Protein AF-A0A928CMS5-F1 (afdb_monomer_lite)

Structure (mmCIF, N/CA/C/O backbone):
data_AF-A0A928CMS5-F1
#
_entry.id   AF-A0A928CMS5-F1
#
loop_
_atom_site.group_PDB
_atom_site.id
_atom_site.type_symbol
_atom_site.label_atom_id
_atom_site.label_alt_id
_atom_site.label_comp_id
_atom_site.label_asym_id
_atom_site.label_entity_id
_atom_site.label_seq_id
_atom_site.pdbx_PDB_ins_code
_atom_site.Cartn_x
_atom_site.Cartn_y
_atom_site.Cartn_z
_atom_site.occupancy
_atom_site.B_iso_or_equiv
_atom_site.auth_seq_id
_atom_site.auth_comp_id
_atom_site.auth_asym_id
_atom_site.auth_atom_id
_atom_site.pdbx_PDB_model_num
ATOM 1 N N . MET A 1 1 ? 6.289 13.828 13.707 1.00 90.62 1 MET A N 1
ATOM 2 C CA . MET A 1 1 ? 6.588 13.188 12.401 1.00 90.62 1 MET A CA 1
ATOM 3 C C . MET A 1 1 ? 6.052 14.039 11.251 1.00 90.62 1 MET A C 1
ATOM 5 O O . MET A 1 1 ? 5.074 14.752 11.459 1.00 90.62 1 MET A O 1
ATOM 9 N N . LEU A 1 2 ? 6.656 13.964 10.060 1.00 93.25 2 LEU A N 1
ATOM 10 C CA . LEU A 1 2 ? 6.091 14.517 8.816 1.00 93.25 2 LEU A CA 1
ATOM 11 C C . LEU A 1 2 ? 5.384 13.423 8.006 1.00 93.25 2 LEU A C 1
ATOM 13 O O . LEU A 1 2 ? 5.968 12.365 7.796 1.00 93.25 2 LEU A O 1
ATOM 17 N N . ILE A 1 3 ? 4.166 13.668 7.522 1.00 92.50 3 ILE A N 1
ATOM 18 C CA . ILE A 1 3 ? 3.399 12.729 6.680 1.00 92.50 3 ILE A CA 1
ATOM 19 C C . ILE A 1 3 ? 2.933 13.395 5.379 1.00 92.50 3 ILE A C 1
ATOM 21 O O . ILE A 1 3 ? 2.875 14.621 5.296 1.00 92.50 3 ILE A O 1
ATOM 25 N N . THR A 1 4 ? 2.589 12.611 4.355 1.00 89.50 4 THR A N 1
ATOM 26 C CA . THR A 1 4 ? 2.092 13.126 3.066 1.00 89.50 4 THR A CA 1
ATOM 27 C C . THR A 1 4 ? 1.011 12.225 2.470 1.00 89.50 4 THR A C 1
ATOM 29 O O . THR A 1 4 ? 0.969 11.032 2.768 1.00 89.50 4 THR A O 1
ATOM 32 N N . LYS A 1 5 ? 0.140 12.808 1.633 1.00 83.81 5 LYS A N 1
ATOM 33 C CA . LYS A 1 5 ? -0.834 12.078 0.805 1.00 83.81 5 LYS A CA 1
ATOM 34 C C . LYS A 1 5 ? -0.213 11.485 -0.462 1.00 83.81 5 LYS A C 1
ATOM 36 O O . LYS A 1 5 ? -0.853 10.681 -1.129 1.00 83.81 5 LYS A O 1
ATOM 41 N N . ASN A 1 6 ? 0.999 11.911 -0.826 1.00 74.94 6 ASN A N 1
ATOM 42 C CA . ASN A 1 6 ? 1.644 11.459 -2.048 1.00 74.94 6 ASN A CA 1
ATOM 43 C C . ASN A 1 6 ? 2.128 10.008 -1.876 1.00 74.94 6 ASN A C 1
ATOM 45 O O . ASN A 1 6 ? 3.133 9.754 -1.204 1.00 74.94 6 ASN A O 1
ATOM 49 N N . ASN A 1 7 ? 1.378 9.068 -2.451 1.00 65.50 7 ASN A N 1
ATOM 50 C CA . ASN A 1 7 ? 1.660 7.631 -2.417 1.00 65.50 7 ASN A CA 1
ATOM 51 C C . ASN A 1 7 ? 2.322 7.123 -3.716 1.00 65.50 7 ASN A C 1
ATOM 53 O O . ASN A 1 7 ? 2.519 5.922 -3.865 1.00 65.50 7 ASN A O 1
ATOM 57 N N . GLY A 1 8 ? 2.715 8.025 -4.623 1.00 67.19 8 GLY A N 1
ATOM 58 C CA . GLY A 1 8 ? 3.124 7.670 -5.981 1.00 67.19 8 GLY A CA 1
ATOM 59 C C . GLY A 1 8 ? 1.926 7.553 -6.927 1.00 67.19 8 GLY A C 1
ATOM 60 O O . GLY A 1 8 ? 0.784 7.416 -6.494 1.00 67.19 8 GLY A O 1
ATOM 61 N N . ASP A 1 9 ? 2.189 7.675 -8.225 1.00 82.12 9 ASP A N 1
ATOM 62 C CA . ASP A 1 9 ? 1.181 7.546 -9.281 1.00 82.12 9 ASP A CA 1
ATOM 63 C C . ASP A 1 9 ? 1.361 6.183 -9.958 1.00 82.12 9 ASP A C 1
ATOM 65 O O . ASP A 1 9 ? 2.340 5.962 -10.672 1.00 82.12 9 ASP A O 1
ATOM 69 N N . ASP A 1 10 ? 0.424 5.261 -9.730 1.00 84.12 10 ASP A N 1
ATOM 70 C CA . ASP A 1 10 ? 0.477 3.904 -10.283 1.00 84.12 10 ASP A CA 1
ATOM 71 C C . ASP A 1 10 ? 0.557 3.902 -11.816 1.00 84.12 10 ASP A C 1
ATOM 73 O O . ASP A 1 10 ? 1.260 3.072 -12.399 1.00 84.12 10 ASP A O 1
ATOM 77 N N . ALA A 1 11 ? -0.104 4.852 -12.488 1.00 87.00 11 ALA A N 1
ATOM 78 C CA . ALA A 1 11 ? -0.047 4.966 -13.943 1.00 87.00 11 ALA A CA 1
ATOM 79 C C . ALA A 1 11 ? 1.336 5.442 -14.401 1.00 87.00 11 ALA A C 1
ATOM 81 O O . ALA A 1 11 ? 1.878 4.937 -15.389 1.00 87.00 11 ALA A O 1
ATOM 82 N N . PHE A 1 12 ? 1.943 6.369 -13.658 1.00 90.31 12 PHE A N 1
ATOM 83 C CA . PHE A 1 12 ? 3.325 6.784 -13.882 1.00 90.31 12 PHE A CA 1
ATOM 84 C C . PHE A 1 12 ? 4.305 5.626 -13.653 1.00 90.31 12 PHE A C 1
ATOM 86 O O . PHE A 1 12 ? 5.176 5.387 -14.496 1.00 90.31 12 PHE A O 1
ATOM 93 N N . VAL A 1 13 ? 4.134 4.862 -12.568 1.00 90.50 13 VAL A N 1
ATOM 94 C CA . VAL A 1 13 ? 4.969 3.692 -12.259 1.00 90.50 13 VAL A CA 1
ATOM 95 C C . VAL A 1 13 ? 4.870 2.654 -13.368 1.00 90.50 13 VAL A C 1
ATOM 97 O O . VAL A 1 13 ? 5.891 2.226 -13.910 1.00 90.50 13 VAL A O 1
ATOM 100 N N . GLN A 1 14 ? 3.648 2.297 -13.762 1.00 89.69 14 GLN A N 1
ATOM 101 C CA . GLN A 1 14 ? 3.394 1.346 -14.839 1.00 89.69 14 GLN A CA 1
ATOM 102 C C . GLN A 1 14 ? 3.956 1.839 -16.178 1.00 89.69 14 GLN A C 1
ATOM 104 O O . GLN A 1 14 ? 4.483 1.041 -16.957 1.00 89.69 14 GLN A O 1
ATOM 109 N N . GLY A 1 15 ? 3.883 3.143 -16.452 1.00 90.25 15 GLY A N 1
ATOM 110 C CA . GLY A 1 15 ? 4.456 3.755 -17.648 1.00 90.25 15 GLY A CA 1
ATOM 111 C C . GLY A 1 15 ? 5.971 3.565 -17.731 1.00 90.25 15 GLY A C 1
ATOM 112 O O . GLY A 1 15 ? 6.472 3.080 -18.747 1.00 90.25 15 GLY A O 1
ATOM 113 N N . ILE A 1 16 ? 6.699 3.892 -16.660 1.00 91.62 16 ILE A N 1
ATOM 114 C CA . ILE A 1 16 ? 8.162 3.735 -16.588 1.00 91.62 16 ILE A CA 1
ATOM 115 C C . ILE A 1 16 ? 8.574 2.258 -16.596 1.00 91.62 16 ILE A C 1
ATOM 117 O O . ILE A 1 16 ? 9.506 1.889 -17.314 1.00 91.62 16 ILE A O 1
ATOM 121 N N . ASP A 1 17 ? 7.862 1.403 -15.857 1.00 93.06 17 ASP A N 1
ATOM 122 C CA . ASP A 1 17 ? 8.078 -0.046 -15.876 1.00 93.06 17 ASP A CA 1
ATOM 123 C C . ASP A 1 17 ? 8.000 -0.574 -17.309 1.00 93.06 17 ASP A C 1
ATOM 125 O O . ASP A 1 17 ? 8.939 -1.180 -17.831 1.00 93.06 17 ASP A O 1
ATOM 129 N N . THR A 1 18 ? 6.907 -0.239 -17.989 1.00 92.06 18 THR A N 1
ATOM 130 C CA . THR A 1 18 ? 6.642 -0.678 -19.352 1.00 92.06 18 THR A CA 1
ATOM 131 C C . THR A 1 18 ? 7.697 -0.186 -20.343 1.00 92.06 18 THR A C 1
ATOM 133 O O . THR A 1 18 ? 8.173 -0.950 -21.189 1.00 92.06 18 THR A O 1
ATOM 136 N N . GLN A 1 19 ? 8.092 1.080 -20.225 1.00 92.44 19 GLN A N 1
ATOM 137 C CA . GLN A 1 19 ? 9.185 1.670 -20.989 1.00 92.44 19 GLN A CA 1
ATOM 138 C C . GLN A 1 19 ? 10.468 0.839 -20.851 1.00 92.44 19 GLN A C 1
ATOM 140 O O . GLN A 1 19 ? 11.046 0.428 -21.864 1.00 92.44 19 GLN A O 1
ATOM 145 N N . SER A 1 20 ? 10.869 0.503 -19.625 1.00 93.31 20 SER A N 1
ATOM 146 C CA . SER A 1 20 ? 12.031 -0.353 -19.371 1.00 93.31 20 SER A CA 1
ATOM 147 C C . SER A 1 20 ? 11.900 -1.727 -20.036 1.00 93.31 20 SER A C 1
ATOM 149 O O . SER A 1 20 ? 12.845 -2.194 -20.681 1.00 93.31 20 SER A O 1
ATOM 151 N N . GLN A 1 21 ? 10.729 -2.371 -19.950 1.00 93.31 21 GLN A N 1
ATOM 152 C CA . GLN A 1 21 ? 10.511 -3.687 -20.566 1.00 93.31 21 GLN A CA 1
ATOM 153 C C . GLN A 1 21 ? 10.662 -3.645 -22.093 1.00 93.31 21 GLN A C 1
ATOM 155 O O . GLN A 1 21 ? 11.331 -4.503 -22.682 1.00 93.31 21 GLN A O 1
ATOM 160 N N . VAL A 1 22 ? 10.051 -2.644 -22.735 1.00 92.88 22 VAL A N 1
ATOM 161 C CA . VAL A 1 22 ? 10.130 -2.428 -24.186 1.00 92.88 22 VAL A CA 1
ATOM 162 C C . VAL A 1 22 ? 11.565 -2.153 -24.600 1.00 92.88 22 VAL A C 1
ATOM 164 O O . VAL A 1 22 ? 12.030 -2.762 -25.560 1.00 92.88 22 VAL A O 1
ATOM 167 N N . ALA A 1 23 ? 12.271 -1.270 -23.894 1.00 92.50 23 ALA A N 1
ATOM 168 C CA . ALA A 1 23 ? 13.654 -0.920 -24.201 1.00 92.50 23 ALA A CA 1
ATOM 169 C C . ALA A 1 23 ? 14.543 -2.171 -24.236 1.00 92.50 23 ALA A C 1
ATOM 171 O O . ALA A 1 23 ? 15.204 -2.451 -25.238 1.00 92.50 23 ALA A O 1
ATOM 172 N N . ILE A 1 24 ? 14.478 -2.986 -23.181 1.00 93.00 24 ILE A N 1
ATOM 173 C CA . ILE A 1 24 ? 15.226 -4.245 -23.070 1.00 93.00 24 ILE A CA 1
ATOM 174 C C . ILE A 1 24 ? 14.841 -5.225 -24.179 1.00 93.00 24 ILE A C 1
ATOM 176 O O . ILE A 1 24 ? 15.698 -5.931 -24.723 1.00 93.00 24 ILE A O 1
ATOM 180 N N . TRP A 1 25 ? 13.551 -5.318 -24.509 1.00 93.19 25 TRP A N 1
ATOM 181 C CA . TRP A 1 25 ? 13.083 -6.179 -25.589 1.00 93.19 25 TRP A CA 1
ATOM 182 C C . TRP A 1 25 ? 13.597 -5.702 -26.952 1.00 93.19 25 TRP A C 1
ATOM 184 O O . TRP A 1 25 ? 14.116 -6.523 -27.711 1.00 93.19 25 TRP A O 1
ATOM 194 N N . ALA A 1 26 ? 13.514 -4.403 -27.236 1.00 92.44 26 ALA A N 1
ATOM 195 C CA . ALA A 1 26 ? 13.916 -3.798 -28.500 1.00 92.44 26 ALA A CA 1
ATOM 196 C C . ALA A 1 26 ? 15.417 -3.962 -28.745 1.00 92.44 26 ALA A C 1
ATOM 198 O O . ALA A 1 26 ? 15.804 -4.427 -29.814 1.00 92.44 26 ALA A O 1
ATOM 199 N N . ILE A 1 27 ? 16.255 -3.691 -27.736 1.00 91.69 27 ILE A N 1
ATOM 200 C CA . ILE A 1 27 ? 17.710 -3.908 -27.811 1.00 91.69 27 ILE A CA 1
ATOM 201 C C . ILE A 1 27 ? 18.008 -5.362 -28.197 1.00 91.69 27 ILE A C 1
ATOM 203 O O . ILE A 1 27 ? 18.742 -5.630 -29.150 1.00 91.69 27 ILE A O 1
ATOM 207 N N . ASN A 1 28 ? 17.389 -6.313 -27.494 1.00 91.50 28 ASN A N 1
ATOM 208 C CA . ASN A 1 28 ? 17.619 -7.740 -27.709 1.00 91.50 28 ASN A CA 1
ATOM 209 C C . ASN A 1 28 ? 17.104 -8.264 -29.056 1.00 91.50 28 ASN A C 1
ATOM 211 O O . ASN A 1 28 ? 17.628 -9.257 -29.557 1.00 91.50 28 ASN A O 1
ATOM 215 N N . HIS A 1 29 ? 16.109 -7.608 -29.652 1.00 91.81 29 HIS A N 1
ATOM 216 C CA . HIS A 1 29 ? 15.519 -8.017 -30.927 1.00 91.81 29 HIS A CA 1
ATOM 217 C C . HIS A 1 29 ? 15.916 -7.126 -32.101 1.00 91.81 29 HIS A C 1
ATOM 219 O O . HIS A 1 29 ? 15.463 -7.392 -33.208 1.00 91.81 29 HIS A O 1
ATOM 225 N N . LEU A 1 30 ? 16.791 -6.134 -31.908 1.00 91.19 30 LEU A N 1
ATOM 226 C CA . LEU A 1 30 ? 17.148 -5.155 -32.939 1.00 91.19 30 LEU A CA 1
ATOM 227 C C . LEU A 1 30 ? 17.636 -5.801 -34.249 1.00 91.19 30 LEU A C 1
ATOM 229 O O . LEU A 1 30 ? 17.288 -5.335 -35.326 1.00 91.19 30 LEU A O 1
ATOM 233 N N . ASN A 1 31 ? 18.386 -6.907 -34.165 1.00 88.81 31 ASN A N 1
ATOM 234 C CA . ASN A 1 31 ? 18.900 -7.621 -35.346 1.00 88.81 31 ASN A CA 1
ATOM 235 C C . ASN A 1 31 ? 17.958 -8.737 -35.837 1.00 88.81 31 ASN A C 1
ATOM 237 O O . ASN A 1 31 ? 18.310 -9.484 -36.749 1.00 88.81 31 ASN A O 1
ATOM 241 N N . SER A 1 32 ? 16.781 -8.885 -35.231 1.00 90.81 32 SER A N 1
ATOM 242 C CA . SER A 1 32 ? 15.781 -9.896 -35.566 1.00 90.81 32 SER A CA 1
ATOM 243 C C . SER A 1 32 ? 14.623 -9.271 -36.335 1.00 90.81 32 SER A C 1
ATOM 245 O O . SER A 1 32 ? 14.223 -8.142 -36.064 1.00 90.81 32 SER A O 1
ATOM 247 N N . ARG A 1 33 ? 13.978 -10.056 -37.209 1.00 90.94 33 ARG A N 1
ATOM 248 C CA . ARG A 1 33 ? 12.713 -9.664 -37.862 1.00 90.94 33 ARG A CA 1
ATOM 249 C C . ARG A 1 33 ? 11.610 -9.304 -36.866 1.00 90.94 33 ARG A C 1
ATOM 251 O O . ARG A 1 33 ? 10.649 -8.639 -37.233 1.00 90.94 33 ARG A O 1
ATOM 258 N N . GLN A 1 34 ? 11.736 -9.731 -35.608 1.00 91.81 34 GLN A N 1
ATOM 259 C CA . GLN A 1 34 ? 10.799 -9.338 -34.564 1.00 91.81 34 GLN A CA 1
ATOM 260 C C . GLN A 1 34 ? 10.750 -7.821 -34.349 1.00 91.81 34 GLN A C 1
ATOM 262 O O . GLN A 1 34 ? 9.676 -7.335 -34.008 1.00 91.81 34 GLN A O 1
ATOM 267 N N . ILE A 1 35 ? 11.832 -7.072 -34.607 1.00 91.12 35 ILE A N 1
ATOM 268 C CA . ILE A 1 35 ? 11.858 -5.611 -34.419 1.00 91.12 35 ILE A CA 1
ATOM 269 C C . ILE A 1 35 ? 10.783 -4.883 -35.235 1.00 91.12 35 ILE A C 1
ATOM 271 O O . ILE A 1 35 ? 10.305 -3.827 -34.828 1.00 91.12 35 ILE A O 1
ATOM 275 N N . SER A 1 36 ? 10.314 -5.486 -36.332 1.00 90.62 36 SER A N 1
ATOM 276 C CA . SER A 1 36 ? 9.224 -4.942 -37.140 1.00 90.62 36 SER A CA 1
ATOM 277 C C . SER A 1 36 ? 7.878 -4.877 -36.427 1.00 90.62 36 SER A C 1
ATOM 279 O O . SER A 1 36 ? 7.006 -4.127 -36.856 1.00 90.62 36 SER A O 1
ATOM 281 N N . LYS A 1 37 ? 7.716 -5.562 -35.288 1.00 90.00 37 LYS A N 1
ATOM 282 C CA . LYS A 1 37 ? 6.555 -5.375 -34.404 1.00 90.00 37 LYS A CA 1
ATOM 283 C C . LYS A 1 37 ? 6.483 -3.971 -33.792 1.00 90.00 37 LYS A C 1
ATOM 285 O O . LYS A 1 37 ? 5.412 -3.578 -33.353 1.00 90.00 37 LYS A O 1
ATOM 290 N N . LEU A 1 38 ? 7.585 -3.215 -33.793 1.00 89.25 38 LEU A N 1
ATOM 291 C CA . LEU A 1 38 ? 7.610 -1.802 -33.395 1.00 89.25 38 LEU A CA 1
ATOM 292 C C . LEU A 1 38 ? 7.285 -0.847 -34.555 1.00 89.25 38 LEU A C 1
ATOM 294 O O . LEU A 1 38 ? 7.425 0.358 -34.398 1.00 89.25 38 LEU A O 1
ATOM 298 N N . GLY A 1 39 ? 6.916 -1.358 -35.737 1.00 87.88 39 GLY A N 1
ATOM 299 C CA . GLY A 1 39 ? 6.713 -0.532 -36.933 1.00 87.88 39 GLY A CA 1
ATOM 300 C C . GLY A 1 39 ? 8.012 -0.115 -37.634 1.00 87.88 39 GLY A C 1
ATOM 301 O O . GLY A 1 39 ? 8.000 0.801 -38.449 1.00 87.88 39 GLY A O 1
ATOM 302 N N . LEU A 1 40 ? 9.130 -0.782 -37.327 1.00 91.56 40 LEU A N 1
ATOM 303 C CA . LEU A 1 40 ? 10.432 -0.535 -37.948 1.00 91.56 40 LEU A CA 1
ATOM 304 C C . LEU A 1 40 ? 10.739 -1.532 -39.075 1.00 91.56 40 LEU A C 1
ATOM 306 O O . LEU A 1 40 ? 10.326 -2.694 -39.054 1.00 91.56 40 LEU A O 1
ATOM 310 N N . THR A 1 41 ? 11.543 -1.111 -40.045 1.00 92.44 41 THR A N 1
ATOM 311 C CA . THR A 1 41 ? 12.037 -1.995 -41.106 1.00 92.44 41 THR A CA 1
ATOM 312 C C . THR A 1 41 ? 13.311 -2.686 -40.635 1.00 92.44 41 THR A C 1
ATOM 314 O O . THR A 1 41 ? 14.304 -2.027 -40.334 1.00 92.44 41 THR A O 1
ATOM 317 N N . HIS A 1 42 ? 13.304 -4.018 -40.560 1.00 93.50 42 HIS A N 1
ATOM 318 C CA . HIS A 1 42 ? 14.509 -4.788 -40.235 1.00 93.50 42 HIS A CA 1
ATOM 319 C C . HIS A 1 42 ? 15.553 -4.662 -41.351 1.00 93.50 42 HIS A C 1
ATOM 321 O O . HIS A 1 42 ? 15.228 -4.829 -42.527 1.00 93.50 42 HIS A O 1
ATOM 327 N N . ILE A 1 43 ? 16.808 -4.405 -40.977 1.00 90.94 43 ILE A N 1
ATOM 328 C CA . ILE A 1 43 ? 17.948 -4.353 -41.899 1.00 90.94 43 ILE A CA 1
ATOM 329 C C . ILE A 1 43 ? 19.141 -5.143 -41.328 1.00 90.94 43 ILE A C 1
ATOM 331 O O . ILE A 1 43 ? 19.193 -5.423 -40.127 1.00 90.94 43 ILE A O 1
ATOM 335 N N . PRO A 1 44 ? 20.145 -5.503 -42.147 1.00 87.00 44 PRO A N 1
ATOM 336 C CA . PRO A 1 44 ? 21.380 -6.085 -41.630 1.00 87.00 44 PRO A CA 1
ATOM 337 C C . PRO A 1 44 ? 22.035 -5.179 -40.573 1.00 87.00 44 PRO A C 1
ATOM 339 O O . PRO A 1 44 ? 22.338 -4.015 -40.841 1.00 87.00 44 PRO A O 1
ATOM 342 N N . GLY A 1 45 ? 22.237 -5.722 -39.368 1.00 86.38 45 GLY A N 1
ATOM 343 C CA . GLY A 1 45 ? 22.868 -5.022 -38.244 1.00 86.38 45 GLY A CA 1
ATOM 344 C C . GLY A 1 45 ? 22.013 -3.944 -37.566 1.00 86.38 45 GLY A C 1
ATOM 345 O O . GLY A 1 45 ? 22.570 -3.122 -36.839 1.00 86.38 45 GLY A O 1
ATOM 346 N N . GLY A 1 46 ? 20.696 -3.894 -37.803 1.00 92.19 46 GLY A N 1
ATOM 347 C CA . GLY A 1 46 ? 19.858 -2.875 -37.174 1.00 92.19 46 GLY A CA 1
ATOM 348 C C . GLY A 1 46 ? 18.398 -2.828 -37.623 1.00 92.19 46 GLY A C 1
ATOM 349 O O . GLY A 1 46 ? 17.851 -3.774 -38.195 1.00 92.19 46 GLY A O 1
ATOM 350 N N . ALA A 1 47 ? 17.781 -1.673 -37.397 1.00 93.69 47 ALA A N 1
ATOM 351 C CA . ALA A 1 47 ? 16.441 -1.345 -37.868 1.00 93.69 47 ALA A CA 1
ATOM 352 C C . ALA A 1 47 ? 16.395 0.090 -38.409 1.00 93.69 47 ALA A C 1
ATOM 354 O O . ALA A 1 47 ? 17.120 0.956 -37.927 1.00 93.69 47 ALA A O 1
ATOM 355 N N . ALA A 1 48 ? 15.545 0.343 -39.398 1.00 92.81 48 ALA A N 1
ATOM 356 C CA . ALA A 1 48 ? 15.339 1.656 -39.999 1.00 92.81 48 ALA A CA 1
ATOM 357 C C . ALA A 1 48 ? 13.893 2.128 -39.815 1.00 92.81 48 ALA A C 1
ATOM 359 O O . ALA A 1 48 ? 12.975 1.312 -39.683 1.00 92.81 48 ALA A O 1
ATOM 360 N N . ASP A 1 49 ? 13.688 3.442 -39.827 1.00 92.12 49 ASP A N 1
ATOM 361 C CA . ASP A 1 49 ? 12.346 4.012 -39.923 1.00 92.12 49 ASP A CA 1
ATOM 362 C C . ASP A 1 49 ? 11.710 3.745 -41.303 1.00 92.12 49 ASP A C 1
ATOM 364 O O . ASP A 1 49 ? 12.338 3.210 -42.220 1.00 92.12 49 ASP A O 1
ATOM 368 N N . ALA A 1 50 ? 10.438 4.117 -41.462 1.00 87.31 50 ALA A N 1
ATOM 369 C CA . ALA A 1 50 ? 9.705 3.911 -42.714 1.00 87.31 50 ALA A CA 1
ATOM 370 C C . ALA A 1 50 ? 10.294 4.677 -43.918 1.00 87.31 50 ALA A C 1
ATOM 372 O O . ALA A 1 50 ? 10.035 4.308 -45.060 1.00 87.31 50 ALA A O 1
ATOM 373 N N . SER A 1 51 ? 11.063 5.743 -43.676 1.00 86.62 51 SER A N 1
ATOM 374 C CA . SER A 1 51 ? 11.689 6.564 -44.719 1.00 86.62 51 SER A CA 1
ATOM 375 C C . SER A 1 51 ? 13.124 6.147 -45.055 1.00 86.62 51 SER A C 1
ATOM 377 O O . SER A 1 51 ? 13.678 6.620 -46.043 1.00 86.62 51 SER A O 1
ATOM 379 N N . GLY A 1 52 ? 13.739 5.283 -44.241 1.00 84.50 52 GLY A N 1
ATOM 380 C CA . GLY A 1 52 ? 15.164 4.962 -44.305 1.00 84.50 52 GLY A CA 1
ATOM 381 C C . GLY A 1 52 ? 16.084 6.107 -43.861 1.00 84.50 52 GLY A C 1
ATOM 382 O O . GLY A 1 52 ? 17.302 5.999 -44.010 1.00 84.50 52 GLY A O 1
ATOM 383 N N . MET A 1 53 ? 15.530 7.200 -43.329 1.00 87.56 53 MET A N 1
ATOM 384 C CA . MET A 1 53 ? 16.298 8.387 -42.945 1.00 87.56 53 MET A CA 1
ATOM 385 C C . MET A 1 53 ? 16.961 8.214 -41.586 1.00 87.56 53 MET A C 1
ATOM 387 O O . MET A 1 53 ? 18.071 8.697 -41.389 1.00 87.56 53 MET A O 1
ATOM 391 N N . LYS A 1 54 ? 16.316 7.491 -40.671 1.00 90.69 54 LYS A N 1
ATOM 392 C CA . LYS A 1 54 ? 16.881 7.144 -39.367 1.00 90.69 54 LYS A CA 1
ATOM 393 C C . LYS A 1 54 ? 17.131 5.654 -39.290 1.00 90.69 54 LYS A C 1
ATOM 395 O O . LYS A 1 54 ? 16.256 4.850 -39.623 1.00 90.69 54 LYS A O 1
ATOM 400 N N . ILE A 1 55 ? 18.323 5.284 -38.843 1.00 91.75 55 ILE A N 1
ATOM 401 C CA . ILE A 1 55 ? 18.755 3.895 -38.735 1.00 91.75 55 ILE A CA 1
ATOM 402 C C . ILE A 1 55 ? 19.368 3.672 -37.358 1.00 91.75 55 ILE A C 1
ATOM 404 O O . ILE A 1 55 ? 20.371 4.281 -37.008 1.00 91.75 55 ILE A O 1
ATOM 408 N N . LEU A 1 56 ? 18.801 2.753 -36.586 1.00 92.75 56 LEU A N 1
ATOM 409 C CA . LEU A 1 56 ? 19.370 2.307 -35.323 1.00 92.75 56 LEU A CA 1
ATOM 410 C C . LEU A 1 56 ? 20.239 1.074 -35.576 1.00 92.75 56 LEU A C 1
ATOM 412 O O . LEU A 1 56 ? 19.725 0.010 -35.936 1.00 92.75 56 LEU A O 1
ATOM 416 N N . ARG A 1 57 ? 21.552 1.219 -35.399 1.00 90.31 57 ARG A N 1
ATOM 417 C CA . ARG A 1 57 ? 22.542 0.161 -35.615 1.00 90.31 57 ARG A CA 1
ATOM 418 C C . ARG A 1 57 ? 23.077 -0.409 -34.321 1.00 90.31 57 ARG A C 1
ATOM 420 O O . ARG A 1 57 ? 23.287 0.299 -33.341 1.00 90.31 57 ARG A O 1
ATOM 427 N N . ASP A 1 58 ? 23.349 -1.698 -34.388 1.00 87.25 58 ASP A N 1
ATOM 428 C CA . ASP A 1 58 ? 24.169 -2.413 -33.430 1.00 87.25 58 ASP A CA 1
ATOM 429 C C . ASP A 1 58 ? 25.649 -2.273 -33.783 1.00 87.25 58 ASP A C 1
ATOM 431 O O . ASP A 1 58 ? 26.049 -2.573 -34.910 1.00 87.25 58 ASP A O 1
ATOM 435 N N . THR A 1 59 ? 26.457 -1.840 -32.822 1.00 79.12 59 THR A N 1
ATOM 436 C CA . THR A 1 59 ? 27.912 -1.706 -32.976 1.00 79.12 59 THR A CA 1
ATOM 437 C C . THR A 1 59 ? 28.693 -2.742 -32.163 1.00 79.12 59 THR A C 1
ATOM 439 O O . THR A 1 59 ? 29.917 -2.658 -32.078 1.00 79.12 59 THR A O 1
ATOM 442 N N . GLY A 1 60 ? 28.017 -3.732 -31.568 1.00 71.12 60 GLY A N 1
ATOM 443 C CA . GLY A 1 60 ? 28.606 -4.751 -30.691 1.00 71.12 60 GLY A CA 1
ATOM 444 C C . GLY A 1 60 ? 28.796 -4.250 -29.259 1.00 71.12 60 GLY A C 1
ATOM 445 O O . GLY A 1 60 ? 28.307 -4.861 -28.317 1.00 71.12 60 GLY A O 1
ATOM 446 N N . CYS A 1 61 ? 29.422 -3.085 -29.076 1.00 69.94 61 CYS A N 1
ATOM 447 C CA . CYS A 1 61 ? 29.596 -2.464 -27.755 1.00 69.94 61 CYS A CA 1
ATOM 448 C C . CYS A 1 61 ? 28.437 -1.541 -27.331 1.00 69.94 61 CYS A C 1
ATOM 450 O O . CYS A 1 61 ? 28.481 -0.954 -26.248 1.00 69.94 61 CYS A O 1
ATOM 452 N N . GLY A 1 62 ? 27.401 -1.399 -28.162 1.00 82.50 62 GLY A N 1
ATOM 453 C CA . GLY A 1 62 ? 26.250 -0.546 -27.886 1.00 82.50 62 GLY A CA 1
ATOM 454 C C . GLY A 1 62 ? 25.393 -0.286 -29.122 1.00 82.50 62 GLY A C 1
ATOM 455 O O . GLY A 1 62 ? 25.351 -1.090 -30.054 1.00 82.50 62 GLY A O 1
ATOM 456 N N . LEU A 1 63 ? 24.691 0.849 -29.110 1.00 88.81 63 LEU A N 1
ATOM 457 C CA . LEU A 1 63 ? 23.800 1.272 -30.186 1.00 88.81 63 LEU A CA 1
ATOM 458 C C . LEU A 1 63 ? 24.189 2.646 -30.724 1.00 88.81 63 LEU A C 1
ATOM 460 O O . LEU A 1 63 ? 24.564 3.540 -29.962 1.00 88.81 63 LEU A O 1
ATOM 464 N N . THR A 1 64 ? 24.019 2.831 -32.029 1.00 90.25 64 THR A N 1
ATOM 465 C CA . THR A 1 64 ? 24.215 4.118 -32.702 1.00 90.25 64 THR A CA 1
ATOM 466 C C . THR A 1 64 ? 22.993 4.449 -33.549 1.00 90.25 64 THR A C 1
ATOM 468 O O . THR A 1 64 ? 22.539 3.621 -34.336 1.00 90.25 64 THR A O 1
ATOM 471 N N . LEU A 1 65 ? 22.463 5.660 -33.398 1.00 91.06 65 LEU A N 1
ATOM 472 C CA . LEU A 1 65 ? 21.461 6.227 -34.292 1.00 91.06 65 LEU A CA 1
ATOM 473 C C . LEU A 1 65 ? 22.179 6.972 -35.421 1.00 91.06 65 LEU A C 1
ATOM 475 O O . LEU A 1 65 ? 22.928 7.914 -35.173 1.00 91.06 65 LEU A O 1
ATOM 479 N N . GLU A 1 66 ? 21.962 6.520 -36.648 1.00 90.00 66 GLU A N 1
ATOM 480 C CA . GLU A 1 66 ? 22.425 7.130 -37.889 1.00 90.00 66 GLU A CA 1
ATOM 481 C C . GLU A 1 66 ? 21.276 7.941 -38.493 1.00 90.00 66 GLU A C 1
ATOM 483 O O . GLU A 1 66 ? 20.247 7.378 -38.872 1.00 90.00 66 GLU A O 1
ATOM 488 N N . ASN A 1 67 ? 21.467 9.256 -38.590 1.00 87.12 67 ASN A N 1
ATOM 489 C CA . ASN A 1 67 ? 20.580 10.160 -39.312 1.00 87.12 67 ASN A CA 1
ATOM 490 C C . ASN A 1 67 ? 21.188 10.449 -40.686 1.00 87.12 67 ASN A C 1
ATOM 492 O O . ASN A 1 67 ? 22.232 11.097 -40.801 1.00 87.12 67 ASN A O 1
ATOM 496 N N . ASN A 1 68 ? 20.529 9.965 -41.732 1.00 81.31 68 ASN A N 1
ATOM 497 C CA . ASN A 1 68 ? 20.840 10.321 -43.106 1.00 81.31 68 ASN A CA 1
ATOM 498 C C . ASN A 1 68 ? 20.301 11.727 -43.366 1.00 81.31 68 ASN A C 1
ATOM 500 O O . ASN A 1 68 ? 19.098 11.955 -43.267 1.00 81.31 68 ASN A O 1
ATOM 504 N N . ILE A 1 69 ? 21.170 12.673 -43.707 1.00 72.19 69 ILE A N 1
ATOM 505 C CA . ILE A 1 69 ? 20.734 13.997 -44.149 1.00 72.19 69 ILE A CA 1
ATOM 506 C C . ILE A 1 69 ? 20.392 13.889 -45.634 1.00 72.19 69 ILE A C 1
ATOM 508 O O . ILE A 1 69 ? 21.207 13.428 -46.437 1.00 72.19 69 ILE A O 1
ATOM 512 N N . ALA A 1 70 ? 19.167 14.279 -45.999 1.00 59.62 70 ALA A N 1
ATOM 513 C CA . ALA A 1 70 ? 18.759 14.331 -47.395 1.00 59.62 70 ALA A CA 1
ATOM 514 C C . ALA A 1 70 ? 19.677 15.317 -48.120 1.00 59.62 70 ALA A C 1
ATOM 516 O O . ALA A 1 70 ? 19.740 16.493 -47.767 1.00 59.62 70 ALA A O 1
ATOM 517 N N . ILE A 1 71 ? 20.403 14.827 -49.119 1.00 55.28 71 ILE A N 1
ATOM 518 C CA . ILE A 1 71 ? 21.156 15.695 -50.016 1.00 55.28 71 ILE A CA 1
ATOM 519 C C . ILE A 1 71 ? 20.121 16.369 -50.914 1.00 55.28 71 ILE A C 1
ATOM 521 O O . ILE A 1 71 ? 19.255 15.682 -51.466 1.00 55.28 71 ILE A O 1
ATOM 525 N N . GLU A 1 72 ? 20.189 17.693 -51.054 1.00 51.72 72 GLU A N 1
ATOM 526 C CA . GLU A 1 72 ? 19.429 18.383 -52.095 1.00 51.72 72 GLU A CA 1
ATOM 527 C C . GLU A 1 72 ? 19.669 17.680 -53.443 1.00 51.72 72 GLU A C 1
ATOM 529 O O . GLU A 1 72 ? 20.795 17.242 -53.715 1.00 51.72 72 GLU A O 1
ATOM 534 N N . PRO A 1 73 ? 18.630 17.503 -54.280 1.00 51.72 73 PRO A N 1
ATOM 535 C CA . PRO A 1 73 ? 18.800 16.857 -55.572 1.00 51.72 73 PRO A CA 1
ATOM 536 C C . PRO A 1 73 ? 19.912 17.573 -56.339 1.00 51.72 73 PRO A C 1
ATOM 538 O O . PRO A 1 73 ? 19.899 18.798 -56.445 1.00 51.72 73 PRO A O 1
ATOM 541 N N . ILE A 1 74 ? 20.878 16.805 -56.856 1.00 55.34 74 ILE A N 1
ATOM 542 C CA . ILE A 1 74 ? 21.964 17.334 -57.683 1.00 55.34 74 ILE A CA 1
ATOM 543 C C . ILE A 1 74 ? 21.318 18.126 -58.821 1.00 55.34 74 ILE A C 1
ATOM 545 O O . ILE A 1 74 ? 20.716 17.544 -59.726 1.00 55.34 74 ILE A O 1
ATOM 549 N N . ILE A 1 75 ? 21.425 19.454 -58.772 1.00 53.47 75 ILE A N 1
ATOM 550 C CA . ILE A 1 75 ? 21.052 20.303 -59.896 1.00 53.47 75 ILE A CA 1
ATOM 551 C C . ILE A 1 75 ? 22.130 20.064 -60.943 1.00 53.47 75 ILE A C 1
ATOM 553 O O . ILE A 1 75 ? 23.234 20.588 -60.832 1.00 53.47 75 ILE A O 1
ATOM 557 N N . VAL A 1 76 ? 21.834 19.218 -61.929 1.00 56.16 76 VAL A N 1
ATOM 558 C CA . VAL A 1 76 ? 22.679 19.084 -63.115 1.00 56.16 76 VAL A CA 1
ATOM 559 C C . VAL A 1 76 ? 22.475 20.358 -63.933 1.00 56.16 76 VAL A C 1
ATOM 561 O O . VAL A 1 76 ? 21.356 20.589 -64.404 1.00 56.16 76 VAL A O 1
ATOM 564 N N . PRO A 1 77 ? 23.499 21.211 -64.098 1.00 54.78 77 PRO A N 1
ATOM 565 C CA . PRO A 1 77 ? 23.370 22.385 -64.942 1.00 54.78 77 PRO A CA 1
ATOM 566 C C . PRO A 1 77 ? 23.102 21.934 -66.382 1.00 54.78 77 PRO A C 1
ATOM 568 O O . PRO A 1 77 ? 23.855 21.145 -66.952 1.00 54.78 77 PRO A O 1
ATOM 571 N N . LEU A 1 78 ? 22.021 22.430 -66.987 1.00 57.84 78 LEU A N 1
ATOM 572 C CA . LEU A 1 78 ? 21.681 22.158 -68.392 1.00 57.84 78 LEU A CA 1
ATOM 573 C C . LEU A 1 78 ? 22.689 22.777 -69.383 1.00 57.84 78 LEU A C 1
ATOM 575 O O . LEU A 1 78 ? 22.601 22.521 -70.581 1.00 57.84 78 LEU A O 1
ATOM 579 N N . ASP A 1 79 ? 23.631 23.592 -68.900 1.00 66.88 79 ASP A N 1
ATOM 580 C CA . ASP A 1 79 ? 24.607 24.344 -69.697 1.00 66.88 79 ASP A CA 1
ATOM 581 C C . ASP A 1 79 ? 25.923 23.591 -69.975 1.00 66.88 79 ASP A C 1
ATOM 583 O O . ASP A 1 79 ? 26.810 24.127 -70.640 1.00 66.88 79 ASP A O 1
ATOM 587 N N . GLY A 1 80 ? 26.058 22.343 -69.512 1.00 56.12 80 GLY A N 1
ATOM 588 C CA . GLY A 1 80 ? 27.246 21.519 -69.759 1.00 56.12 80 GLY A CA 1
ATOM 589 C C . GLY A 1 80 ? 28.462 21.870 -68.895 1.00 56.12 80 GLY A C 1
ATOM 590 O O . GLY A 1 80 ? 29.552 21.353 -69.152 1.00 56.12 80 GLY A O 1
ATOM 591 N N . SER A 1 81 ? 28.304 22.710 -67.867 1.00 64.69 81 SER A N 1
ATOM 592 C CA . SER A 1 81 ? 29.321 22.871 -66.823 1.00 64.69 81 SER A CA 1
ATOM 593 C C . SER A 1 81 ? 29.483 21.581 -65.997 1.00 64.69 81 SER A C 1
ATOM 595 O O . SER A 1 81 ? 28.567 20.760 -65.907 1.00 64.69 81 SER A O 1
ATOM 597 N N . GLN A 1 82 ? 30.686 21.346 -65.446 1.00 54.16 82 GLN A N 1
ATOM 598 C CA . GLN A 1 82 ? 30.966 20.125 -64.680 1.00 54.16 82 GLN A CA 1
ATOM 599 C C . GLN A 1 82 ? 29.958 19.983 -63.528 1.00 54.16 82 GLN A C 1
ATOM 601 O O . GLN A 1 82 ? 29.796 20.939 -62.765 1.00 54.16 82 GLN A O 1
ATOM 606 N N . PRO A 1 83 ? 29.308 18.812 -63.361 1.00 56.47 83 PRO A N 1
ATOM 607 C CA . PRO A 1 83 ? 28.469 18.583 -62.197 1.00 56.47 83 PRO A CA 1
ATOM 608 C C . PRO A 1 83 ? 29.321 18.790 -60.943 1.00 56.47 83 PRO A C 1
ATOM 610 O O . PRO A 1 83 ? 30.431 18.257 -60.848 1.00 56.47 83 PRO A O 1
ATOM 613 N N . LEU A 1 84 ? 28.811 19.581 -59.994 1.00 57.41 84 LEU A N 1
ATOM 614 C CA . LEU A 1 84 ? 29.398 19.677 -58.660 1.00 57.41 84 LEU A CA 1
ATOM 615 C C . LEU A 1 84 ? 29.582 18.248 -58.138 1.00 57.41 84 LEU A C 1
ATOM 617 O O . LEU A 1 84 ? 28.651 17.442 -58.212 1.00 57.41 84 LEU A O 1
ATOM 621 N N . ALA A 1 85 ? 30.802 17.920 -57.696 1.00 54.75 85 ALA A N 1
ATOM 622 C CA . ALA A 1 85 ? 31.131 16.587 -57.205 1.00 54.75 85 ALA A CA 1
ATOM 623 C C . ALA A 1 85 ? 30.054 16.137 -56.205 1.00 54.75 85 ALA A C 1
ATOM 625 O O . ALA A 1 85 ? 29.665 16.954 -55.366 1.00 54.75 85 ALA A O 1
ATOM 626 N N . PRO A 1 86 ? 29.557 14.887 -56.290 1.00 54.31 86 PRO A N 1
ATOM 627 C CA . PRO A 1 86 ? 28.520 14.424 -55.386 1.00 54.31 86 PRO A CA 1
ATOM 628 C C . PRO A 1 86 ? 29.027 14.607 -53.961 1.00 54.31 86 PRO A C 1
ATOM 630 O O . PRO A 1 86 ? 30.005 13.976 -53.551 1.00 54.31 86 PRO A O 1
ATOM 633 N N . THR A 1 87 ? 28.390 15.504 -53.213 1.00 54.44 87 THR A N 1
ATOM 634 C CA . THR A 1 87 ? 28.587 15.587 -51.775 1.00 54.44 87 THR A CA 1
ATOM 635 C C . THR A 1 87 ? 28.227 14.209 -51.243 1.00 54.44 87 THR A C 1
ATOM 637 O O . THR A 1 87 ? 27.126 13.721 -51.483 1.00 54.44 87 THR A O 1
ATOM 640 N N . LEU A 1 88 ? 29.171 13.517 -50.603 1.00 54.25 88 LEU A N 1
ATOM 641 C CA . LEU A 1 88 ? 28.844 12.261 -49.935 1.00 54.25 88 LEU A CA 1
ATOM 642 C C . LEU A 1 88 ? 27.713 12.549 -48.936 1.00 54.25 88 LEU A C 1
ATOM 644 O O . LEU A 1 88 ? 27.771 13.593 -48.277 1.00 54.25 88 LEU A O 1
ATOM 648 N N . PRO A 1 89 ? 26.695 11.674 -48.820 1.00 57.78 89 PRO A N 1
ATOM 649 C CA . PRO A 1 89 ? 25.634 11.864 -47.841 1.00 57.78 89 PRO A CA 1
ATOM 650 C C . PRO A 1 89 ? 26.261 12.094 -46.472 1.00 57.78 89 PRO A C 1
ATOM 652 O O . PRO A 1 89 ? 27.006 11.244 -45.975 1.00 57.78 89 PRO A O 1
ATOM 655 N N . GLN A 1 90 ? 25.995 13.264 -45.892 1.00 64.69 90 GLN A N 1
ATOM 656 C CA . GLN A 1 90 ? 26.405 13.542 -44.527 1.00 64.69 90 GLN A CA 1
ATOM 657 C C . GLN A 1 90 ? 25.548 12.682 -43.603 1.00 64.69 90 GLN A C 1
ATOM 659 O O . GLN A 1 90 ? 24.321 12.632 -43.717 1.00 64.69 90 GLN A O 1
ATOM 664 N N . ARG A 1 91 ? 26.233 11.947 -42.731 1.00 76.44 91 ARG A N 1
ATOM 665 C CA . ARG A 1 91 ? 25.631 11.064 -41.739 1.00 76.44 91 ARG A CA 1
ATOM 666 C C . ARG A 1 91 ? 25.978 11.613 -40.377 1.00 76.44 91 ARG A C 1
ATOM 668 O O . ARG A 1 91 ? 27.159 11.748 -40.056 1.00 76.44 91 ARG A O 1
ATOM 675 N N . GLU A 1 92 ? 24.962 11.890 -39.583 1.00 83.25 92 GLU A N 1
ATOM 676 C CA . GLU A 1 92 ? 25.157 12.196 -38.174 1.00 83.25 92 GLU A CA 1
ATOM 677 C C . GLU A 1 92 ? 24.988 10.907 -37.377 1.00 83.25 92 GLU A C 1
ATOM 679 O O . GLU A 1 92 ? 23.995 10.192 -37.526 1.00 83.25 92 GLU A O 1
ATOM 684 N N . LEU A 1 93 ? 25.997 10.583 -36.570 1.00 85.44 93 LEU A N 1
ATOM 685 C CA . LEU A 1 93 ? 26.032 9.380 -35.749 1.00 85.44 93 LEU A CA 1
ATOM 686 C C . LEU A 1 93 ? 25.949 9.779 -34.281 1.00 85.44 93 LEU A C 1
ATOM 688 O O . LEU A 1 93 ? 26.804 10.509 -33.779 1.00 85.44 93 LEU A O 1
ATOM 692 N N . TYR A 1 94 ? 24.950 9.250 -33.588 1.00 86.88 94 TYR A N 1
ATOM 693 C CA . TYR A 1 94 ? 24.739 9.485 -32.166 1.00 86.88 94 TYR A CA 1
ATOM 694 C C . TYR A 1 94 ? 24.816 8.170 -31.409 1.00 86.88 94 TYR A C 1
ATOM 696 O O . TYR A 1 94 ? 24.084 7.231 -31.714 1.00 86.88 94 TYR A O 1
ATOM 704 N N . ASN A 1 95 ? 25.672 8.097 -30.393 1.00 87.31 95 ASN A N 1
ATOM 705 C CA . ASN A 1 95 ? 25.648 6.969 -29.468 1.00 87.31 95 ASN A CA 1
ATOM 706 C C . ASN A 1 95 ? 24.349 7.006 -28.660 1.00 87.31 95 ASN A C 1
ATOM 708 O O . ASN A 1 95 ? 23.985 8.046 -28.111 1.00 87.31 95 ASN A O 1
ATOM 712 N N . VAL A 1 96 ? 23.668 5.867 -28.574 1.00 86.44 96 VAL A N 1
ATOM 713 C CA . VAL A 1 96 ? 22.408 5.720 -27.847 1.00 86.44 96 VAL A CA 1
ATOM 714 C C . VAL A 1 96 ? 22.660 4.848 -26.617 1.00 86.44 96 VAL A C 1
ATOM 716 O O . VAL A 1 96 ? 22.778 3.625 -26.744 1.00 86.44 96 VAL A O 1
ATOM 719 N N . PRO A 1 97 ? 22.743 5.444 -25.412 1.00 85.31 97 PRO A N 1
ATOM 720 C CA . PRO A 1 97 ? 22.757 4.682 -24.169 1.00 85.31 97 PRO A CA 1
ATOM 721 C C . PRO A 1 97 ? 21.559 3.730 -24.097 1.00 85.31 97 PRO A C 1
ATOM 723 O O . PRO A 1 97 ? 20.465 4.074 -24.547 1.00 85.31 97 PRO A O 1
ATOM 726 N N . ALA A 1 98 ? 21.735 2.542 -23.508 1.00 84.00 98 ALA A N 1
ATOM 727 C CA . ALA A 1 98 ? 20.671 1.533 -23.448 1.00 84.00 98 ALA A CA 1
ATOM 728 C C . ALA A 1 98 ? 19.381 2.067 -22.798 1.00 84.00 98 ALA A C 1
ATOM 730 O O . ALA A 1 98 ? 18.285 1.793 -23.281 1.00 84.00 98 ALA A O 1
ATOM 731 N N . ASN A 1 99 ? 19.510 2.877 -21.747 1.00 79.12 99 ASN A N 1
ATOM 732 C CA . ASN A 1 99 ? 18.387 3.512 -21.056 1.00 79.12 99 ASN A CA 1
ATOM 733 C C . ASN A 1 99 ? 17.734 4.664 -21.847 1.00 79.12 99 ASN A C 1
ATOM 735 O O . ASN A 1 99 ? 16.644 5.094 -21.488 1.00 79.12 99 ASN A O 1
ATOM 739 N N . ASN A 1 100 ? 18.343 5.118 -22.948 1.00 86.56 100 ASN A N 1
ATOM 740 C CA . ASN A 1 100 ? 17.826 6.184 -23.812 1.00 86.56 100 ASN A CA 1
ATOM 741 C C . ASN A 1 100 ? 17.272 5.668 -25.151 1.00 86.56 100 ASN A C 1
ATOM 743 O O . ASN A 1 100 ? 16.824 6.470 -25.972 1.00 86.56 100 ASN A O 1
ATOM 747 N N . ILE A 1 101 ? 17.258 4.350 -25.391 1.00 89.06 101 ILE A N 1
ATOM 748 C CA . ILE A 1 101 ? 16.784 3.781 -26.665 1.00 89.06 101 ILE A CA 1
ATOM 749 C C . ILE A 1 101 ? 15.349 4.196 -27.006 1.00 89.06 101 ILE A C 1
ATOM 751 O O . ILE A 1 101 ? 15.025 4.380 -28.174 1.00 89.06 101 ILE A O 1
ATOM 755 N N . LEU A 1 102 ? 14.488 4.393 -26.008 1.00 88.88 102 LEU A N 1
ATOM 756 C CA . LEU A 1 102 ? 13.095 4.774 -26.241 1.00 88.88 102 LEU A CA 1
ATOM 757 C C . LEU A 1 102 ? 12.959 6.136 -26.915 1.00 88.88 102 LEU A C 1
ATOM 759 O O . LEU A 1 102 ? 12.041 6.311 -27.708 1.00 88.88 102 LEU A O 1
ATOM 763 N N . LEU A 1 103 ? 13.878 7.073 -26.656 1.00 87.81 103 LEU A N 1
ATOM 764 C CA . LEU A 1 103 ? 13.895 8.361 -27.349 1.00 87.81 103 LEU A CA 1
ATOM 765 C C . LEU A 1 103 ? 14.165 8.156 -28.842 1.00 87.81 103 LEU A C 1
ATOM 767 O O . LEU A 1 103 ? 13.443 8.702 -29.671 1.00 87.81 103 LEU A O 1
ATOM 771 N N . ALA A 1 104 ? 15.138 7.301 -29.179 1.00 88.94 104 ALA A N 1
ATOM 772 C CA . ALA A 1 104 ? 15.430 6.942 -30.564 1.00 88.94 104 ALA A CA 1
ATOM 773 C C . ALA A 1 104 ? 14.249 6.205 -31.219 1.00 88.94 104 ALA A C 1
ATOM 775 O O . ALA A 1 104 ? 13.844 6.544 -32.326 1.00 88.94 104 ALA A O 1
ATOM 776 N N . LEU A 1 105 ? 13.640 5.237 -30.527 1.00 90.12 105 LEU A N 1
ATOM 777 C CA . LEU A 1 105 ? 12.485 4.498 -31.047 1.00 90.12 105 LEU A CA 1
ATOM 778 C C . LEU A 1 105 ? 11.282 5.411 -31.281 1.00 90.12 105 LEU A C 1
ATOM 780 O O . LEU A 1 105 ? 10.648 5.314 -32.329 1.00 90.12 105 LEU A O 1
ATOM 784 N N . ASN A 1 106 ? 10.979 6.311 -30.346 1.00 89.19 106 ASN A N 1
ATOM 785 C CA . ASN A 1 106 ? 9.872 7.254 -30.476 1.00 89.19 106 ASN A CA 1
ATOM 786 C C . ASN A 1 106 ? 10.065 8.191 -31.677 1.00 89.19 106 ASN A C 1
ATOM 788 O O . ASN A 1 106 ? 9.129 8.444 -32.436 1.00 89.19 106 ASN A O 1
ATOM 792 N N . ASP A 1 107 ? 11.298 8.648 -31.881 1.00 86.94 107 ASP A N 1
ATOM 793 C CA . ASP A 1 107 ? 11.676 9.519 -32.989 1.00 86.94 107 ASP A CA 1
ATOM 794 C C . ASP A 1 107 ? 11.625 8.808 -34.359 1.00 86.94 107 ASP A C 1
ATOM 796 O O . ASP A 1 107 ? 11.230 9.399 -35.366 1.00 86.94 107 ASP A O 1
ATOM 800 N N . MET A 1 108 ? 11.957 7.514 -34.404 1.00 89.19 108 MET A N 1
ATOM 801 C CA . MET A 1 108 ? 11.879 6.685 -35.617 1.00 89.19 108 MET A CA 1
ATOM 802 C C . MET A 1 108 ? 10.449 6.249 -35.968 1.00 89.19 108 MET A C 1
ATOM 804 O O . MET A 1 108 ? 10.120 6.072 -37.138 1.00 89.19 108 MET A O 1
ATOM 808 N N . THR A 1 109 ? 9.590 6.059 -34.969 1.00 86.19 109 THR A N 1
ATOM 809 C CA . THR A 1 109 ? 8.219 5.538 -35.148 1.00 86.19 109 THR A CA 1
ATOM 810 C C . THR A 1 109 ? 7.147 6.629 -35.207 1.00 86.19 109 THR A C 1
ATOM 812 O O . THR A 1 109 ? 6.003 6.326 -35.533 1.00 86.19 109 THR A O 1
ATOM 815 N N . LYS A 1 110 ? 7.514 7.898 -34.967 1.00 77.38 110 LYS A N 1
ATOM 816 C CA . LYS A 1 110 ? 6.614 9.069 -34.932 1.00 77.38 110 LYS A CA 1
ATOM 817 C C . LYS A 1 110 ? 5.515 8.981 -33.862 1.00 77.38 110 LYS A C 1
ATOM 819 O O . LYS A 1 110 ? 4.371 9.343 -34.130 1.00 77.38 110 LYS A O 1
ATOM 824 N N . GLY A 1 111 ? 5.864 8.556 -32.649 1.00 69.62 111 GLY A N 1
ATOM 825 C CA . GLY A 1 111 ? 4.919 8.484 -31.528 1.00 69.62 111 GLY A CA 1
ATOM 826 C C . GLY A 1 111 ? 4.562 7.047 -31.175 1.00 69.62 111 GLY A C 1
ATOM 827 O O . GLY A 1 111 ? 3.524 6.527 -31.574 1.00 69.62 111 GLY A O 1
ATOM 828 N N . PHE A 1 112 ? 5.446 6.413 -30.416 1.00 77.81 112 PHE A N 1
ATOM 829 C CA . PHE A 1 112 ? 5.285 5.056 -29.918 1.00 77.81 112 PHE A CA 1
ATOM 830 C C . PHE A 1 112 ? 4.589 5.060 -28.553 1.00 77.81 112 PHE A C 1
ATOM 832 O O . PHE A 1 112 ? 5.034 5.767 -27.653 1.00 77.81 112 PHE A O 1
ATOM 839 N N . ASP A 1 113 ? 3.545 4.242 -28.381 1.00 85.38 113 ASP A N 1
ATOM 840 C CA . ASP A 1 113 ? 2.930 3.977 -27.074 1.00 85.38 113 ASP A CA 1
ATOM 841 C C . ASP A 1 113 ? 3.601 2.752 -26.415 1.00 85.38 113 ASP A C 1
ATOM 843 O O . ASP A 1 113 ? 3.410 1.614 -26.877 1.00 85.38 113 ASP A O 1
ATOM 847 N N . PRO A 1 114 ? 4.375 2.946 -25.327 1.00 84.31 114 PRO A N 1
ATOM 848 C CA . PRO A 1 114 ? 5.018 1.850 -24.614 1.00 84.31 114 PRO A CA 1
ATOM 849 C C . PRO A 1 114 ? 4.026 0.845 -24.036 1.00 84.31 114 PRO A C 1
ATOM 851 O O . PRO A 1 114 ? 4.280 -0.358 -24.125 1.00 84.31 114 PRO A O 1
ATOM 854 N N . VAL A 1 115 ? 2.900 1.312 -23.491 1.00 87.56 115 VAL A N 1
ATOM 855 C CA . VAL A 1 115 ? 1.900 0.480 -22.805 1.00 87.56 115 VAL A CA 1
ATOM 856 C C . VAL A 1 115 ? 1.232 -0.460 -23.791 1.00 87.56 115 VAL A C 1
ATOM 858 O O . VAL A 1 115 ? 1.248 -1.683 -23.603 1.00 87.56 115 VAL A O 1
ATOM 861 N N . TYR A 1 116 ? 0.718 0.092 -24.890 1.00 87.56 116 TYR A N 1
ATOM 862 C CA . TYR A 1 116 ? 0.130 -0.705 -25.964 1.00 87.56 116 TYR A CA 1
ATOM 863 C C . TYR A 1 116 ? 1.126 -1.732 -26.512 1.00 87.56 116 TYR A C 1
ATOM 865 O O . TYR A 1 116 ? 0.801 -2.909 -26.702 1.00 87.56 116 TYR A O 1
ATOM 873 N N . THR A 1 117 ? 2.372 -1.314 -26.721 1.00 89.38 117 THR A N 1
ATOM 874 C CA . THR A 1 117 ? 3.381 -2.183 -27.322 1.00 89.38 117 THR A CA 1
ATOM 875 C C . THR A 1 117 ? 3.770 -3.318 -26.396 1.00 89.38 117 THR A C 1
ATOM 877 O O . THR A 1 117 ? 3.790 -4.469 -26.834 1.00 89.38 117 THR A O 1
ATOM 880 N N . ALA A 1 118 ? 4.034 -3.050 -25.120 1.00 90.62 118 ALA A N 1
ATOM 881 C CA . ALA A 1 118 ? 4.347 -4.112 -24.172 1.00 90.62 118 ALA A CA 1
ATOM 882 C C . ALA A 1 118 ? 3.214 -5.128 -24.044 1.00 90.62 118 ALA A C 1
ATOM 884 O O . ALA A 1 118 ? 3.495 -6.324 -23.946 1.00 90.62 118 ALA A O 1
ATOM 885 N N . ASN A 1 119 ? 1.957 -4.681 -24.141 1.00 89.81 119 ASN A N 1
ATOM 886 C CA . ASN A 1 119 ? 0.811 -5.580 -24.208 1.00 89.81 119 ASN A CA 1
ATOM 887 C C . ASN A 1 119 ? 0.859 -6.462 -25.465 1.00 89.81 119 ASN A C 1
ATOM 889 O O . ASN A 1 119 ? 0.816 -7.687 -25.369 1.00 89.81 119 ASN A O 1
ATOM 893 N N . SER A 1 120 ? 1.042 -5.856 -26.644 1.00 88.88 120 SER A N 1
ATOM 894 C CA . SER A 1 120 ? 1.114 -6.578 -27.926 1.00 88.88 120 SER A CA 1
ATOM 895 C C . SER A 1 120 ? 2.272 -7.587 -27.995 1.00 88.88 120 SER A C 1
ATOM 897 O O . SER A 1 120 ? 2.184 -8.622 -28.657 1.00 88.88 120 SER A O 1
ATOM 899 N N . LEU A 1 121 ? 3.361 -7.296 -27.281 1.00 89.44 121 LEU A N 1
ATOM 900 C CA . LEU A 1 121 ? 4.552 -8.132 -27.179 1.00 89.44 121 LEU A CA 1
ATOM 901 C C . LEU A 1 121 ? 4.478 -9.145 -26.025 1.00 89.44 121 LEU A C 1
ATOM 903 O O . LEU A 1 121 ? 5.356 -10.003 -25.924 1.00 89.44 121 LEU A O 1
ATOM 907 N N . GLY A 1 122 ? 3.452 -9.073 -25.171 1.00 88.12 122 GLY A N 1
ATOM 908 C CA . GLY A 1 122 ? 3.268 -9.960 -24.022 1.00 88.12 122 GLY A CA 1
ATOM 909 C C . GLY A 1 122 ? 4.330 -9.797 -22.930 1.00 88.12 122 GLY A C 1
ATOM 910 O O . GLY A 1 122 ? 4.673 -10.778 -22.269 1.00 88.12 122 GLY A O 1
ATOM 911 N N . LEU A 1 123 ? 4.879 -8.591 -22.749 1.00 88.19 123 LEU A N 1
ATOM 912 C CA . LEU A 1 123 ? 6.039 -8.365 -21.874 1.00 88.19 123 LEU A CA 1
ATOM 913 C C . LEU A 1 123 ? 5.704 -8.434 -20.382 1.00 88.19 123 LEU A C 1
ATOM 915 O O . LEU A 1 123 ? 6.536 -8.907 -19.616 1.00 88.19 123 LEU A O 1
ATOM 919 N N . PHE A 1 124 ? 4.470 -8.112 -19.983 1.00 81.88 124 PHE A N 1
ATOM 920 C CA . PHE A 1 124 ? 4.044 -8.089 -18.575 1.00 81.88 124 PHE A CA 1
ATOM 921 C C . PHE A 1 124 ? 4.224 -9.415 -17.815 1.00 81.88 124 PHE A C 1
ATOM 923 O O . PHE A 1 124 ? 4.225 -9.430 -16.591 1.00 81.88 124 PHE A O 1
ATOM 930 N N . LYS A 1 125 ? 4.385 -10.547 -18.514 1.00 71.06 125 LYS A N 1
ATOM 931 C CA . LYS A 1 125 ? 4.620 -11.866 -17.895 1.00 71.06 125 LYS A CA 1
ATOM 932 C C . LYS A 1 125 ? 6.102 -12.167 -17.642 1.00 71.06 125 LYS A C 1
ATOM 934 O O . LYS A 1 125 ? 6.445 -13.269 -17.210 1.00 71.06 125 LYS A O 1
ATOM 939 N N . ARG A 1 126 ? 7.004 -11.248 -17.987 1.00 75.94 126 ARG A N 1
ATOM 940 C CA . ARG A 1 126 ? 8.444 -11.499 -18.010 1.00 75.94 126 ARG A CA 1
ATOM 941 C C . ARG A 1 126 ? 9.080 -11.171 -16.663 1.00 75.94 126 ARG A C 1
ATOM 943 O O . ARG A 1 126 ? 9.028 -10.046 -16.190 1.00 75.94 126 ARG A O 1
ATOM 950 N N . ILE A 1 127 ? 9.771 -12.153 -16.090 1.00 82.75 127 ILE A N 1
ATOM 951 C CA . ILE A 1 127 ? 10.589 -11.956 -14.889 1.00 82.75 127 ILE A CA 1
ATOM 952 C C . ILE A 1 127 ? 11.903 -11.292 -15.307 1.00 82.75 127 ILE A C 1
ATOM 954 O O . ILE A 1 127 ? 12.749 -11.935 -15.937 1.00 82.75 127 ILE A O 1
ATOM 958 N N . MET A 1 128 ? 12.086 -10.020 -14.952 1.00 86.56 128 MET A N 1
ATOM 959 C CA . MET A 1 128 ? 13.231 -9.227 -15.419 1.00 86.56 128 MET A CA 1
ATOM 960 C C . MET A 1 128 ? 14.583 -9.718 -14.893 1.00 86.56 128 MET A C 1
ATOM 962 O O . MET A 1 128 ? 15.591 -9.589 -15.583 1.00 86.56 128 MET A O 1
ATOM 966 N N . ASP A 1 129 ? 14.603 -10.406 -13.750 1.00 83.69 129 ASP A N 1
ATOM 967 C CA . ASP A 1 129 ? 15.814 -11.057 -13.227 1.00 83.69 129 ASP A CA 1
ATOM 968 C C . ASP A 1 129 ? 16.281 -12.260 -14.061 1.00 83.69 129 ASP A C 1
ATOM 970 O O . ASP A 1 129 ? 17.432 -12.673 -13.955 1.00 83.69 129 ASP A O 1
ATOM 974 N N . LYS A 1 130 ? 15.415 -12.827 -14.911 1.00 85.00 130 LYS A N 1
ATOM 975 C CA . LYS A 1 130 ? 15.731 -13.996 -15.754 1.00 85.00 130 LYS A CA 1
ATOM 976 C C . LYS A 1 130 ? 16.111 -13.618 -17.184 1.00 85.00 130 LYS A C 1
ATOM 978 O O . LYS A 1 130 ? 16.242 -14.484 -18.048 1.00 85.00 130 LYS A O 1
ATOM 983 N N . VAL A 1 131 ? 16.245 -12.328 -17.473 1.00 82.62 131 VAL A N 1
ATOM 984 C CA . VAL A 1 131 ? 16.555 -11.858 -18.820 1.00 82.62 131 VAL A CA 1
ATOM 985 C C . VAL A 1 131 ? 18.022 -12.129 -19.150 1.00 82.62 131 VAL A C 1
ATOM 987 O O . VAL A 1 131 ? 18.927 -11.438 -18.689 1.00 82.62 131 VAL A O 1
ATOM 990 N N . SER A 1 132 ? 18.229 -13.113 -20.021 1.00 79.31 132 SER A N 1
ATOM 991 C CA . SER A 1 132 ? 19.486 -13.368 -20.723 1.00 79.31 132 SER A CA 1
ATOM 992 C C . SER A 1 132 ? 19.221 -13.248 -22.220 1.00 79.31 132 SER A C 1
ATOM 994 O O . SER A 1 132 ? 18.798 -14.203 -22.873 1.00 79.31 132 SER A O 1
ATOM 996 N N . GLY A 1 133 ? 19.308 -12.025 -22.739 1.00 80.75 133 GLY A N 1
ATOM 997 C CA . GLY A 1 133 ? 19.139 -11.768 -24.162 1.00 80.75 133 GLY A CA 1
ATOM 998 C C . GLY A 1 133 ? 20.465 -11.865 -24.920 1.00 80.75 133 GLY A C 1
ATOM 999 O O . GLY A 1 133 ? 21.527 -11.795 -24.304 1.00 80.75 133 GLY A O 1
ATOM 1000 N N . PRO A 1 134 ? 20.424 -11.999 -26.258 1.00 81.12 134 PRO A N 1
ATOM 1001 C CA . PRO A 1 134 ? 21.626 -12.130 -27.080 1.00 81.12 134 PRO A CA 1
ATOM 1002 C C . PRO A 1 134 ? 22.510 -10.877 -27.078 1.00 81.12 134 PRO A C 1
ATOM 1004 O O . PRO A 1 134 ? 23.654 -10.968 -27.500 1.00 81.12 134 PRO A O 1
ATOM 1007 N N . LYS A 1 135 ? 21.984 -9.724 -26.642 1.00 86.75 135 LYS A N 1
ATOM 1008 C CA . LYS A 1 135 ? 22.745 -8.472 -26.549 1.00 86.75 135 LYS A CA 1
ATOM 1009 C C . LYS A 1 135 ? 22.763 -7.903 -25.150 1.00 86.75 135 LYS A C 1
ATOM 1011 O O . LYS A 1 135 ? 23.810 -7.496 -24.680 1.00 86.75 135 LYS A O 1
ATOM 1016 N N . LEU A 1 136 ? 21.600 -7.831 -24.509 1.00 88.56 136 LEU A N 1
ATOM 1017 C CA . LEU A 1 136 ? 21.439 -7.229 -23.198 1.00 88.56 136 LEU A CA 1
ATOM 1018 C C . LEU A 1 136 ? 21.068 -8.304 -22.176 1.00 88.56 136 LEU A C 1
ATOM 1020 O O . LEU A 1 136 ? 20.051 -8.996 -22.329 1.00 88.56 136 LEU A O 1
ATOM 1024 N N . CYS A 1 137 ? 21.867 -8.412 -21.120 1.00 88.50 137 CYS A N 1
ATOM 1025 C CA . CYS A 1 137 ? 21.682 -9.370 -20.038 1.00 88.50 137 CYS A CA 1
ATOM 1026 C C . CYS A 1 137 ? 21.583 -8.675 -18.676 1.00 88.50 137 CYS A C 1
ATOM 1028 O O . CYS A 1 137 ? 22.132 -7.593 -18.456 1.00 88.50 137 CYS A O 1
ATOM 1030 N N . ARG A 1 138 ? 20.840 -9.301 -17.761 1.00 91.12 138 ARG A N 1
ATOM 1031 C CA . ARG A 1 138 ? 20.720 -8.879 -16.363 1.00 91.12 138 ARG A CA 1
ATOM 1032 C C . ARG A 1 138 ? 22.085 -8.962 -15.666 1.00 91.12 138 ARG A C 1
ATOM 1034 O O . ARG A 1 138 ? 22.785 -9.964 -15.802 1.00 91.12 138 ARG A O 1
ATOM 1041 N N . GLU A 1 139 ? 22.437 -7.947 -14.880 1.00 87.19 139 GLU A N 1
ATOM 1042 C CA . GLU A 1 139 ? 23.684 -7.918 -14.111 1.00 87.19 139 GLU A CA 1
ATOM 1043 C C . GLU A 1 139 ? 23.509 -7.520 -12.640 1.00 87.19 139 GLU A C 1
ATOM 1045 O O . GLU A 1 139 ? 23.123 -6.402 -12.329 1.00 87.19 139 GLU A O 1
ATOM 1050 N N . PHE A 1 140 ? 23.917 -8.392 -11.720 1.00 86.12 140 PHE A N 1
ATOM 1051 C CA . PHE A 1 140 ? 23.694 -8.233 -10.279 1.00 86.12 140 PHE A CA 1
ATOM 1052 C C . PHE A 1 140 ? 24.770 -7.384 -9.563 1.00 86.12 140 PHE A C 1
ATOM 1054 O O . PHE A 1 140 ? 25.306 -7.790 -8.532 1.00 86.12 140 PHE A O 1
ATOM 1061 N N . ARG A 1 141 ? 25.144 -6.232 -10.143 1.00 83.38 141 ARG A N 1
ATOM 1062 C CA . ARG A 1 141 ? 26.130 -5.280 -9.576 1.00 83.38 141 ARG A CA 1
ATOM 1063 C C . ARG A 1 141 ? 25.494 -4.064 -8.883 1.00 83.38 141 ARG A C 1
ATOM 1065 O O . ARG A 1 141 ? 26.177 -3.089 -8.572 1.00 83.38 141 ARG A O 1
ATOM 1072 N N . GLU A 1 142 ? 24.186 -4.101 -8.622 1.00 81.06 142 GLU A N 1
ATOM 1073 C CA . GLU A 1 142 ? 23.494 -3.032 -7.889 1.00 81.06 142 GLU A CA 1
ATOM 1074 C C . GLU A 1 142 ? 24.156 -2.683 -6.549 1.00 81.06 142 GLU A C 1
ATOM 1076 O O . GLU A 1 142 ? 24.319 -1.490 -6.295 1.00 81.06 142 GLU A O 1
ATOM 1081 N N . PRO A 1 143 ? 24.602 -3.637 -5.703 1.00 74.56 143 PRO A N 1
ATOM 1082 C CA . PRO A 1 143 ? 25.145 -3.297 -4.388 1.00 74.56 143 PRO A CA 1
ATOM 1083 C C . PRO A 1 143 ? 26.320 -2.312 -4.446 1.00 74.56 143 PRO A C 1
ATOM 1085 O O . PRO A 1 143 ? 26.529 -1.550 -3.509 1.00 74.56 143 PRO A O 1
ATOM 1088 N N . GLN A 1 144 ? 27.095 -2.309 -5.535 1.00 78.25 144 GLN A N 1
ATOM 1089 C CA . GLN A 1 144 ? 28.336 -1.539 -5.633 1.00 78.25 144 GLN A CA 1
ATOM 1090 C C . GLN A 1 144 ? 28.160 -0.134 -6.227 1.00 78.25 144 GLN A C 1
ATOM 1092 O O . GLN A 1 144 ? 29.047 0.701 -6.065 1.00 78.25 144 GLN A O 1
ATOM 1097 N N . ILE A 1 145 ? 27.058 0.143 -6.929 1.00 80.56 145 ILE A N 1
ATOM 1098 C CA . ILE A 1 145 ? 26.920 1.363 -7.742 1.00 80.56 145 ILE A CA 1
ATOM 1099 C C . ILE A 1 145 ? 25.590 2.040 -7.404 1.00 80.56 145 ILE A C 1
ATOM 1101 O O . ILE A 1 145 ? 24.584 1.559 -7.888 1.00 80.56 145 ILE A O 1
ATOM 1105 N N . PRO A 1 146 ? 25.497 3.118 -6.608 1.00 83.31 146 PRO A N 1
ATOM 1106 C CA . PRO A 1 146 ? 24.224 3.823 -6.397 1.00 83.31 146 PRO A CA 1
ATOM 1107 C C . PRO A 1 146 ? 23.654 4.378 -7.711 1.00 83.31 146 PRO A C 1
ATOM 1109 O O . PRO A 1 146 ? 24.409 4.706 -8.627 1.00 83.31 146 PRO A O 1
ATOM 1112 N N . VAL A 1 147 ? 22.328 4.518 -7.802 1.00 85.19 147 VAL A N 1
ATOM 1113 C CA . VAL A 1 147 ? 21.687 5.227 -8.919 1.00 85.19 147 VAL A CA 1
ATOM 1114 C C . VAL A 1 147 ? 21.943 6.727 -8.737 1.00 85.19 147 VAL A C 1
ATOM 1116 O O . VAL A 1 147 ? 21.507 7.288 -7.724 1.00 85.19 147 VAL A O 1
ATOM 1119 N N . PRO A 1 148 ? 22.658 7.398 -9.658 1.00 83.62 148 PRO A N 1
ATOM 1120 C CA . PRO A 1 148 ? 23.015 8.802 -9.487 1.00 83.62 148 PRO A CA 1
ATOM 1121 C C . PRO A 1 148 ? 21.785 9.715 -9.450 1.00 83.62 148 PRO A C 1
ATOM 1123 O O . PRO A 1 148 ? 20.855 9.546 -10.233 1.00 83.62 148 PRO A O 1
ATOM 1126 N N . GLY A 1 149 ? 21.804 10.715 -8.566 1.00 83.88 149 GLY A N 1
ATOM 1127 C CA . GLY A 1 149 ? 20.788 11.775 -8.525 1.00 83.88 149 GLY A CA 1
ATOM 1128 C C . GLY A 1 149 ? 19.433 11.386 -7.925 1.00 83.88 149 GLY A C 1
ATOM 1129 O O . GLY A 1 149 ? 18.558 12.243 -7.855 1.00 83.88 149 GLY A O 1
ATOM 1130 N N . LEU A 1 150 ? 19.258 10.142 -7.463 1.00 88.25 150 LEU A N 1
ATOM 1131 C CA . LEU A 1 150 ? 18.028 9.667 -6.820 1.00 88.25 150 LEU A CA 1
ATOM 1132 C C . LEU A 1 150 ? 18.269 9.251 -5.366 1.00 88.25 150 LEU A C 1
ATOM 1134 O O . LEU A 1 150 ? 19.385 8.902 -4.970 1.00 88.25 150 LEU A O 1
ATOM 1138 N N . PHE A 1 151 ? 17.206 9.251 -4.559 1.00 89.81 151 PHE A N 1
ATOM 1139 C CA . PHE A 1 151 ? 17.266 8.666 -3.222 1.00 89.81 151 PHE A CA 1
ATOM 1140 C C . PHE A 1 151 ? 17.295 7.141 -3.344 1.00 89.81 151 PHE A C 1
ATOM 1142 O O . PHE A 1 151 ? 16.373 6.550 -3.905 1.00 89.81 151 PHE A O 1
ATOM 1149 N N . ASN A 1 152 ? 18.357 6.514 -2.837 1.00 91.69 152 ASN A N 1
ATOM 1150 C CA . ASN A 1 152 ? 18.590 5.077 -2.951 1.00 91.69 152 ASN A CA 1
ATOM 1151 C C . ASN A 1 152 ? 18.195 4.369 -1.647 1.00 91.69 152 ASN A C 1
ATOM 1153 O O . ASN A 1 152 ? 18.764 4.641 -0.592 1.00 91.69 152 ASN A O 1
ATOM 1157 N N . MET A 1 153 ? 17.270 3.420 -1.743 1.00 93.12 153 MET A N 1
ATOM 1158 C CA . MET A 1 153 ? 16.877 2.499 -0.679 1.00 93.12 153 MET A CA 1
ATOM 1159 C C . MET A 1 153 ? 17.499 1.138 -0.974 1.00 93.12 153 MET A C 1
ATOM 1161 O O . MET A 1 153 ? 16.987 0.352 -1.771 1.00 93.12 153 MET A O 1
ATOM 1165 N N . GLU A 1 154 ? 18.660 0.887 -0.375 1.00 93.44 154 GLU A N 1
ATOM 1166 C CA . GLU A 1 154 ? 19.317 -0.414 -0.442 1.00 93.44 154 GLU A CA 1
ATOM 1167 C C . GLU A 1 154 ? 18.714 -1.356 0.600 1.00 93.44 154 GLU A C 1
ATOM 1169 O O . GLU A 1 154 ? 18.820 -1.114 1.802 1.00 93.44 154 GLU A O 1
ATOM 1174 N N . CYS A 1 155 ? 18.089 -2.429 0.130 1.00 94.75 155 CYS A N 1
ATOM 1175 C CA . CYS A 1 155 ? 17.472 -3.440 0.971 1.00 94.75 155 CYS A CA 1
ATOM 1176 C C . CYS A 1 155 ? 18.411 -4.635 1.122 1.00 94.75 155 CYS A C 1
ATOM 1178 O O . CYS A 1 155 ? 19.044 -5.095 0.162 1.00 94.75 155 CYS A O 1
ATOM 1180 N N . ARG A 1 156 ? 18.501 -5.129 2.354 1.00 93.88 156 ARG A N 1
ATOM 1181 C CA . ARG A 1 156 ? 19.288 -6.301 2.727 1.00 93.88 156 ARG A CA 1
ATOM 1182 C C . ARG A 1 156 ? 18.429 -7.234 3.565 1.00 93.88 156 ARG A C 1
ATOM 1184 O O . ARG A 1 156 ? 17.522 -6.749 4.234 1.00 93.88 156 ARG A O 1
ATOM 1191 N N . ASP A 1 157 ? 18.705 -8.530 3.497 1.00 94.12 157 ASP A N 1
ATOM 1192 C CA . ASP A 1 157 ? 18.123 -9.522 4.403 1.00 94.12 157 ASP A CA 1
ATOM 1193 C C . ASP A 1 157 ? 18.725 -9.389 5.817 1.00 94.12 157 ASP A C 1
ATOM 1195 O O . ASP A 1 157 ? 19.597 -8.547 6.087 1.00 94.12 157 ASP A O 1
ATOM 1199 N N . ALA A 1 158 ? 18.248 -10.205 6.748 1.00 92.75 158 ALA A N 1
ATOM 1200 C CA . ALA A 1 158 ? 18.729 -10.253 8.114 1.00 92.75 158 ALA A CA 1
ATOM 1201 C C . ALA A 1 158 ? 20.223 -10.613 8.174 1.00 92.75 158 ALA A C 1
ATOM 1203 O O . ALA A 1 158 ? 20.966 -10.030 8.973 1.00 92.75 158 ALA A O 1
ATOM 1204 N N . GLU A 1 159 ? 20.705 -11.506 7.320 1.00 93.38 159 GLU A N 1
ATOM 1205 C CA . GLU A 1 159 ? 22.118 -11.881 7.212 1.00 93.38 159 GLU A CA 1
ATOM 1206 C C . GLU A 1 159 ? 22.995 -10.754 6.634 1.00 93.38 159 GLU A C 1
ATOM 1208 O O . GLU A 1 159 ? 24.223 -10.809 6.727 1.00 93.38 159 GLU A O 1
ATOM 1213 N N . GLY A 1 160 ? 22.382 -9.700 6.095 1.00 90.31 160 GLY A N 1
ATOM 1214 C CA . GLY A 1 160 ? 23.052 -8.551 5.500 1.00 90.31 160 GLY A CA 1
ATOM 1215 C C . GLY A 1 160 ? 23.362 -8.726 4.014 1.00 90.31 160 GLY A C 1
ATOM 1216 O O . GLY A 1 160 ? 24.045 -7.869 3.439 1.00 90.31 160 GLY A O 1
ATOM 1217 N N . ASN A 1 161 ? 22.875 -9.782 3.363 1.00 91.94 161 ASN A N 1
ATOM 1218 C CA . ASN A 1 161 ? 22.973 -9.947 1.919 1.00 91.94 161 ASN A CA 1
ATOM 1219 C C . ASN A 1 161 ? 22.030 -8.976 1.217 1.00 91.94 161 ASN A C 1
ATOM 1221 O O . ASN A 1 161 ? 20.939 -8.670 1.684 1.00 91.94 161 ASN A O 1
ATOM 1225 N N . PHE A 1 162 ? 22.456 -8.483 0.061 1.00 90.88 162 PHE A N 1
ATOM 1226 C CA . PHE A 1 162 ? 21.644 -7.585 -0.747 1.00 90.88 162 PHE A CA 1
ATOM 1227 C C . PHE A 1 162 ? 20.439 -8.316 -1.348 1.00 90.88 162 PHE A C 1
ATOM 1229 O O . PHE A 1 162 ? 20.608 -9.329 -2.028 1.00 90.88 162 PHE A O 1
ATOM 1236 N N . THR A 1 163 ? 19.242 -7.763 -1.157 1.00 90.12 163 THR A N 1
ATOM 1237 C CA . THR A 1 163 ? 17.988 -8.316 -1.697 1.00 90.12 163 THR A CA 1
ATOM 1238 C C . THR A 1 163 ? 17.421 -7.475 -2.833 1.00 90.12 163 THR A C 1
ATOM 1240 O O . THR A 1 163 ? 16.777 -8.011 -3.736 1.00 90.12 163 THR A O 1
ATOM 1243 N N . GLY A 1 164 ? 17.702 -6.172 -2.844 1.00 91.88 164 GLY A N 1
ATOM 1244 C CA . GLY A 1 164 ? 17.257 -5.282 -3.906 1.00 91.88 164 GLY A CA 1
ATOM 1245 C C . GLY A 1 164 ? 17.620 -3.826 -3.660 1.00 91.88 164 GLY A C 1
ATOM 1246 O O . GLY A 1 164 ? 18.032 -3.429 -2.568 1.00 91.88 164 GLY A O 1
ATOM 1247 N N . ARG A 1 165 ? 17.451 -3.012 -4.701 1.00 93.81 165 ARG A N 1
ATOM 1248 C CA . ARG A 1 165 ? 17.568 -1.563 -4.605 1.00 93.81 165 ARG A CA 1
ATOM 1249 C C . ARG A 1 165 ? 16.324 -0.908 -5.162 1.00 93.81 165 ARG A C 1
ATOM 1251 O O . ARG A 1 165 ? 15.942 -1.156 -6.303 1.00 93.81 165 ARG A O 1
ATOM 1258 N N . TYR A 1 166 ? 15.768 -0.018 -4.361 1.00 95.00 166 TYR A N 1
ATOM 1259 C CA . TYR A 1 166 ? 14.632 0.799 -4.726 1.00 95.00 166 TYR A CA 1
ATOM 1260 C C . TYR A 1 166 ? 15.051 2.260 -4.786 1.00 95.00 166 TYR A C 1
ATOM 1262 O O . TYR A 1 166 ? 15.953 2.690 -4.064 1.00 95.00 166 TYR A O 1
ATOM 1270 N N . VAL A 1 167 ? 14.422 3.031 -5.660 1.00 94.00 167 VAL A N 1
ATOM 1271 C CA . VAL A 1 167 ? 14.669 4.466 -5.789 1.00 94.00 167 VAL A CA 1
ATOM 1272 C C . VAL A 1 167 ? 13.367 5.236 -5.728 1.00 94.00 167 VAL A C 1
ATOM 1274 O O . VAL A 1 167 ? 12.339 4.762 -6.206 1.00 94.00 167 VAL A O 1
ATOM 1277 N N . LEU A 1 168 ? 13.423 6.428 -5.142 1.00 91.75 168 LEU A N 1
ATOM 1278 C CA . LEU A 1 168 ? 12.303 7.361 -5.115 1.00 91.75 168 LEU A CA 1
ATOM 1279 C C . LEU A 1 168 ? 12.493 8.414 -6.212 1.00 91.75 168 LEU A C 1
ATOM 1281 O O . LEU A 1 168 ? 13.497 9.133 -6.217 1.00 91.75 168 LEU A O 1
ATOM 1285 N N . PHE A 1 169 ? 11.527 8.519 -7.122 1.00 88.44 169 PHE A N 1
ATOM 1286 C CA . PHE A 1 169 ? 11.507 9.510 -8.197 1.00 88.44 169 PHE A CA 1
ATOM 1287 C C . PHE A 1 169 ? 10.086 10.042 -8.404 1.00 88.44 169 PHE A C 1
ATOM 1289 O O . PHE A 1 169 ? 9.148 9.263 -8.556 1.00 88.44 169 PHE A O 1
ATOM 1296 N N . ASN A 1 170 ? 9.920 11.370 -8.386 1.00 84.88 170 ASN A N 1
ATOM 1297 C CA . ASN A 1 170 ? 8.615 12.045 -8.478 1.00 84.88 170 ASN A CA 1
ATOM 1298 C C . ASN A 1 170 ? 7.549 11.459 -7.531 1.00 84.88 170 ASN A C 1
ATOM 1300 O O . ASN A 1 170 ? 6.412 11.209 -7.920 1.00 84.88 170 ASN A O 1
ATOM 1304 N N . GLY A 1 171 ? 7.935 11.195 -6.282 1.00 84.25 171 GLY A N 1
ATOM 1305 C CA . GLY A 1 171 ? 7.038 10.647 -5.263 1.00 84.25 171 GLY A CA 1
ATOM 1306 C C . GLY A 1 171 ? 6.690 9.164 -5.423 1.00 84.25 171 GLY A C 1
ATOM 1307 O O . GLY A 1 171 ? 5.997 8.634 -4.562 1.00 84.25 171 GLY A O 1
ATOM 1308 N N . SER A 1 172 ? 7.188 8.493 -6.467 1.00 91.44 172 SER A N 1
ATOM 1309 C CA . SER A 1 172 ? 6.924 7.082 -6.765 1.00 91.44 172 SER A CA 1
ATOM 1310 C C . SER A 1 172 ? 8.166 6.219 -6.559 1.00 91.44 172 SER A C 1
ATOM 1312 O O . SER A 1 172 ? 9.296 6.683 -6.743 1.00 91.44 172 SER A O 1
ATOM 1314 N N . VAL A 1 173 ? 7.964 4.957 -6.181 1.00 93.25 173 VAL A N 1
ATOM 1315 C CA . VAL A 1 173 ? 9.054 4.012 -5.918 1.00 93.25 173 VAL A CA 1
ATOM 1316 C C . VAL A 1 173 ? 9.252 3.072 -7.096 1.00 93.25 173 VAL A C 1
ATOM 1318 O O . VAL A 1 173 ? 8.295 2.500 -7.610 1.00 93.25 173 VAL A O 1
ATOM 1321 N N . PHE A 1 174 ? 10.511 2.862 -7.466 1.00 94.06 174 PHE A N 1
ATOM 1322 C CA . PHE A 1 174 ? 10.907 1.931 -8.515 1.00 94.06 174 PHE A CA 1
ATOM 1323 C C . PHE A 1 174 ? 11.934 0.938 -8.007 1.00 94.06 174 PHE A C 1
ATOM 1325 O O . PHE A 1 174 ? 12.865 1.320 -7.301 1.00 94.06 174 PHE A O 1
ATOM 1332 N N . GLU A 1 175 ? 11.822 -0.315 -8.428 1.00 94.19 175 GLU A N 1
ATOM 1333 C CA . GLU A 1 175 ? 12.914 -1.275 -8.322 1.00 94.19 175 GLU A CA 1
ATOM 1334 C C . GLU A 1 175 ? 13.941 -0.979 -9.425 1.00 94.19 175 GLU A C 1
ATOM 1336 O O . GLU A 1 175 ? 13.615 -0.977 -10.615 1.00 94.19 175 GLU A O 1
ATOM 1341 N N . ALA A 1 176 ? 15.187 -0.705 -9.044 1.00 93.88 176 ALA A N 1
ATOM 1342 C CA . ALA A 1 176 ? 16.267 -0.403 -9.976 1.00 93.88 176 ALA A CA 1
ATOM 1343 C C . ALA A 1 176 ? 17.090 -1.665 -10.256 1.00 93.88 176 ALA A C 1
ATOM 1345 O O . ALA A 1 176 ? 17.628 -2.283 -9.336 1.00 93.88 176 ALA A O 1
ATOM 1346 N N . LYS A 1 177 ? 17.228 -2.032 -11.533 1.00 93.19 177 LYS A N 1
ATOM 1347 C CA . LYS A 1 177 ? 18.042 -3.179 -11.967 1.00 93.19 177 LYS A CA 1
ATOM 1348 C C . LYS A 1 177 ? 19.038 -2.758 -13.040 1.00 93.19 177 LYS A C 1
ATOM 1350 O O . LYS A 1 177 ? 18.713 -1.956 -13.918 1.00 93.19 177 LYS A O 1
ATOM 1355 N N . ILE A 1 178 ? 20.233 -3.339 -12.996 1.00 91.81 178 ILE A N 1
ATOM 1356 C CA . ILE A 1 178 ? 21.278 -3.123 -13.995 1.00 91.81 178 ILE A CA 1
ATOM 1357 C C . ILE A 1 178 ? 21.180 -4.178 -15.092 1.00 91.81 178 ILE A C 1
ATOM 1359 O O . ILE A 1 178 ? 21.015 -5.383 -14.847 1.00 91.81 178 ILE A O 1
ATOM 1363 N N . PHE A 1 179 ? 21.328 -3.703 -16.320 1.00 90.94 179 PHE A N 1
ATOM 1364 C CA . PHE A 1 179 ? 21.479 -4.513 -17.513 1.00 90.94 179 PHE A CA 1
ATOM 1365 C C . PHE A 1 179 ? 22.720 -4.070 -18.275 1.00 90.94 179 PHE A C 1
ATOM 1367 O O . PHE A 1 179 ? 22.934 -2.872 -18.452 1.00 90.94 179 PHE A O 1
ATOM 1374 N N . LYS A 1 180 ? 23.518 -5.017 -18.761 1.00 88.50 180 LYS A N 1
ATOM 1375 C CA . LYS A 1 180 ? 24.723 -4.727 -19.545 1.00 88.50 180 LYS A CA 1
ATOM 1376 C C . LYS A 1 180 ? 24.637 -5.317 -20.937 1.00 88.50 180 LYS A C 1
ATOM 1378 O O . LYS A 1 180 ? 23.930 -6.307 -21.153 1.00 88.50 180 LYS A O 1
ATOM 1383 N N . TYR A 1 181 ? 25.390 -4.733 -21.861 1.00 86.88 181 TYR A N 1
ATOM 1384 C CA . TYR A 1 181 ? 25.652 -5.396 -23.131 1.00 86.88 181 TYR A CA 1
ATOM 1385 C C . TYR A 1 181 ? 26.603 -6.579 -22.916 1.00 86.88 181 TYR A C 1
ATOM 1387 O O . TYR A 1 181 ? 27.491 -6.516 -22.069 1.00 86.88 181 TYR A O 1
ATOM 1395 N N . THR A 1 182 ? 26.431 -7.654 -23.681 1.00 79.44 182 THR A N 1
ATOM 1396 C CA . THR A 1 182 ? 27.281 -8.855 -23.617 1.00 79.44 182 THR A CA 1
ATOM 1397 C C . THR A 1 182 ? 28.753 -8.535 -23.849 1.00 79.44 182 THR A C 1
ATOM 1399 O O . THR A 1 182 ? 29.608 -9.118 -23.187 1.00 79.44 182 THR A O 1
ATOM 1402 N N . ASP A 1 183 ? 29.026 -7.560 -24.717 1.00 75.44 183 ASP A N 1
ATOM 1403 C CA . ASP A 1 183 ? 30.375 -7.201 -25.156 1.00 75.44 183 ASP A CA 1
ATOM 1404 C C . ASP A 1 183 ? 30.863 -5.863 -24.558 1.00 75.44 183 ASP A C 1
ATOM 1406 O O . ASP A 1 183 ? 31.848 -5.296 -25.030 1.00 75.44 183 ASP A O 1
ATOM 1410 N N . SER A 1 184 ? 30.190 -5.339 -23.521 1.00 76.44 184 SER A N 1
ATOM 1411 C CA . SER A 1 184 ? 30.569 -4.089 -22.840 1.00 76.44 184 SER A CA 1
ATOM 1412 C C . SER A 1 184 ? 30.683 -4.271 -21.322 1.00 76.44 184 SER A C 1
ATOM 1414 O O . SER A 1 184 ? 29.858 -4.963 -20.717 1.00 76.44 184 SER A O 1
ATOM 1416 N N . PRO A 1 185 ? 31.673 -3.636 -20.666 1.00 72.25 185 PRO A N 1
ATOM 1417 C CA . PRO A 1 185 ? 31.766 -3.634 -19.209 1.00 72.25 185 PRO A CA 1
ATOM 1418 C C . PRO A 1 185 ? 30.717 -2.736 -18.535 1.00 72.25 185 PRO A C 1
ATOM 1420 O O . PRO A 1 185 ? 30.510 -2.880 -17.326 1.00 72.25 185 PRO A O 1
ATOM 1423 N N . ASP A 1 186 ? 30.069 -1.836 -19.279 1.00 77.88 186 ASP A N 1
ATOM 1424 C CA . ASP A 1 186 ? 29.184 -0.811 -18.727 1.00 77.88 186 ASP A CA 1
ATOM 1425 C C . ASP A 1 186 ? 27.735 -1.303 -18.597 1.00 77.88 186 ASP A C 1
ATOM 1427 O O . ASP A 1 186 ? 27.143 -1.855 -19.530 1.00 77.88 186 ASP A O 1
ATOM 1431 N N . GLY A 1 187 ? 27.156 -1.076 -17.417 1.00 84.31 187 GLY A N 1
ATOM 1432 C CA . GLY A 1 187 ? 25.763 -1.382 -17.105 1.00 84.31 187 GLY A CA 1
ATOM 1433 C C . GLY A 1 187 ? 24.874 -0.139 -17.164 1.00 84.31 187 GLY A C 1
ATOM 1434 O O . GLY A 1 187 ? 25.286 0.955 -16.783 1.00 84.31 187 GLY A O 1
ATOM 1435 N N . ALA A 1 188 ? 23.633 -0.313 -17.607 1.00 87.25 188 ALA A N 1
ATOM 1436 C CA . ALA A 1 188 ? 22.599 0.712 -17.618 1.00 87.25 188 ALA A CA 1
ATOM 1437 C C . ALA A 1 188 ? 21.485 0.375 -16.623 1.00 87.25 188 ALA A C 1
ATOM 1439 O O . ALA A 1 188 ? 21.071 -0.781 -16.500 1.00 87.25 188 ALA A O 1
ATOM 1440 N N . TYR A 1 189 ? 20.981 1.408 -15.948 1.00 90.19 189 TYR A N 1
ATOM 1441 C CA . TYR A 1 189 ? 19.842 1.291 -15.047 1.00 90.19 189 TYR A CA 1
ATOM 1442 C C . TYR A 1 189 ? 18.523 1.288 -15.801 1.00 90.19 189 TYR A C 1
ATOM 1444 O O . TYR A 1 189 ? 18.264 2.157 -16.634 1.00 90.19 189 TYR A O 1
ATOM 1452 N N . PHE A 1 190 ? 17.676 0.341 -15.423 1.00 92.75 190 PHE A N 1
ATOM 1453 C CA . PHE A 1 190 ? 16.273 0.288 -15.788 1.00 92.75 190 PHE A CA 1
ATOM 1454 C C . PHE A 1 190 ? 15.428 0.252 -14.516 1.00 92.75 190 PHE A C 1
ATOM 1456 O O . PHE A 1 190 ? 15.835 -0.327 -13.503 1.00 92.75 190 PHE A O 1
ATOM 1463 N N . HIS A 1 191 ? 14.268 0.895 -14.581 1.00 93.25 191 HIS A N 1
ATOM 1464 C CA . HIS A 1 191 ? 13.361 1.077 -13.454 1.00 93.25 191 HIS A CA 1
ATOM 1465 C C . HIS A 1 191 ? 12.091 0.274 -13.695 1.00 93.25 191 HIS A C 1
ATOM 1467 O O . HIS A 1 191 ? 11.510 0.349 -14.779 1.00 93.25 191 HIS A O 1
ATOM 1473 N N . PHE A 1 192 ? 11.679 -0.480 -12.686 1.00 93.50 192 PHE A N 1
ATOM 1474 C CA . PHE A 1 192 ? 10.535 -1.378 -12.746 1.00 93.50 192 PHE A CA 1
ATOM 1475 C C . PHE A 1 192 ? 9.572 -1.073 -11.613 1.00 93.50 192 PHE A C 1
ATOM 1477 O O . PHE A 1 192 ? 9.969 -0.531 -10.574 1.00 93.50 192 PHE A O 1
ATOM 1484 N N . ALA A 1 193 ? 8.314 -1.452 -11.802 1.00 92.75 193 ALA A N 1
ATOM 1485 C CA . ALA A 1 193 ? 7.383 -1.509 -10.689 1.00 92.75 193 ALA A CA 1
ATOM 1486 C C . ALA A 1 193 ? 7.956 -2.466 -9.623 1.00 92.75 193 ALA A C 1
ATOM 1488 O O . ALA A 1 193 ? 8.512 -3.508 -9.995 1.00 92.75 193 ALA A O 1
ATOM 1489 N N . PRO A 1 194 ? 7.869 -2.134 -8.322 1.00 92.31 194 PRO A N 1
ATOM 1490 C CA . PRO A 1 194 ? 8.301 -3.037 -7.266 1.00 92.31 194 PRO A CA 1
ATOM 1491 C C . PRO A 1 194 ? 7.687 -4.425 -7.452 1.00 92.31 194 PRO A C 1
ATOM 1493 O O . PRO A 1 194 ? 6.473 -4.555 -7.590 1.00 92.31 194 PRO A O 1
ATOM 1496 N N . SER A 1 195 ? 8.536 -5.451 -7.504 1.00 90.25 195 SER A N 1
ATOM 1497 C CA . SER A 1 195 ? 8.106 -6.829 -7.775 1.00 90.25 195 SER A CA 1
ATOM 1498 C C . SER A 1 195 ? 8.337 -7.788 -6.613 1.00 90.25 195 SER A C 1
ATOM 1500 O O . SER A 1 195 ? 7.882 -8.926 -6.674 1.00 90.25 195 SER A O 1
ATOM 1502 N N . LYS A 1 196 ? 9.059 -7.341 -5.581 1.00 90.19 196 LYS A N 1
ATOM 1503 C CA . LYS A 1 196 ? 9.400 -8.121 -4.393 1.00 90.19 196 LYS A CA 1
ATOM 1504 C C . LYS A 1 196 ? 9.147 -7.307 -3.139 1.00 90.19 196 LYS A C 1
ATOM 1506 O O . LYS A 1 196 ? 9.357 -6.093 -3.141 1.00 90.19 196 LYS A O 1
ATOM 1511 N N . SER A 1 197 ? 8.755 -7.969 -2.063 1.00 94.19 197 SER A N 1
ATOM 1512 C CA . SER A 1 197 ? 8.704 -7.338 -0.753 1.00 94.19 197 SER A CA 1
ATOM 1513 C C . SER A 1 197 ? 10.112 -7.125 -0.224 1.00 94.19 197 SER A C 1
ATOM 1515 O O . SER A 1 197 ? 11.034 -7.904 -0.477 1.00 94.19 197 SER A O 1
ATOM 1517 N N . ALA A 1 198 ? 10.306 -6.011 0.468 1.00 95.56 198 ALA A N 1
ATOM 1518 C CA . ALA A 1 198 ? 11.618 -5.596 0.929 1.00 95.56 198 ALA A CA 1
ATOM 1519 C C . ALA A 1 198 ? 11.510 -4.642 2.113 1.00 95.56 198 ALA A C 1
ATOM 1521 O O . ALA A 1 198 ? 10.518 -3.934 2.284 1.00 95.56 198 ALA A O 1
ATOM 1522 N N . ILE A 1 199 ? 12.575 -4.598 2.909 1.00 96.38 199 ILE A N 1
ATOM 1523 C CA . ILE A 1 199 ? 12.689 -3.705 4.057 1.00 96.38 199 ILE A CA 1
ATOM 1524 C C . ILE A 1 199 ? 13.918 -2.832 3.854 1.00 96.38 199 ILE A C 1
ATOM 1526 O O . ILE A 1 199 ? 15.031 -3.325 3.664 1.00 96.38 199 ILE A O 1
ATOM 1530 N N . TYR A 1 200 ? 13.721 -1.521 3.890 1.00 95.88 200 TYR A N 1
ATOM 1531 C CA . TYR A 1 200 ? 14.805 -0.551 3.941 1.00 95.88 200 TYR A CA 1
ATOM 1532 C C . TYR A 1 200 ? 14.986 -0.055 5.376 1.00 95.88 200 TYR A C 1
ATOM 1534 O O . TYR A 1 200 ? 14.053 0.468 5.991 1.00 95.88 200 TYR A O 1
ATOM 1542 N N . ILE A 1 201 ? 16.208 -0.199 5.890 1.00 95.25 201 ILE A N 1
ATOM 1543 C CA . ILE A 1 201 ? 16.606 0.234 7.230 1.00 95.25 201 ILE A CA 1
ATOM 1544 C C . ILE A 1 201 ? 17.652 1.350 7.097 1.00 95.25 201 ILE A C 1
ATOM 1546 O O . ILE A 1 201 ? 18.781 1.070 6.687 1.00 95.25 201 ILE A O 1
ATOM 1550 N N . PRO A 1 202 ? 17.338 2.609 7.455 1.00 93.19 202 PRO A N 1
ATOM 1551 C CA . PRO A 1 202 ? 18.357 3.650 7.538 1.00 93.19 202 PRO A CA 1
ATOM 1552 C C . PRO A 1 202 ? 19.307 3.397 8.722 1.00 93.19 202 PRO A C 1
ATOM 1554 O O . PRO A 1 202 ? 18.936 2.756 9.703 1.00 93.19 202 PRO A O 1
ATOM 1557 N N . GLN A 1 203 ? 20.515 3.971 8.681 1.00 87.88 203 GLN A N 1
ATOM 1558 C CA . GLN A 1 203 ? 21.543 3.770 9.722 1.00 87.88 203 GLN A CA 1
ATOM 1559 C C . GLN A 1 203 ? 21.056 4.077 11.151 1.00 87.88 203 GLN A C 1
ATOM 1561 O O . GLN A 1 203 ? 21.424 3.376 12.086 1.00 87.88 203 GLN A O 1
ATOM 1566 N N . ASN A 1 204 ? 20.198 5.088 11.312 1.00 90.00 204 ASN A N 1
ATOM 1567 C CA . ASN A 1 204 ? 19.661 5.519 12.607 1.00 90.00 204 ASN A CA 1
ATOM 1568 C C . ASN A 1 204 ? 18.219 5.029 12.833 1.00 90.00 204 ASN A C 1
ATOM 1570 O O . ASN A 1 204 ? 17.408 5.753 13.411 1.00 90.00 204 ASN A O 1
ATOM 1574 N N . CYS A 1 205 ? 17.866 3.846 12.318 1.00 93.12 205 CYS A N 1
ATOM 1575 C CA . CYS A 1 205 ? 16.508 3.321 12.436 1.00 93.12 205 CYS A CA 1
ATOM 1576 C C . CYS A 1 205 ? 16.085 3.165 13.905 1.00 93.12 205 CYS A C 1
ATOM 1578 O O . CYS A 1 205 ? 16.749 2.481 14.683 1.00 93.12 205 CYS A O 1
ATOM 1580 N N . ASN A 1 206 ? 14.954 3.763 14.277 1.00 91.38 206 ASN A N 1
ATOM 1581 C CA . ASN A 1 206 ? 14.425 3.744 15.645 1.00 91.38 206 ASN A CA 1
ATOM 1582 C C . ASN A 1 206 ? 13.368 2.647 15.885 1.00 91.38 206 ASN A C 1
ATOM 1584 O O . ASN A 1 206 ? 12.736 2.619 16.942 1.00 91.38 206 ASN A O 1
ATOM 1588 N N . GLY A 1 207 ? 13.164 1.755 14.911 1.00 94.25 207 GLY A N 1
ATOM 1589 C CA . GLY A 1 207 ? 12.130 0.719 14.943 1.00 94.25 207 GLY A CA 1
ATOM 1590 C C . GLY A 1 207 ? 10.737 1.205 14.535 1.00 94.25 207 GLY A C 1
ATOM 1591 O O . GLY A 1 207 ? 9.782 0.442 14.656 1.00 94.25 207 GLY A O 1
ATOM 1592 N N . CYS A 1 208 ? 10.595 2.443 14.055 1.00 96.50 208 CYS A N 1
ATOM 1593 C CA . CYS A 1 208 ? 9.371 2.929 13.427 1.00 96.50 208 CYS A CA 1
ATOM 1594 C C . CYS A 1 208 ? 9.421 2.693 11.914 1.00 96.50 208 CYS A C 1
ATOM 1596 O O . CYS A 1 208 ? 10.426 2.989 11.268 1.00 96.50 208 CYS A O 1
ATOM 1598 N N . PHE A 1 209 ? 8.327 2.191 11.352 1.00 97.50 209 PHE A N 1
ATOM 1599 C CA . PHE A 1 209 ? 8.208 1.803 9.953 1.00 97.50 209 PHE A CA 1
ATOM 1600 C C . PHE A 1 209 ? 7.004 2.473 9.287 1.00 97.50 209 PHE A C 1
ATOM 1602 O O . PHE A 1 209 ? 6.035 2.857 9.949 1.00 97.50 209 PHE A O 1
ATOM 1609 N N . THR A 1 210 ? 7.043 2.576 7.963 1.00 96.06 210 THR A N 1
ATOM 1610 C CA . THR A 1 210 ? 5.922 3.015 7.122 1.00 96.06 210 THR A CA 1
ATOM 1611 C C . THR A 1 210 ? 5.966 2.313 5.763 1.00 96.06 210 THR A C 1
ATOM 1613 O O . THR A 1 210 ? 7.034 1.903 5.309 1.00 96.06 210 THR A O 1
ATOM 1616 N N . THR A 1 211 ? 4.819 2.188 5.098 1.00 94.31 211 THR A N 1
ATOM 1617 C CA . THR A 1 211 ? 4.728 1.709 3.708 1.00 94.31 211 THR A CA 1
ATOM 1618 C C . THR A 1 211 ? 4.896 2.837 2.688 1.00 94.31 211 THR A C 1
ATOM 1620 O O . THR A 1 211 ? 5.239 2.594 1.533 1.00 94.31 211 THR A O 1
ATOM 1623 N N . ASN A 1 212 ? 4.766 4.100 3.112 1.00 92.81 212 ASN A N 1
ATOM 1624 C CA . ASN A 1 212 ? 4.961 5.255 2.242 1.00 92.81 212 ASN A CA 1
ATOM 1625 C C . ASN A 1 212 ? 6.436 5.700 2.243 1.00 92.81 212 ASN A C 1
ATOM 1627 O O . ASN A 1 212 ? 6.950 6.239 3.227 1.00 92.81 212 ASN A O 1
ATOM 1631 N N . ALA A 1 213 ? 7.113 5.532 1.107 1.00 92.12 213 ALA A N 1
ATOM 1632 C CA . ALA A 1 213 ? 8.521 5.895 0.967 1.00 92.12 213 ALA A CA 1
ATOM 1633 C C . ALA A 1 213 ? 8.793 7.401 1.133 1.00 92.12 213 ALA A C 1
ATOM 1635 O O . ALA A 1 213 ? 9.820 7.761 1.702 1.00 92.12 213 ALA A O 1
ATOM 1636 N N . ASN A 1 214 ? 7.885 8.292 0.712 1.00 91.56 214 ASN A N 1
ATOM 1637 C CA . ASN A 1 214 ? 8.044 9.737 0.932 1.00 91.56 214 ASN A CA 1
ATOM 1638 C C . ASN A 1 214 ? 8.080 10.064 2.432 1.00 91.56 214 ASN A C 1
ATOM 1640 O O . ASN A 1 214 ? 8.885 10.883 2.875 1.00 91.56 214 ASN A O 1
ATOM 1644 N N . ILE A 1 215 ? 7.252 9.385 3.230 1.00 93.19 215 ILE A N 1
ATOM 1645 C CA . ILE A 1 215 ? 7.256 9.528 4.691 1.00 93.19 215 ILE A CA 1
ATOM 1646 C C . ILE A 1 215 ? 8.574 9.009 5.273 1.00 93.19 215 ILE A C 1
ATOM 1648 O O . ILE A 1 215 ? 9.191 9.707 6.078 1.00 93.19 215 ILE A O 1
ATOM 1652 N N . ALA A 1 216 ? 9.049 7.839 4.844 1.00 93.12 216 ALA A N 1
ATOM 1653 C CA . ALA A 1 216 ? 10.320 7.296 5.324 1.00 93.12 216 ALA A CA 1
ATOM 1654 C C . ALA A 1 216 ? 11.509 8.225 5.012 1.00 93.12 216 ALA A C 1
ATOM 1656 O O . ALA A 1 216 ? 12.352 8.470 5.874 1.00 93.12 216 ALA A O 1
ATOM 1657 N N . VAL A 1 217 ? 11.552 8.803 3.807 1.00 89.69 217 VAL A N 1
ATOM 1658 C CA . VAL A 1 217 ? 12.617 9.728 3.383 1.00 89.69 217 VAL A CA 1
ATOM 1659 C C . VAL A 1 217 ? 12.596 11.033 4.179 1.00 89.69 217 VAL A C 1
ATOM 1661 O O . VAL A 1 217 ? 13.653 11.548 4.545 1.00 89.69 217 VAL A O 1
ATOM 1664 N N . CYS A 1 218 ? 11.414 11.565 4.487 1.00 89.75 218 CYS A N 1
ATOM 1665 C CA . CYS A 1 218 ? 11.281 12.822 5.226 1.00 89.75 218 CYS A CA 1
ATOM 1666 C C . CYS A 1 218 ? 11.466 12.689 6.746 1.00 89.75 218 CYS A C 1
ATOM 1668 O O . CYS A 1 218 ? 11.541 13.711 7.427 1.00 89.75 218 CYS A O 1
ATOM 1670 N N . ASN A 1 219 ? 11.561 11.471 7.291 1.00 93.00 219 ASN A N 1
ATOM 1671 C CA . ASN A 1 219 ? 11.759 11.228 8.722 1.00 93.00 219 ASN A CA 1
ATOM 1672 C C . ASN A 1 219 ? 13.052 10.418 8.957 1.00 93.00 219 ASN A C 1
ATOM 1674 O O . ASN A 1 219 ? 13.022 9.185 8.929 1.00 93.00 219 ASN A O 1
ATOM 1678 N N . PRO A 1 220 ? 14.194 11.085 9.226 1.00 84.75 220 PRO A N 1
ATOM 1679 C CA . PRO A 1 220 ? 15.475 10.418 9.451 1.00 84.75 220 PRO A CA 1
ATOM 1680 C C . PRO A 1 220 ? 15.391 9.412 10.608 1.00 84.75 220 PRO A C 1
ATOM 1682 O O . PRO A 1 220 ? 15.204 9.794 11.760 1.00 84.75 220 PRO A O 1
ATOM 1685 N N . GLY A 1 221 ? 15.518 8.120 10.299 1.00 91.62 221 GLY A N 1
ATOM 1686 C CA . GLY A 1 221 ? 15.402 7.028 11.275 1.00 91.62 221 GLY A CA 1
ATOM 1687 C C . GLY A 1 221 ? 14.114 6.207 11.180 1.00 91.62 221 GLY A C 1
ATOM 1688 O O . GLY A 1 221 ? 13.943 5.275 11.962 1.00 91.62 221 GLY A O 1
ATOM 1689 N N . MET A 1 222 ? 13.232 6.501 10.224 1.00 95.88 222 MET A N 1
ATOM 1690 C CA . MET A 1 222 ? 12.090 5.648 9.900 1.00 95.88 222 MET A CA 1
ATOM 1691 C C . MET A 1 222 ? 12.449 4.639 8.802 1.00 95.88 222 MET A C 1
ATOM 1693 O O . MET A 1 222 ? 13.008 5.007 7.769 1.00 95.88 222 MET A O 1
ATOM 1697 N N . GLY A 1 223 ? 12.132 3.365 9.025 1.00 96.69 223 GLY A N 1
ATOM 1698 C CA . GLY A 1 223 ? 12.254 2.314 8.017 1.00 96.69 223 GLY A CA 1
ATOM 1699 C C . GLY A 1 223 ? 11.110 2.347 7.003 1.00 96.69 223 GLY A C 1
ATOM 1700 O O . GLY A 1 223 ? 10.007 2.811 7.303 1.00 96.69 223 GLY A O 1
ATOM 1701 N N . TRP A 1 224 ? 11.360 1.816 5.810 1.00 96.38 224 TRP A N 1
ATOM 1702 C CA . TRP A 1 224 ? 10.348 1.659 4.763 1.00 96.38 224 TRP A CA 1
ATOM 1703 C C . TRP A 1 224 ? 10.090 0.178 4.478 1.00 96.38 224 TRP A C 1
ATOM 1705 O O . TRP A 1 224 ? 11.032 -0.616 4.425 1.00 96.38 224 TRP A O 1
ATOM 1715 N N . LEU A 1 225 ? 8.817 -0.182 4.309 1.00 96.69 225 LEU A N 1
ATOM 1716 C CA . LEU A 1 225 ? 8.360 -1.528 3.971 1.00 96.69 225 LEU A CA 1
ATOM 1717 C C . LEU A 1 225 ? 7.725 -1.520 2.579 1.00 96.69 225 LEU A C 1
ATOM 1719 O O . LEU A 1 225 ? 6.773 -0.783 2.332 1.00 96.69 225 LEU A O 1
ATOM 1723 N N . CYS A 1 226 ? 8.224 -2.374 1.693 1.00 94.75 226 CYS A N 1
ATOM 1724 C CA . CYS A 1 226 ? 7.601 -2.701 0.418 1.00 94.75 226 CYS A CA 1
ATOM 1725 C C . CYS A 1 226 ? 6.921 -4.063 0.534 1.00 94.75 226 CYS A C 1
ATOM 1727 O O . CYS A 1 226 ? 7.567 -5.016 0.957 1.00 94.75 226 CYS A O 1
ATOM 1729 N N . THR A 1 227 ? 5.654 -4.163 0.143 1.00 94.12 227 THR A N 1
ATOM 1730 C CA . THR A 1 227 ? 4.813 -5.369 0.275 1.00 94.12 227 THR A CA 1
ATOM 1731 C C . THR A 1 227 ? 4.405 -5.951 -1.084 1.00 94.12 227 THR A C 1
ATOM 1733 O O . THR A 1 227 ? 3.394 -6.642 -1.195 1.00 94.12 227 THR A O 1
ATOM 1736 N N . ALA A 1 228 ? 5.171 -5.649 -2.139 1.00 91.44 228 ALA A N 1
ATOM 1737 C CA . ALA A 1 228 ? 4.768 -5.858 -3.529 1.00 91.44 228 ALA A CA 1
ATOM 1738 C C . ALA A 1 228 ? 4.454 -7.316 -3.909 1.00 91.44 228 ALA A C 1
ATOM 1740 O O . ALA A 1 228 ? 3.579 -7.544 -4.742 1.00 91.44 228 ALA A O 1
ATOM 1741 N N . ASP A 1 229 ? 5.136 -8.297 -3.310 1.00 91.31 229 ASP A N 1
ATOM 1742 C CA . ASP A 1 229 ? 4.852 -9.727 -3.514 1.00 91.31 229 ASP A CA 1
ATOM 1743 C C . ASP A 1 229 ? 4.158 -10.392 -2.314 1.00 91.31 229 ASP A C 1
ATOM 1745 O O . ASP A 1 229 ? 4.050 -11.614 -2.288 1.00 91.31 229 ASP A O 1
ATOM 1749 N N . GLY A 1 230 ? 3.663 -9.611 -1.348 1.00 93.25 230 GLY A N 1
ATOM 1750 C CA . GLY A 1 230 ? 2.932 -10.098 -0.176 1.00 93.25 230 GLY A CA 1
ATOM 1751 C C . GLY A 1 230 ? 3.642 -9.822 1.150 1.00 93.25 230 GLY A C 1
ATOM 1752 O O . GLY A 1 230 ? 4.860 -9.932 1.274 1.00 93.25 230 GLY A O 1
ATOM 1753 N N . VAL A 1 231 ? 2.863 -9.487 2.181 1.00 95.25 231 VAL A N 1
ATOM 1754 C CA . VAL A 1 231 ? 3.380 -9.185 3.530 1.00 95.25 231 VAL A CA 1
ATOM 1755 C C . VAL A 1 231 ? 4.111 -10.376 4.156 1.00 95.25 231 VAL A C 1
ATOM 1757 O O . VAL A 1 231 ? 5.049 -10.195 4.928 1.00 95.25 231 VAL A O 1
ATOM 1760 N N . GLU A 1 232 ? 3.720 -11.594 3.798 1.00 93.50 232 GLU A N 1
ATOM 1761 C CA . GLU A 1 232 ? 4.328 -12.849 4.233 1.00 93.50 232 GLU A CA 1
ATOM 1762 C C . GLU A 1 232 ? 5.773 -13.030 3.743 1.00 93.50 232 GLU A C 1
ATOM 1764 O O . GLU A 1 232 ? 6.535 -13.761 4.371 1.00 93.50 232 GLU A O 1
ATOM 1769 N N . ASN A 1 233 ? 6.163 -12.341 2.664 1.00 95.25 233 ASN A N 1
ATOM 1770 C CA . ASN A 1 233 ? 7.487 -12.445 2.042 1.00 95.25 233 ASN A CA 1
ATOM 1771 C C . ASN A 1 233 ? 8.481 -11.391 2.553 1.00 95.25 233 ASN A C 1
ATOM 1773 O O . ASN A 1 233 ? 9.632 -11.355 2.118 1.00 95.25 233 ASN A O 1
ATOM 1777 N N . LEU A 1 234 ? 8.061 -10.528 3.483 1.00 95.50 234 LEU A N 1
ATOM 1778 C CA . LEU A 1 234 ? 8.978 -9.653 4.205 1.00 95.50 234 LEU A CA 1
ATOM 1779 C C . LEU A 1 234 ? 9.963 -10.484 5.038 1.00 95.50 234 LEU A C 1
ATOM 1781 O O . LEU A 1 234 ? 9.591 -11.472 5.669 1.00 95.50 234 LEU A O 1
ATOM 1785 N N . ASP A 1 235 ? 11.220 -10.043 5.107 1.00 95.12 235 ASP A N 1
ATOM 1786 C CA . ASP A 1 235 ? 12.193 -10.640 6.020 1.00 95.12 235 ASP A CA 1
ATOM 1787 C C . ASP A 1 235 ? 11.943 -10.160 7.458 1.00 95.12 235 ASP A C 1
ATOM 1789 O O . ASP A 1 235 ? 12.482 -9.158 7.946 1.00 95.12 235 ASP A O 1
ATOM 1793 N N . TRP A 1 236 ? 11.070 -10.889 8.142 1.00 95.44 236 TRP A N 1
ATOM 1794 C CA . TRP A 1 236 ? 10.624 -10.592 9.497 1.00 95.44 236 TRP A CA 1
ATOM 1795 C C . TRP A 1 236 ? 11.746 -10.642 10.546 1.00 95.44 236 TRP A C 1
ATOM 1797 O O . TRP A 1 236 ? 11.623 -9.991 11.589 1.00 95.44 236 TRP A O 1
ATOM 1807 N N . GLU A 1 237 ? 12.870 -11.318 10.280 1.00 95.31 237 GLU A N 1
ATOM 1808 C CA . GLU A 1 237 ? 14.021 -11.339 11.195 1.00 95.31 237 GLU A CA 1
ATOM 1809 C C . GLU A 1 237 ? 14.687 -9.964 11.320 1.00 95.31 237 GLU A C 1
ATOM 1811 O O . GLU A 1 237 ? 15.221 -9.621 12.382 1.00 95.31 237 GLU A O 1
ATOM 1816 N N . ILE A 1 238 ? 14.586 -9.121 10.289 1.00 94.62 238 ILE A N 1
ATOM 1817 C CA . ILE A 1 238 ? 15.030 -7.722 10.353 1.00 94.62 238 ILE A CA 1
ATOM 1818 C C . ILE A 1 238 ? 14.232 -6.965 11.418 1.00 94.62 238 ILE A C 1
ATOM 1820 O O . ILE A 1 238 ? 14.802 -6.245 12.240 1.00 94.62 238 ILE A O 1
ATOM 1824 N N . ILE A 1 239 ? 12.911 -7.146 11.429 1.00 94.94 239 ILE A N 1
ATOM 1825 C CA . ILE A 1 239 ? 12.000 -6.448 12.342 1.00 94.94 239 ILE A CA 1
ATOM 1826 C C . ILE A 1 239 ? 12.134 -7.003 13.764 1.00 94.94 239 ILE A C 1
ATOM 1828 O O . ILE A 1 239 ? 12.116 -6.233 14.729 1.00 94.94 239 ILE A O 1
ATOM 1832 N N . ARG A 1 240 ? 12.343 -8.320 13.914 1.00 94.00 240 ARG A N 1
ATOM 1833 C CA . ARG A 1 240 ? 12.497 -8.996 15.216 1.00 94.00 240 ARG A CA 1
ATOM 1834 C C . ARG A 1 240 ? 13.573 -8.343 16.094 1.00 94.00 240 ARG A C 1
ATOM 1836 O O . ARG A 1 240 ? 13.404 -8.262 17.310 1.00 94.00 240 ARG A O 1
ATOM 1843 N N . ARG A 1 241 ? 14.635 -7.798 15.489 1.00 91.44 241 ARG A N 1
ATOM 1844 C CA . ARG A 1 241 ? 15.746 -7.098 16.173 1.00 91.44 241 ARG A CA 1
ATOM 1845 C C . ARG A 1 241 ? 15.314 -5.867 16.964 1.00 91.44 241 ARG A C 1
ATOM 1847 O O . ARG A 1 241 ? 15.973 -5.511 17.936 1.00 91.44 241 ARG A O 1
ATOM 1854 N N . PHE A 1 242 ? 14.213 -5.228 16.574 1.00 92.00 242 PHE A N 1
ATOM 1855 C CA . PHE A 1 242 ? 13.683 -4.056 17.270 1.00 92.00 242 PHE A CA 1
ATOM 1856 C C . PHE A 1 242 ? 12.808 -4.431 18.474 1.00 92.00 242 PHE A C 1
ATOM 1858 O O . PHE A 1 242 ? 12.501 -3.567 19.298 1.00 92.00 242 PHE A O 1
ATOM 1865 N N . GLY A 1 243 ? 12.427 -5.707 18.617 1.00 88.25 243 GLY A N 1
ATOM 1866 C CA . GLY A 1 243 ? 11.616 -6.205 19.727 1.00 88.25 243 GLY A CA 1
ATOM 1867 C C . GLY A 1 243 ? 10.379 -5.338 19.977 1.00 88.25 243 GLY A C 1
ATOM 1868 O O . GLY A 1 243 ? 9.677 -4.952 19.048 1.00 88.25 243 GLY A O 1
ATOM 1869 N N . LYS A 1 244 ? 10.158 -4.958 21.242 1.00 86.62 244 LYS A N 1
ATOM 1870 C CA . LYS A 1 244 ? 9.015 -4.126 21.673 1.00 86.62 244 LYS A CA 1
ATOM 1871 C C . LYS A 1 244 ? 9.023 -2.692 21.133 1.00 86.62 244 LYS A C 1
ATOM 1873 O O . LYS A 1 244 ? 8.050 -1.962 21.323 1.00 86.62 244 LYS A O 1
ATOM 1878 N N . SER A 1 245 ? 10.122 -2.263 20.515 1.00 91.56 245 SER A N 1
ATOM 1879 C CA . SER A 1 245 ? 10.232 -0.939 19.904 1.00 91.56 245 SER A CA 1
ATOM 1880 C C . SER A 1 245 ? 9.649 -0.895 18.493 1.00 91.56 245 SER A C 1
ATOM 1882 O O . SER A 1 245 ? 9.442 0.211 17.997 1.00 91.56 245 SER A O 1
ATOM 1884 N N . ALA A 1 246 ? 9.365 -2.048 17.873 1.00 96.25 246 ALA A N 1
ATOM 1885 C CA . ALA A 1 246 ? 8.811 -2.137 16.527 1.00 96.25 246 ALA A CA 1
ATOM 1886 C C . ALA A 1 246 ? 7.415 -1.495 16.442 1.00 96.25 246 ALA A C 1
ATOM 1888 O O . ALA A 1 246 ? 6.473 -1.888 17.139 1.00 96.25 246 ALA A O 1
ATOM 1889 N N . ARG A 1 247 ? 7.272 -0.494 15.573 1.00 97.19 247 ARG A N 1
ATOM 1890 C CA . ARG A 1 247 ? 6.029 0.254 15.354 1.00 97.19 247 ARG A CA 1
ATOM 1891 C C . ARG A 1 247 ? 5.784 0.438 13.868 1.00 97.19 247 ARG A C 1
ATOM 1893 O O . ARG A 1 247 ? 6.709 0.791 13.146 1.00 97.19 247 ARG A O 1
ATOM 1900 N N . LEU A 1 248 ? 4.544 0.276 13.427 1.00 98.00 248 LEU A N 1
ATOM 1901 C CA . LEU A 1 248 ? 4.130 0.585 12.064 1.00 98.00 248 LEU A CA 1
ATOM 1902 C C . LEU A 1 248 ? 3.189 1.779 12.042 1.00 98.00 248 LEU A C 1
ATOM 1904 O O . LEU A 1 248 ? 2.204 1.817 12.777 1.00 98.00 248 LEU A O 1
ATOM 1908 N N . THR A 1 249 ? 3.485 2.734 11.172 1.00 97.31 249 THR A N 1
ATOM 1909 C CA . THR A 1 249 ? 2.715 3.964 11.030 1.00 97.31 249 THR A CA 1
ATOM 1910 C C . THR A 1 249 ? 1.464 3.725 10.191 1.00 97.31 249 THR A C 1
ATOM 1912 O O . THR A 1 249 ? 1.558 3.323 9.035 1.00 97.31 249 THR A O 1
ATOM 1915 N N . TRP A 1 250 ? 0.303 4.049 10.752 1.00 96.38 250 TRP A N 1
ATOM 1916 C CA . TRP A 1 250 ? -0.946 4.255 10.027 1.00 96.38 250 TRP A CA 1
ATOM 1917 C C . TRP A 1 250 ? -1.226 5.758 9.938 1.00 96.38 250 TRP A C 1
ATOM 1919 O O . TRP A 1 250 ? -1.353 6.436 10.959 1.00 96.38 250 TRP A O 1
ATOM 1929 N N . THR A 1 251 ? -1.317 6.291 8.722 1.00 94.31 251 THR A N 1
ATOM 1930 C CA . THR A 1 251 ? -1.558 7.718 8.483 1.00 94.31 251 THR A CA 1
ATOM 1931 C C . THR A 1 251 ? -3.043 8.038 8.353 1.00 94.31 251 THR A C 1
ATOM 1933 O O . THR A 1 251 ? -3.786 7.360 7.641 1.00 94.31 251 THR A O 1
ATOM 1936 N N . VAL A 1 252 ? -3.468 9.104 9.032 1.00 91.25 252 VAL A N 1
ATOM 1937 C CA . VAL A 1 252 ? -4.858 9.571 9.065 1.00 91.25 252 VAL A CA 1
ATOM 1938 C C . VAL A 1 252 ? -4.949 10.963 8.455 1.00 91.25 252 VAL A C 1
ATOM 1940 O O . VAL A 1 252 ? -4.343 11.914 8.954 1.00 91.25 252 VAL A O 1
ATOM 1943 N N . PHE A 1 253 ? -5.759 11.072 7.405 1.00 86.62 253 PHE A N 1
ATOM 1944 C CA . PHE A 1 253 ? -6.126 12.320 6.745 1.00 86.62 253 PHE A CA 1
ATOM 1945 C C . PHE A 1 253 ? -7.624 12.565 6.969 1.00 86.62 253 PHE A C 1
ATOM 1947 O O . PHE A 1 253 ? -8.443 11.902 6.333 1.00 86.62 253 PHE A O 1
ATOM 1954 N N . PRO A 1 254 ? -8.011 13.479 7.882 1.00 80.12 254 PRO A N 1
ATOM 1955 C CA . PRO A 1 254 ? -9.419 13.701 8.236 1.00 80.12 254 PRO A CA 1
ATOM 1956 C C . PRO A 1 254 ? -10.316 14.096 7.055 1.00 80.12 254 PRO A C 1
ATOM 1958 O O . PRO A 1 254 ? -11.520 13.865 7.082 1.00 80.12 254 PRO A O 1
ATOM 1961 N N . ASP A 1 255 ? -9.724 14.697 6.029 1.00 81.25 255 ASP A N 1
ATOM 1962 C CA . ASP A 1 255 ? -10.370 15.142 4.799 1.00 81.25 255 ASP A CA 1
ATOM 1963 C C . ASP A 1 255 ? -10.370 14.077 3.685 1.00 81.25 255 ASP A C 1
ATOM 1965 O O . ASP A 1 255 ? -10.949 14.307 2.628 1.00 81.25 255 ASP A O 1
ATOM 1969 N N . ASP A 1 256 ? -9.743 12.915 3.904 1.00 81.62 256 ASP A N 1
ATOM 1970 C CA . ASP A 1 256 ? -9.717 11.796 2.957 1.00 81.62 256 ASP A CA 1
ATOM 1971 C C . ASP A 1 256 ? -9.938 10.445 3.673 1.00 81.62 256 ASP A C 1
ATOM 1973 O O . ASP A 1 256 ? -8.988 9.725 4.024 1.00 81.62 256 ASP A O 1
ATOM 1977 N N . PRO A 1 257 ? -11.211 10.083 3.925 1.00 82.75 257 PRO A N 1
ATOM 1978 C CA . PRO A 1 257 ? -11.559 8.845 4.617 1.00 82.75 257 PRO A CA 1
ATOM 1979 C C . PRO A 1 257 ? -11.166 7.585 3.839 1.00 82.75 257 PRO A C 1
ATOM 1981 O O . PRO A 1 257 ? -10.842 6.565 4.450 1.00 82.75 257 PRO A O 1
ATOM 1984 N N . LEU A 1 258 ? -11.183 7.639 2.502 1.00 82.62 258 LEU A N 1
ATOM 1985 C CA . LEU A 1 258 ? -10.860 6.489 1.659 1.00 82.62 258 LEU A CA 1
ATOM 1986 C C . LEU A 1 258 ? -9.365 6.176 1.728 1.00 82.62 258 LEU A C 1
ATOM 1988 O O . LEU A 1 258 ? -8.996 5.029 1.986 1.00 82.62 258 LEU A O 1
ATOM 1992 N N . LEU A 1 259 ? -8.511 7.192 1.575 1.00 85.88 259 LEU A N 1
ATOM 1993 C CA . LEU A 1 259 ? -7.066 7.049 1.741 1.00 85.88 259 LEU A CA 1
ATOM 1994 C C . LEU A 1 259 ? -6.719 6.578 3.156 1.00 85.88 259 LEU A C 1
ATOM 1996 O O . LEU A 1 259 ? -5.937 5.646 3.325 1.00 85.88 259 LEU A O 1
ATOM 2000 N N . THR A 1 260 ? -7.357 7.164 4.172 1.00 87.25 260 THR A N 1
ATOM 2001 C CA . THR A 1 260 ? -7.179 6.768 5.578 1.00 87.25 260 THR A CA 1
ATOM 2002 C C . THR A 1 260 ? -7.510 5.291 5.803 1.00 87.25 260 THR A C 1
ATOM 2004 O O . THR A 1 260 ? -6.745 4.581 6.462 1.00 87.25 260 THR A O 1
ATOM 2007 N N . ARG A 1 261 ? -8.628 4.809 5.243 1.00 88.12 261 ARG A N 1
ATOM 2008 C CA . ARG A 1 261 ? -9.038 3.400 5.316 1.00 88.12 261 ARG A CA 1
ATOM 2009 C C . ARG A 1 261 ? -8.064 2.484 4.577 1.00 88.12 261 ARG A C 1
ATOM 2011 O O . ARG A 1 261 ? -7.734 1.422 5.097 1.00 88.12 261 ARG A O 1
ATOM 2018 N N . ASN A 1 262 ? -7.613 2.868 3.386 1.00 88.38 262 ASN A N 1
ATOM 2019 C CA . ASN A 1 262 ? -6.693 2.053 2.589 1.00 88.38 262 ASN A CA 1
ATOM 2020 C C . ASN A 1 262 ? -5.323 1.931 3.273 1.00 88.38 262 ASN A C 1
ATOM 2022 O O . ASN A 1 262 ? -4.823 0.819 3.432 1.00 88.38 262 ASN A O 1
ATOM 2026 N N . ASN A 1 263 ? -4.784 3.041 3.788 1.00 91.06 263 ASN A N 1
ATOM 2027 C CA . ASN A 1 263 ? -3.554 3.036 4.583 1.00 91.06 263 ASN A CA 1
ATOM 2028 C C . ASN A 1 263 ? -3.718 2.202 5.865 1.00 91.06 263 ASN A C 1
ATOM 2030 O O . ASN A 1 263 ? -2.791 1.503 6.268 1.00 91.06 263 ASN A O 1
ATOM 2034 N N . PHE A 1 264 ? -4.896 2.241 6.509 1.00 94.44 264 PHE A N 1
ATOM 2035 C CA . PHE A 1 264 ? -5.182 1.370 7.654 1.00 94.44 264 PHE A CA 1
ATOM 2036 C C . PHE A 1 264 ? -5.155 -0.102 7.249 1.00 94.44 264 PHE A C 1
ATOM 2038 O O . PHE A 1 264 ? -4.559 -0.905 7.954 1.00 94.44 264 PHE A O 1
ATOM 2045 N N . ALA A 1 265 ? -5.805 -0.467 6.142 1.00 92.06 265 ALA A N 1
ATOM 2046 C CA . ALA A 1 265 ? -5.888 -1.852 5.692 1.00 92.06 265 ALA A CA 1
ATOM 2047 C C . ALA A 1 265 ? -4.503 -2.442 5.400 1.00 92.06 265 ALA A C 1
ATOM 2049 O O . ALA A 1 265 ? -4.214 -3.559 5.831 1.00 92.06 265 ALA A O 1
ATOM 2050 N N . GLU A 1 266 ? -3.635 -1.675 4.740 1.00 93.56 266 GLU A N 1
ATOM 2051 C CA . GLU A 1 266 ? -2.250 -2.074 4.484 1.00 93.56 266 GLU A CA 1
ATOM 2052 C C . GLU A 1 266 ? -1.460 -2.231 5.793 1.00 93.56 266 GLU A C 1
ATOM 2054 O O . GLU A 1 266 ? -0.865 -3.282 6.047 1.00 93.56 266 GLU A O 1
ATOM 2059 N N . ALA A 1 267 ? -1.518 -1.230 6.678 1.00 96.31 267 ALA A N 1
ATOM 2060 C CA . ALA A 1 267 ? -0.833 -1.292 7.965 1.00 96.31 267 ALA A CA 1
ATOM 2061 C C . ALA A 1 267 ? -1.352 -2.449 8.840 1.00 96.31 267 ALA A C 1
ATOM 2063 O O . ALA A 1 267 ? -0.580 -3.152 9.494 1.00 96.31 267 ALA A O 1
ATOM 2064 N N . PHE A 1 268 ? -2.662 -2.686 8.837 1.00 95.75 268 PHE A N 1
ATOM 2065 C CA . PHE A 1 268 ? -3.294 -3.778 9.566 1.00 95.75 268 PHE A CA 1
ATOM 2066 C C . PHE A 1 268 ? -2.831 -5.139 9.050 1.00 95.75 268 PHE A C 1
ATOM 2068 O O . PHE A 1 268 ? -2.544 -6.014 9.867 1.00 95.75 268 PHE A O 1
ATOM 2075 N N . ALA A 1 269 ? -2.698 -5.321 7.733 1.00 95.62 269 ALA A N 1
ATOM 2076 C CA . ALA A 1 269 ? -2.182 -6.559 7.151 1.00 95.62 269 ALA A CA 1
ATOM 2077 C C . ALA A 1 269 ? -0.749 -6.860 7.622 1.00 95.62 269 ALA A C 1
ATOM 2079 O O . ALA A 1 269 ? -0.468 -7.977 8.051 1.00 95.62 269 ALA A O 1
ATOM 2080 N N . ILE A 1 270 ? 0.129 -5.853 7.644 1.00 97.19 270 ILE A N 1
ATOM 2081 C CA . ILE A 1 270 ? 1.516 -6.002 8.112 1.00 97.19 270 ILE A CA 1
ATOM 2082 C C . ILE A 1 270 ? 1.561 -6.318 9.612 1.00 97.19 270 ILE A C 1
ATOM 2084 O O . ILE A 1 270 ? 2.249 -7.249 10.018 1.00 97.19 270 ILE A O 1
ATOM 2088 N N . VAL A 1 271 ? 0.813 -5.596 10.456 1.00 96.19 271 VAL A N 1
ATOM 2089 C CA . VAL A 1 271 ? 0.786 -5.875 11.908 1.00 96.19 271 VAL A CA 1
ATOM 2090 C C . VAL A 1 271 ? 0.190 -7.259 12.198 1.00 96.19 271 VAL A C 1
ATOM 2092 O O . VAL A 1 271 ? 0.644 -7.955 13.106 1.00 96.19 271 VAL A O 1
ATOM 2095 N N . THR A 1 272 ? -0.805 -7.682 11.416 1.00 94.06 272 THR A N 1
ATOM 2096 C CA . THR A 1 272 ? -1.383 -9.031 11.492 1.00 94.06 272 THR A CA 1
ATOM 2097 C C . THR A 1 272 ? -0.336 -10.094 11.187 1.00 94.06 272 THR A C 1
ATOM 2099 O O . THR A 1 272 ? -0.191 -11.048 11.950 1.00 94.06 272 THR A O 1
ATOM 2102 N N . GLU A 1 273 ? 0.412 -9.927 10.099 1.00 95.56 273 GLU A N 1
ATOM 2103 C CA . GLU A 1 273 ? 1.455 -10.876 9.721 1.00 95.56 273 GLU A CA 1
ATOM 2104 C C . GLU A 1 273 ? 2.599 -10.880 10.745 1.00 95.56 273 GLU A C 1
ATOM 2106 O O . GLU A 1 273 ? 2.997 -11.946 11.202 1.00 95.56 273 GLU A O 1
ATOM 2111 N N . ALA A 1 274 ? 3.022 -9.714 11.247 1.00 94.31 274 ALA A N 1
ATOM 2112 C CA . ALA A 1 274 ? 3.999 -9.617 12.334 1.00 94.31 274 ALA A CA 1
ATOM 2113 C C . ALA A 1 274 ? 3.582 -10.450 13.560 1.00 94.31 274 ALA A C 1
ATOM 2115 O O . ALA A 1 274 ? 4.394 -11.185 14.127 1.00 94.31 274 ALA A O 1
ATOM 2116 N N . LYS A 1 275 ? 2.298 -10.394 13.940 1.00 91.44 275 LYS A N 1
ATOM 2117 C CA . LYS A 1 275 ? 1.743 -11.215 15.026 1.00 91.44 275 LYS A CA 1
ATOM 2118 C C . LYS A 1 275 ? 1.813 -12.710 14.723 1.00 91.44 275 LYS A C 1
ATOM 2120 O O . LYS A 1 275 ? 2.167 -13.470 15.621 1.00 91.44 275 LYS A O 1
ATOM 2125 N N . ARG A 1 276 ? 1.536 -13.143 13.486 1.00 90.00 276 ARG A N 1
ATOM 2126 C CA . ARG A 1 276 ? 1.663 -14.562 13.084 1.00 90.00 276 ARG A CA 1
ATOM 2127 C C . ARG A 1 276 ? 3.101 -15.055 13.204 1.00 90.00 276 ARG A C 1
ATOM 2129 O O . ARG A 1 276 ? 3.321 -16.191 13.611 1.00 90.00 276 ARG A O 1
ATOM 2136 N N . GLN A 1 277 ? 4.064 -14.177 12.939 1.00 90.94 277 GLN A N 1
ATOM 2137 C CA . GLN A 1 277 ? 5.498 -14.439 13.095 1.00 90.94 277 GLN A CA 1
ATOM 2138 C C . GLN A 1 277 ? 5.991 -14.330 14.555 1.00 90.94 277 GLN A C 1
ATOM 2140 O O . GLN A 1 277 ? 7.178 -14.526 14.837 1.00 90.94 277 GLN A O 1
ATOM 2145 N N . GLY A 1 278 ? 5.100 -14.020 15.507 1.00 88.62 278 GLY A N 1
ATOM 2146 C CA . GLY A 1 278 ? 5.428 -13.868 16.927 1.00 88.62 278 GLY A CA 1
ATOM 2147 C C . GLY A 1 278 ? 6.191 -12.581 17.261 1.00 88.62 278 GLY A C 1
ATOM 2148 O O . GLY A 1 278 ? 6.924 -12.543 18.250 1.00 88.62 278 GLY A O 1
ATOM 2149 N N . ILE A 1 279 ? 6.055 -11.534 16.444 1.00 91.25 279 ILE A N 1
ATOM 2150 C CA . ILE A 1 279 ? 6.724 -10.240 16.619 1.00 91.25 279 ILE A CA 1
ATOM 2151 C C . ILE A 1 279 ? 5.741 -9.231 17.226 1.00 91.25 279 ILE A C 1
ATOM 2153 O O . ILE A 1 279 ? 4.663 -8.982 16.685 1.00 91.25 279 ILE A O 1
ATOM 2157 N N . GLU A 1 280 ? 6.122 -8.610 18.350 1.00 88.88 280 GLU A N 1
ATOM 2158 C CA . GLU A 1 280 ? 5.328 -7.559 19.006 1.00 88.88 280 GLU A CA 1
ATOM 2159 C C . GLU A 1 280 ? 5.491 -6.217 18.267 1.00 88.88 280 GLU A C 1
ATOM 2161 O O . GLU A 1 280 ? 6.204 -5.322 18.719 1.00 88.88 280 GLU A O 1
ATOM 2166 N N . MET A 1 281 ? 4.832 -6.083 17.113 1.00 94.44 281 MET A N 1
ATOM 2167 C CA . MET A 1 281 ? 4.727 -4.822 16.375 1.00 94.44 281 MET A CA 1
ATOM 2168 C C . MET A 1 281 ? 3.448 -4.074 16.764 1.00 94.44 281 MET A C 1
ATOM 2170 O O . MET A 1 281 ? 2.354 -4.633 16.709 1.00 94.44 281 MET A O 1
ATOM 2174 N N . LYS A 1 282 ? 3.572 -2.792 17.121 1.00 94.75 282 LYS A N 1
ATOM 2175 C CA . LYS A 1 282 ? 2.427 -1.935 17.482 1.00 94.75 282 LYS A CA 1
ATOM 2176 C C . LYS A 1 282 ? 2.048 -0.983 16.355 1.00 94.75 282 LYS A C 1
ATOM 2178 O O . LYS A 1 282 ? 2.907 -0.542 15.599 1.00 94.75 282 LYS A O 1
ATOM 2183 N N . MET A 1 283 ? 0.773 -0.617 16.274 1.00 97.31 283 MET A N 1
ATOM 2184 C CA . MET A 1 283 ? 0.312 0.390 15.318 1.00 97.31 283 MET A CA 1
ATOM 2185 C C . MET A 1 283 ? 0.442 1.796 15.916 1.00 97.31 283 MET A C 1
ATOM 2187 O O . MET A 1 283 ? -0.051 2.064 17.011 1.00 97.31 283 MET A O 1
ATOM 2191 N N . LEU A 1 284 ? 1.106 2.693 15.195 1.00 97.44 284 LEU A N 1
ATOM 2192 C CA . LEU A 1 284 ? 1.258 4.107 15.522 1.00 97.44 284 LEU A CA 1
ATOM 2193 C C . LEU A 1 284 ? 0.360 4.923 14.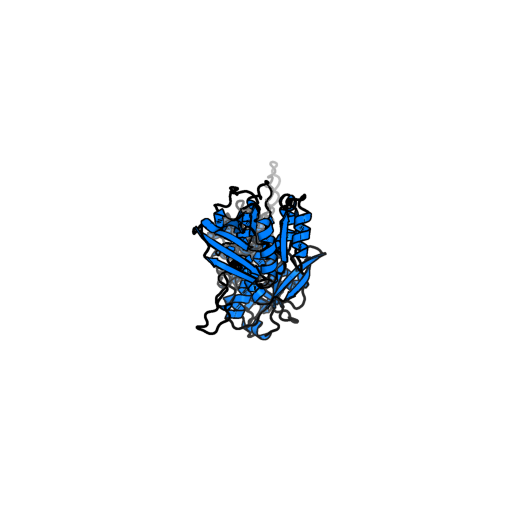595 1.00 97.44 284 LEU A C 1
ATOM 2195 O O . LEU A 1 284 ? 0.591 4.981 13.391 1.00 97.44 284 LEU A O 1
ATOM 2199 N N . LYS A 1 285 ? -0.666 5.558 15.144 1.00 96.69 285 LYS A N 1
ATOM 2200 C CA . LYS A 1 285 ? -1.544 6.458 14.402 1.00 96.69 285 LYS A CA 1
ATOM 2201 C C . LYS A 1 285 ? -0.865 7.817 14.254 1.00 96.69 285 LYS A C 1
ATOM 2203 O O . LYS A 1 285 ? -0.521 8.434 15.256 1.00 96.69 285 LYS A O 1
ATOM 2208 N N . ALA A 1 286 ? -0.704 8.284 13.022 1.00 96.25 286 ALA A N 1
ATOM 2209 C CA . ALA A 1 286 ? -0.147 9.592 12.690 1.00 96.25 286 ALA A CA 1
ATOM 2210 C C . ALA A 1 286 ? -1.225 10.454 12.012 1.00 96.25 286 ALA A C 1
ATOM 2212 O O . ALA A 1 286 ? -1.557 10.236 10.847 1.00 96.25 286 ALA A O 1
ATOM 2213 N N . THR A 1 287 ? -1.794 11.414 12.744 1.00 93.88 287 THR A N 1
ATOM 2214 C CA . THR A 1 287 ? -2.922 12.242 12.276 1.00 93.88 287 THR A CA 1
ATOM 2215 C C . THR A 1 287 ? -2.436 13.586 11.759 1.00 93.88 287 THR A C 1
ATOM 2217 O O . THR A 1 287 ? -1.801 14.328 12.509 1.00 93.88 287 THR A O 1
ATOM 2220 N N . ALA A 1 288 ? -2.752 13.915 10.503 1.00 91.00 288 ALA A N 1
ATOM 2221 C CA . ALA A 1 288 ? -2.396 15.197 9.894 1.00 91.00 288 ALA A CA 1
ATOM 2222 C C . ALA A 1 288 ? -3.008 16.369 10.678 1.00 91.00 288 ALA A C 1
ATOM 2224 O O . ALA A 1 288 ? -4.213 16.376 10.935 1.00 91.00 288 ALA A O 1
ATOM 2225 N N . ARG A 1 289 ? -2.186 17.363 11.041 1.00 87.12 289 ARG A N 1
ATOM 2226 C CA . ARG A 1 289 ? -2.625 18.573 11.755 1.00 87.12 289 ARG A CA 1
ATOM 2227 C C . ARG A 1 289 ? -2.351 19.850 10.973 1.00 87.12 289 ARG A C 1
ATOM 2229 O O . ARG A 1 289 ? -3.284 20.525 10.554 1.00 87.12 289 ARG A O 1
ATOM 2236 N N . GLU A 1 290 ? -1.078 20.184 10.785 1.00 82.56 290 GLU A N 1
ATOM 2237 C CA . GLU A 1 290 ? -0.660 21.453 10.183 1.00 82.56 290 GLU A CA 1
ATOM 2238 C C . GLU A 1 290 ? 0.145 21.204 8.911 1.00 82.56 290 GLU A C 1
ATOM 2240 O O . GLU A 1 290 ? 1.086 20.408 8.899 1.00 82.56 290 GLU A O 1
ATOM 2245 N N . LYS A 1 291 ? -0.214 21.893 7.827 1.00 84.31 291 LYS A N 1
ATOM 2246 C CA . LYS A 1 291 ? 0.521 21.819 6.565 1.00 84.31 291 LYS A CA 1
ATOM 2247 C C . LYS A 1 291 ? 1.805 22.643 6.684 1.00 84.31 291 LYS A C 1
ATOM 2249 O O . LYS A 1 291 ? 1.736 23.856 6.851 1.00 84.31 291 LYS A O 1
ATOM 2254 N N . LYS A 1 292 ? 2.971 21.998 6.588 1.00 80.06 292 LYS A N 1
ATOM 2255 C CA . LYS A 1 292 ? 4.282 22.659 6.750 1.00 80.06 292 LYS A CA 1
ATOM 2256 C C . LYS A 1 292 ? 4.818 23.216 5.439 1.00 80.06 292 LYS A C 1
ATOM 2258 O O . LYS A 1 292 ? 5.175 24.387 5.362 1.00 80.06 292 LYS A O 1
ATOM 2263 N N . SER A 1 293 ? 4.910 22.376 4.412 1.00 73.12 293 SER A N 1
ATOM 2264 C CA . SER A 1 293 ? 5.467 22.753 3.111 1.00 73.12 293 SER A CA 1
ATOM 2265 C C . SER A 1 293 ? 5.096 21.735 2.037 1.00 73.12 293 SER A C 1
ATOM 2267 O O . SER A 1 293 ? 5.015 20.538 2.308 1.00 73.12 293 SER A O 1
ATOM 2269 N N . GLY A 1 294 ? 4.872 22.208 0.806 1.00 79.50 294 GLY A N 1
ATOM 2270 C CA . GLY A 1 294 ? 4.492 21.340 -0.313 1.00 79.50 294 GLY A CA 1
ATOM 2271 C C . GLY A 1 294 ? 3.283 20.471 0.039 1.00 79.50 294 GLY A C 1
ATOM 2272 O O . GLY A 1 294 ? 2.262 20.997 0.474 1.00 79.50 294 GLY A O 1
ATOM 2273 N N . ASP A 1 295 ? 3.426 19.152 -0.084 1.00 83.19 295 ASP A N 1
ATOM 2274 C CA . ASP A 1 295 ? 2.390 18.163 0.247 1.00 83.19 295 ASP A CA 1
ATOM 2275 C C . ASP A 1 295 ? 2.584 17.499 1.624 1.00 83.19 295 ASP A C 1
ATOM 2277 O O . ASP A 1 295 ? 1.985 16.456 1.904 1.00 83.19 295 ASP A O 1
ATOM 2281 N N . PHE A 1 296 ? 3.423 18.082 2.488 1.00 87.94 296 PHE A N 1
ATOM 2282 C CA . PHE A 1 296 ? 3.760 17.535 3.802 1.00 87.94 296 PHE A CA 1
ATOM 2283 C C . PHE A 1 296 ? 3.013 18.213 4.950 1.00 87.94 296 PHE A C 1
ATOM 2285 O O . PHE A 1 296 ? 2.834 19.436 4.997 1.00 87.94 296 PHE A O 1
ATOM 2292 N N . TRP A 1 297 ? 2.643 17.385 5.920 1.00 90.31 297 TRP A N 1
ATOM 2293 C CA . TRP A 1 297 ? 1.922 17.753 7.129 1.00 90.31 297 TRP A CA 1
ATOM 2294 C C . TRP A 1 297 ? 2.706 17.326 8.361 1.00 90.31 297 TRP A C 1
ATOM 2296 O O . TRP A 1 297 ? 3.272 16.233 8.392 1.00 90.31 297 TRP A O 1
ATOM 2306 N N . GLU A 1 298 ? 2.693 18.152 9.399 1.00 91.81 298 GLU A N 1
ATOM 2307 C CA . GLU A 1 298 ? 3.018 17.690 10.742 1.00 91.81 298 GLU A CA 1
ATOM 2308 C C . GLU A 1 298 ? 1.898 16.798 11.266 1.00 91.81 298 GLU A C 1
ATOM 2310 O O . GLU A 1 298 ? 0.709 17.116 11.143 1.00 91.81 298 GLU A O 1
ATOM 2315 N N . ALA A 1 299 ? 2.303 15.668 11.839 1.00 92.88 299 ALA A N 1
ATOM 2316 C CA . ALA A 1 299 ? 1.402 14.686 12.405 1.00 92.88 299 ALA A CA 1
ATOM 2317 C C . ALA A 1 299 ? 1.505 14.634 13.927 1.00 92.88 299 ALA A C 1
ATOM 2319 O O . ALA A 1 299 ? 2.604 14.649 14.489 1.00 92.88 299 ALA A O 1
ATOM 2320 N N . GLU A 1 300 ? 0.351 14.498 14.573 1.00 93.38 300 GLU A N 1
ATOM 2321 C CA . GLU A 1 300 ? 0.268 14.020 15.949 1.00 93.38 300 GLU A CA 1
ATOM 2322 C C . GLU A 1 300 ? 0.302 12.495 15.976 1.00 93.38 300 GLU A C 1
ATOM 2324 O O . GLU A 1 300 ? -0.359 11.834 15.173 1.00 93.38 300 GLU A O 1
ATOM 2329 N N . GLU A 1 301 ? 1.069 11.954 16.918 1.00 94.38 301 GLU A N 1
ATOM 2330 C CA . GLU A 1 301 ? 1.368 10.533 17.026 1.00 94.38 301 GLU A CA 1
ATOM 2331 C C . GLU A 1 301 ? 0.683 9.924 18.258 1.00 94.38 301 GLU A C 1
ATOM 2333 O O . GLU A 1 301 ? 0.849 10.406 19.377 1.00 94.38 301 GLU A O 1
ATOM 2338 N N . GLU A 1 302 ? -0.056 8.834 18.061 1.00 95.06 302 GLU A N 1
ATOM 2339 C CA . GLU A 1 302 ? -0.761 8.093 19.111 1.00 95.06 302 GLU A CA 1
ATOM 2340 C C . GLU A 1 302 ? -0.499 6.590 18.941 1.00 95.06 302 GLU A C 1
ATOM 2342 O O . GLU A 1 302 ? -0.797 6.004 17.899 1.00 95.06 302 GLU A O 1
ATOM 2347 N N . LEU A 1 303 ? 0.071 5.938 19.957 1.00 94.38 303 LEU A N 1
ATOM 2348 C CA . LEU A 1 303 ? 0.275 4.489 19.928 1.00 94.38 303 LEU A CA 1
ATOM 2349 C C . LEU A 1 303 ? -1.040 3.776 20.250 1.00 94.38 303 LEU A C 1
ATOM 2351 O O . LEU A 1 303 ? -1.607 3.981 21.323 1.00 94.38 303 LEU A O 1
ATOM 2355 N N . LEU A 1 304 ? -1.502 2.909 19.353 1.00 90.25 304 LEU A N 1
ATOM 2356 C CA . LEU A 1 304 ? -2.786 2.236 19.508 1.00 90.25 304 LEU A CA 1
ATOM 2357 C C . LEU A 1 304 ? -2.643 0.895 20.244 1.00 90.25 304 LEU A C 1
ATOM 2359 O O . LEU A 1 304 ? -1.828 0.058 19.846 1.00 90.25 304 LEU A O 1
ATOM 2363 N N . PRO A 1 305 ? -3.468 0.641 21.275 1.00 87.12 305 PRO A N 1
ATOM 2364 C CA . PRO A 1 305 ? -3.654 -0.697 21.827 1.00 87.12 305 PRO A CA 1
ATOM 2365 C C . PRO A 1 305 ? -4.287 -1.650 20.805 1.00 87.12 305 PRO A C 1
ATOM 2367 O O . PRO A 1 305 ? -5.121 -1.234 19.998 1.00 87.12 305 PRO A O 1
ATOM 2370 N N . ASP A 1 306 ? -3.990 -2.949 20.907 1.00 85.62 306 ASP A N 1
ATOM 2371 C CA . ASP A 1 306 ? -4.554 -3.986 20.027 1.00 85.62 306 ASP A CA 1
ATOM 2372 C C . ASP A 1 306 ? -6.087 -3.950 19.962 1.00 85.62 306 ASP A C 1
ATOM 2374 O O . ASP A 1 306 ? -6.669 -4.121 18.894 1.00 85.62 306 ASP A O 1
ATOM 2378 N N . GLN A 1 307 ? -6.760 -3.687 21.087 1.00 79.75 307 GLN A N 1
ATOM 2379 C CA . GLN A 1 307 ? -8.222 -3.588 21.135 1.00 79.75 307 GLN A CA 1
ATOM 2380 C C . GLN A 1 307 ? -8.752 -2.428 20.277 1.00 79.75 307 GLN A C 1
ATOM 2382 O O . GLN A 1 307 ? -9.755 -2.585 19.579 1.00 79.75 307 GLN A O 1
ATOM 2387 N N . SER A 1 308 ? -8.052 -1.290 20.265 1.00 84.44 308 SER A N 1
ATOM 2388 C CA . SER A 1 308 ? -8.385 -0.147 19.409 1.00 84.44 308 SER A CA 1
ATOM 2389 C C . SER A 1 308 ? -8.157 -0.473 17.934 1.00 84.44 308 SER A C 1
ATOM 2391 O O . SER A 1 308 ? -8.999 -0.140 17.102 1.00 84.44 308 SER A O 1
ATOM 2393 N N . VAL A 1 309 ? -7.071 -1.183 17.608 1.00 89.06 309 VAL A N 1
ATOM 2394 C CA . VAL A 1 309 ? -6.788 -1.646 16.238 1.00 89.06 309 VAL A CA 1
ATOM 2395 C C . VAL A 1 309 ? -7.879 -2.607 15.749 1.00 89.06 309 VAL A C 1
ATOM 2397 O O . VAL A 1 309 ? -8.419 -2.413 14.661 1.00 89.06 309 VAL A O 1
ATOM 2400 N N . LYS A 1 310 ? -8.286 -3.587 16.569 1.00 84.31 310 LYS A N 1
ATOM 2401 C CA . LYS A 1 310 ? -9.408 -4.495 16.258 1.00 84.31 310 LYS A CA 1
ATOM 2402 C C . LYS A 1 310 ? -10.714 -3.729 16.029 1.00 84.31 310 LYS A C 1
ATOM 2404 O O . LYS A 1 310 ? -11.424 -4.003 15.063 1.00 84.31 310 LYS A O 1
ATOM 2409 N N . LYS A 1 311 ? -11.034 -2.757 16.892 1.00 79.19 311 LYS A N 1
ATOM 2410 C CA . LYS A 1 311 ? -12.241 -1.924 16.754 1.00 79.19 311 LYS A CA 1
ATOM 2411 C C . LYS A 1 311 ? -12.242 -1.160 15.428 1.00 79.19 311 LYS A C 1
ATOM 2413 O O . LYS A 1 311 ? -13.250 -1.158 14.731 1.00 79.19 311 LYS A O 1
ATOM 2418 N N . LEU A 1 312 ? -11.109 -0.569 15.051 1.00 80.69 312 LEU A N 1
ATOM 2419 C CA . LEU A 1 312 ? -10.957 0.127 13.771 1.00 80.69 312 LEU A CA 1
ATOM 2420 C C . LEU A 1 312 ? -11.114 -0.815 12.573 1.00 80.69 312 LEU A C 1
ATOM 2422 O O . LEU A 1 312 ? -11.825 -0.474 11.632 1.00 80.69 312 LEU A O 1
ATOM 2426 N N . ALA A 1 313 ? -10.527 -2.015 12.623 1.00 79.75 313 ALA A N 1
ATOM 2427 C CA . ALA A 1 313 ? -10.692 -3.012 11.565 1.00 79.75 313 ALA A CA 1
ATOM 2428 C C . ALA A 1 313 ? -12.169 -3.370 11.343 1.00 79.75 313 ALA A C 1
ATOM 2430 O O . ALA A 1 313 ? -12.626 -3.366 10.200 1.00 79.75 313 ALA A O 1
ATOM 2431 N N . ARG A 1 314 ? -12.941 -3.574 12.422 1.00 76.06 314 ARG A N 1
ATOM 2432 C CA . ARG A 1 314 ? -14.398 -3.799 12.341 1.00 76.06 314 ARG A CA 1
ATOM 2433 C C . ARG A 1 314 ? -15.118 -2.607 11.714 1.00 76.06 314 ARG A C 1
ATOM 2435 O O . ARG A 1 314 ? -15.876 -2.801 10.771 1.00 76.06 314 ARG A O 1
ATOM 2442 N N . ASN A 1 315 ? -14.830 -1.391 12.179 1.00 76.69 315 ASN A N 1
ATOM 2443 C CA . ASN A 1 315 ? -15.447 -0.168 11.656 1.00 76.69 315 ASN A CA 1
ATOM 2444 C C . ASN A 1 315 ? -15.177 0.040 10.155 1.00 76.69 315 ASN A C 1
ATOM 2446 O O . ASN A 1 315 ? -16.014 0.588 9.449 1.00 76.69 315 ASN A O 1
ATOM 2450 N N . TYR A 1 316 ? -14.026 -0.411 9.651 1.00 76.31 316 TYR A N 1
ATOM 2451 C CA . TYR A 1 316 ? -13.682 -0.334 8.229 1.00 76.31 316 TYR A CA 1
ATOM 2452 C C . TYR A 1 316 ? -14.144 -1.538 7.393 1.00 76.31 316 TYR A C 1
ATOM 2454 O O . TYR A 1 316 ? -13.841 -1.598 6.191 1.00 76.31 316 TYR A O 1
ATOM 2462 N N . GLY A 1 317 ? -14.861 -2.492 7.998 1.00 73.69 317 GLY A N 1
ATOM 2463 C CA . GLY A 1 317 ? -15.316 -3.720 7.345 1.00 73.69 317 GLY A CA 1
ATOM 2464 C C . GLY A 1 317 ? -14.174 -4.666 6.963 1.00 73.69 317 GLY A C 1
ATOM 2465 O O . GLY A 1 317 ? -14.286 -5.416 5.995 1.00 73.69 317 GLY A O 1
ATOM 2466 N N . ILE A 1 318 ? -13.045 -4.605 7.672 1.00 81.56 318 ILE A N 1
ATOM 2467 C CA . ILE A 1 318 ? -11.869 -5.442 7.428 1.00 81.56 318 ILE A CA 1
ATOM 2468 C C . ILE A 1 318 ? -11.978 -6.698 8.288 1.00 81.56 318 ILE A C 1
ATOM 2470 O O . ILE A 1 318 ? -12.191 -6.635 9.500 1.00 81.56 318 ILE A O 1
ATOM 2474 N N . ARG A 1 319 ? -11.814 -7.863 7.655 1.00 79.38 319 ARG A N 1
ATOM 2475 C CA . ARG A 1 319 ? -11.840 -9.153 8.344 1.00 79.38 319 ARG A CA 1
ATOM 2476 C C . ARG A 1 319 ? -10.685 -9.237 9.346 1.00 79.38 319 ARG A C 1
ATOM 2478 O O . ARG A 1 319 ? -9.525 -9.116 8.966 1.00 79.38 319 ARG A O 1
ATOM 2485 N N . ILE A 1 320 ? -11.012 -9.503 10.608 1.00 81.69 320 ILE A N 1
ATOM 2486 C CA . ILE A 1 320 ? -10.015 -9.764 11.648 1.00 81.69 320 ILE A CA 1
ATOM 2487 C C . ILE A 1 320 ? -9.506 -11.196 11.502 1.00 81.69 320 ILE A C 1
ATOM 2489 O O . ILE A 1 320 ? -10.289 -12.148 11.452 1.00 81.69 320 ILE A O 1
ATOM 2493 N N . ASP A 1 321 ? -8.187 -11.337 11.431 1.00 83.31 321 ASP A N 1
ATOM 2494 C CA . ASP A 1 321 ? -7.536 -12.637 11.364 1.00 83.31 321 ASP A CA 1
ATOM 2495 C C . ASP A 1 321 ? -7.556 -13.361 12.726 1.00 83.31 321 ASP A C 1
ATOM 2497 O O . ASP A 1 321 ? -7.417 -12.699 13.758 1.00 83.31 321 ASP A O 1
ATOM 2501 N N . PRO A 1 322 ? -7.679 -14.703 12.769 1.00 78.81 322 PRO A N 1
ATOM 2502 C CA . PRO A 1 322 ? -7.668 -15.458 14.020 1.00 78.81 322 PRO A CA 1
ATOM 2503 C C . PRO A 1 322 ? -6.436 -15.236 14.900 1.00 78.81 322 PRO A C 1
ATOM 2505 O O . PRO A 1 322 ? -6.559 -15.386 16.109 1.00 78.81 322 PRO A O 1
ATOM 2508 N N . VAL A 1 323 ? -5.284 -14.829 14.347 1.00 82.44 323 VAL A N 1
ATOM 2509 C CA . VAL A 1 323 ? -4.084 -14.494 15.144 1.00 82.44 323 VAL A CA 1
ATOM 2510 C C . VAL A 1 323 ? -4.324 -13.365 16.152 1.00 82.44 323 VAL A C 1
ATOM 2512 O O . VAL A 1 323 ? -3.591 -13.211 17.125 1.00 82.44 323 VAL A O 1
ATOM 2515 N N . TRP A 1 324 ? -5.354 -12.551 15.923 1.00 77.31 324 TRP A N 1
ATOM 2516 C CA . TRP A 1 324 ? -5.750 -11.490 16.836 1.00 77.31 324 TRP A CA 1
ATOM 2517 C C . TRP A 1 324 ? -6.602 -11.992 17.997 1.00 77.31 324 TRP A C 1
ATOM 2519 O O . TRP A 1 324 ? -6.785 -11.232 18.945 1.00 77.31 324 TRP A O 1
ATOM 2529 N N . LYS A 1 325 ? -7.146 -13.210 17.944 1.00 67.50 325 LYS A N 1
ATOM 2530 C CA . LYS A 1 325 ? -7.930 -13.780 19.040 1.00 67.50 325 LYS A CA 1
ATOM 2531 C C . LYS A 1 325 ? -6.979 -14.142 20.171 1.00 67.50 325 LYS A C 1
ATOM 2533 O O . LYS A 1 325 ? -6.014 -14.878 19.969 1.00 67.50 325 LYS A O 1
ATOM 2538 N N . ASN A 1 326 ? -7.197 -13.556 21.338 1.00 53.38 326 ASN A N 1
ATOM 2539 C CA . ASN A 1 326 ? -6.329 -13.795 22.480 1.00 53.38 326 ASN A CA 1
ATOM 2540 C C . ASN A 1 326 ? -6.796 -15.092 23.129 1.00 53.38 326 ASN A C 1
ATOM 2542 O O . ASN A 1 326 ? -7.671 -15.065 23.987 1.00 53.38 326 ASN A O 1
ATOM 2546 N N . GLY A 1 327 ? -6.220 -16.215 22.712 1.00 46.12 327 GLY A N 1
ATOM 2547 C CA . GLY A 1 327 ? -6.464 -17.468 23.401 1.00 46.12 327 GLY A CA 1
ATOM 2548 C C . GLY A 1 327 ? -5.445 -18.558 23.102 1.00 46.12 327 GLY A C 1
ATOM 2549 O O . GLY A 1 327 ? -4.938 -18.670 21.983 1.00 46.12 327 GLY A O 1
ATOM 2550 N N . LEU A 1 328 ? -5.141 -19.375 24.110 1.00 36.09 328 LEU A N 1
ATOM 2551 C CA . LEU A 1 328 ? -4.467 -20.665 23.931 1.00 36.09 328 LEU A CA 1
ATOM 2552 C C . LEU A 1 328 ? -5.277 -21.545 22.950 1.00 36.09 328 LEU A C 1
ATOM 2554 O O . LEU A 1 328 ? -6.489 -21.371 22.826 1.00 36.09 328 LEU A O 1
ATOM 2558 N N . PRO A 1 329 ? -4.669 -22.528 22.258 1.00 34.41 329 PRO A N 1
ATOM 2559 C CA . PRO A 1 329 ? -5.421 -23.453 21.409 1.00 34.41 329 PRO A CA 1
ATOM 2560 C C . PRO A 1 329 ? -6.548 -24.135 22.205 1.00 34.41 329 PRO A C 1
ATOM 2562 O O . PRO A 1 329 ? -6.277 -24.862 23.159 1.00 34.41 329 PRO A O 1
ATOM 2565 N N . GLY A 1 330 ? -7.808 -23.897 21.823 1.00 31.84 330 GLY A N 1
ATOM 2566 C CA . GLY A 1 330 ? -8.995 -24.409 22.527 1.00 31.84 330 GLY A CA 1
ATOM 2567 C C . GLY A 1 330 ? -9.654 -23.423 23.498 1.00 31.84 330 GLY A C 1
ATOM 2568 O O . GLY A 1 330 ? -10.714 -23.729 24.041 1.00 31.84 330 GLY A O 1
ATOM 2569 N N . GLU A 1 331 ? -9.082 -22.237 23.686 1.00 32.06 331 GLU A N 1
ATOM 2570 C CA . GLU A 1 331 ? -9.754 -21.129 24.352 1.00 32.06 331 GLU A CA 1
ATOM 2571 C C . GLU A 1 331 ? -10.779 -20.537 23.379 1.00 32.06 331 GLU A C 1
ATOM 2573 O O . GLU A 1 331 ? -10.451 -20.061 22.288 1.00 32.06 331 GLU A O 1
ATOM 2578 N N . ILE A 1 332 ? -12.055 -20.649 23.747 1.00 35.34 332 ILE A N 1
ATOM 2579 C CA . ILE A 1 332 ? -13.132 -19.947 23.060 1.00 35.34 332 ILE A CA 1
ATOM 2580 C C . ILE A 1 332 ? -12.959 -18.490 23.464 1.00 35.34 332 ILE A C 1
ATOM 2582 O O . ILE A 1 332 ? -13.431 -18.074 24.521 1.00 35.34 332 ILE A O 1
ATOM 2586 N N . ASP A 1 333 ? -12.234 -17.735 22.638 1.00 36.16 333 ASP A N 1
ATOM 2587 C CA . ASP A 1 333 ? -12.328 -16.286 22.669 1.00 36.16 333 ASP A CA 1
ATOM 2588 C C . ASP A 1 333 ? -13.802 -16.004 22.387 1.00 36.16 333 ASP A C 1
ATOM 2590 O O . ASP A 1 333 ? -14.290 -16.205 21.265 1.00 36.16 333 ASP A O 1
ATOM 2594 N N . PHE A 1 334 ? -14.533 -15.600 23.426 1.00 37.50 334 PHE A N 1
ATOM 2595 C CA . PHE A 1 334 ? -15.736 -14.813 23.243 1.00 37.50 334 PHE A CA 1
ATOM 2596 C C . PHE A 1 334 ? -15.251 -13.475 22.683 1.00 37.50 334 PHE A C 1
ATOM 2598 O O . PHE A 1 334 ? -15.329 -12.438 23.339 1.00 37.50 334 PHE A O 1
ATOM 2605 N N . ASP A 1 335 ? -14.744 -13.507 21.440 1.00 37.34 335 ASP A N 1
ATOM 2606 C CA . ASP A 1 335 ? -14.966 -12.430 20.509 1.00 37.34 335 ASP A CA 1
ATOM 2607 C C . ASP A 1 335 ? -16.405 -12.050 20.779 1.00 37.34 335 ASP A C 1
ATOM 2609 O O . ASP A 1 335 ? -17.304 -12.883 20.640 1.00 37.34 335 ASP A O 1
ATOM 2613 N N . GLU A 1 336 ? -16.600 -10.838 21.274 1.00 43.41 336 GLU A N 1
ATOM 2614 C CA . GLU A 1 336 ? -17.878 -10.183 21.184 1.00 43.41 336 GLU A CA 1
ATOM 2615 C C . GLU A 1 336 ? -18.260 -10.306 19.698 1.00 43.41 336 GLU A C 1
ATOM 2617 O O . GLU A 1 336 ? -17.861 -9.466 18.881 1.00 43.41 336 GLU A O 1
ATOM 2622 N N . GLU A 1 337 ? -18.990 -11.387 19.334 1.00 37.19 337 GLU A N 1
ATOM 2623 C CA . GLU A 1 337 ? -20.080 -11.357 18.357 1.00 37.19 337 GLU A CA 1
ATOM 2624 C C . GLU A 1 337 ? -20.579 -9.952 18.482 1.00 37.19 337 GLU A C 1
ATOM 2626 O O . GLU A 1 337 ? -20.879 -9.638 19.643 1.00 37.19 337 GLU A O 1
ATOM 2631 N N . PRO A 1 338 ? -20.511 -9.129 17.405 1.00 38.41 338 PRO A N 1
ATOM 2632 C CA . PRO A 1 338 ? -20.651 -7.686 17.504 1.00 38.41 338 PRO A CA 1
ATOM 2633 C C . PRO A 1 338 ? -21.705 -7.499 18.546 1.00 38.41 338 PRO A C 1
ATOM 2635 O O . PRO A 1 338 ? -22.834 -7.931 18.298 1.00 38.41 338 PRO A O 1
ATOM 2638 N N . GLN A 1 339 ? -21.305 -7.090 19.763 1.00 38.72 339 GLN A N 1
ATOM 2639 C CA . GLN A 1 339 ? -22.322 -6.903 20.762 1.00 38.72 339 GLN A CA 1
ATOM 2640 C C . GLN A 1 339 ? -23.048 -5.775 20.062 1.00 38.72 339 GLN A C 1
ATOM 2642 O O . GLN A 1 339 ? -22.517 -4.668 19.932 1.00 38.72 339 GLN A O 1
ATOM 2647 N N . VAL A 1 340 ? -24.204 -6.080 19.464 1.00 40.00 340 VAL A N 1
ATOM 2648 C CA . VAL A 1 340 ? -25.298 -5.147 19.411 1.00 40.00 340 VAL A CA 1
ATOM 2649 C C . VAL A 1 340 ? -25.311 -4.769 20.862 1.00 40.00 340 VAL A C 1
ATOM 2651 O O . VAL A 1 340 ? -25.656 -5.627 21.675 1.00 40.00 340 VAL A O 1
ATOM 2654 N N . ARG A 1 341 ? -24.644 -3.647 21.187 1.00 44.06 341 ARG A N 1
ATOM 2655 C CA . ARG A 1 341 ? -24.386 -3.223 22.560 1.00 44.06 341 ARG A CA 1
ATOM 2656 C C . ARG A 1 341 ? -25.748 -3.390 23.177 1.00 44.06 341 ARG A C 1
ATOM 2658 O O . ARG A 1 341 ? -26.634 -2.713 22.675 1.00 44.06 341 ARG A O 1
ATOM 2665 N N . GLN A 1 342 ? -25.977 -4.411 24.011 1.00 43.28 342 GLN A N 1
ATOM 2666 C CA . GLN A 1 342 ? -27.352 -4.884 24.187 1.00 43.28 342 GLN A CA 1
ATOM 2667 C C . GLN A 1 342 ? -28.068 -3.749 24.894 1.00 43.28 342 GLN A C 1
ATOM 2669 O O . GLN A 1 342 ? -27.836 -3.500 26.078 1.00 43.28 342 GLN A O 1
ATOM 2674 N N . VAL A 1 343 ? -28.824 -2.965 24.129 1.00 53.88 343 VAL A N 1
ATOM 2675 C CA . VAL A 1 343 ? -29.383 -1.720 24.621 1.00 53.88 343 VAL A CA 1
ATOM 2676 C C . VAL A 1 343 ? -30.604 -2.131 25.357 1.00 53.88 343 VAL A C 1
ATOM 2678 O O . VAL A 1 343 ? -31.684 -2.218 24.790 1.00 53.88 343 VAL A O 1
ATOM 2681 N N . THR A 1 344 ? -30.408 -2.398 26.644 1.00 61.59 344 THR A N 1
ATOM 2682 C CA . THR A 1 344 ? -31.477 -2.770 27.559 1.00 61.59 344 THR A CA 1
ATOM 2683 C C . THR A 1 344 ? -32.139 -4.115 27.153 1.00 61.59 344 THR A C 1
ATOM 2685 O O . THR A 1 344 ? -32.005 -4.581 26.021 1.00 61.59 344 THR A O 1
ATOM 2688 N N . PRO A 1 345 ? -32.906 -4.789 28.026 1.00 64.38 345 PRO A N 1
ATOM 2689 C CA . PRO A 1 345 ? -33.734 -5.924 27.618 1.00 64.38 345 PRO A CA 1
ATOM 2690 C C . PRO A 1 345 ? -34.843 -5.509 26.632 1.00 64.38 345 PRO A C 1
ATOM 2692 O O . PRO A 1 345 ? -35.514 -6.370 26.072 1.00 64.38 345 PRO A O 1
ATOM 2695 N N . PHE A 1 346 ? -35.043 -4.206 26.399 1.00 77.12 346 PHE A N 1
ATOM 2696 C CA . PHE A 1 346 ? -36.127 -3.690 25.574 1.00 77.12 346 PHE A CA 1
ATOM 2697 C C . PHE A 1 346 ? -35.787 -3.638 24.075 1.00 77.12 346 PHE A C 1
ATOM 2699 O O . PHE A 1 346 ? -36.697 -3.519 23.270 1.00 77.12 346 PHE A O 1
ATOM 2706 N N . TRP A 1 347 ? -34.523 -3.761 23.648 1.00 78.19 347 TRP A N 1
ATOM 2707 C CA . TRP A 1 347 ? -34.198 -3.737 22.209 1.00 78.19 347 TRP A CA 1
ATOM 2708 C C . TRP A 1 347 ? -34.307 -5.111 21.537 1.00 78.19 347 TRP A C 1
ATOM 2710 O O . TRP A 1 347 ? -34.229 -5.180 20.315 1.00 78.19 347 TRP A O 1
ATOM 2720 N N . ASP A 1 348 ? -34.519 -6.198 22.290 1.00 73.81 348 ASP A N 1
ATOM 2721 C CA . ASP A 1 348 ? -34.684 -7.571 21.763 1.00 73.81 348 ASP A CA 1
ATOM 2722 C C . ASP A 1 348 ? -33.581 -7.982 20.755 1.00 73.81 348 ASP A C 1
ATOM 2724 O O . ASP A 1 348 ? -33.833 -8.663 19.764 1.00 73.81 348 ASP A O 1
ATOM 2728 N N . GLY A 1 349 ? -32.349 -7.506 20.984 1.00 69.56 349 GLY A N 1
ATOM 2729 C CA . GLY A 1 349 ? -31.180 -7.777 20.137 1.00 69.56 349 GLY A CA 1
ATOM 2730 C C . GLY A 1 349 ? -31.066 -6.940 18.857 1.00 69.56 349 GLY A C 1
ATOM 2731 O O . GLY A 1 349 ? -30.119 -7.145 18.102 1.00 69.56 349 GLY A O 1
ATOM 2732 N N . ASN A 1 350 ? -31.975 -5.994 18.608 1.00 75.06 350 ASN A N 1
ATOM 2733 C CA . ASN A 1 350 ? -31.911 -5.090 17.457 1.00 75.06 350 ASN A CA 1
ATOM 2734 C C . ASN A 1 350 ? -31.142 -3.794 17.772 1.00 75.06 350 ASN A C 1
ATOM 2736 O O . ASN A 1 350 ? -31.004 -3.402 18.927 1.00 75.06 350 ASN A O 1
ATOM 2740 N N . ILE A 1 351 ? -30.664 -3.101 16.732 1.00 77.31 351 ILE A N 1
ATOM 2741 C CA . ILE A 1 351 ? -29.992 -1.788 16.849 1.00 77.31 351 ILE A CA 1
ATOM 2742 C C . ILE A 1 351 ? -31.019 -0.671 17.101 1.00 77.31 351 ILE A C 1
ATOM 2744 O O . ILE A 1 351 ? -30.739 0.312 17.787 1.00 77.31 351 ILE A O 1
ATOM 2748 N N . PHE A 1 352 ? -32.237 -0.842 16.591 1.00 83.81 352 PHE A N 1
ATOM 2749 C CA . PHE A 1 352 ? -33.307 0.144 16.667 1.00 83.81 352 PHE A CA 1
ATOM 2750 C C . PHE A 1 352 ? -34.459 -0.386 17.520 1.00 83.81 352 PHE A C 1
ATOM 2752 O O . PHE A 1 352 ? -34.942 -1.500 17.295 1.00 83.81 352 PHE A O 1
ATOM 2759 N N . ALA A 1 353 ? -34.944 0.435 18.448 1.00 86.81 353 ALA A N 1
ATOM 2760 C CA . ALA A 1 353 ? -36.206 0.191 19.132 1.00 86.81 353 ALA A CA 1
ATOM 2761 C C . ALA A 1 353 ? -37.080 1.438 19.130 1.00 86.81 353 ALA A C 1
ATOM 2763 O O . ALA A 1 353 ? -36.600 2.570 19.222 1.00 86.81 353 ALA A O 1
ATOM 2764 N N . GLU A 1 354 ? -38.378 1.203 19.040 1.00 87.56 354 GLU A N 1
ATOM 2765 C CA . GLU A 1 354 ? -39.394 2.228 18.946 1.00 87.56 354 GLU A CA 1
ATOM 2766 C C . GLU A 1 354 ? -40.444 2.024 20.035 1.00 87.56 354 GLU A C 1
ATOM 2768 O O . GLU A 1 354 ? -41.044 0.955 20.150 1.00 87.56 354 GLU A O 1
ATOM 2773 N N . PHE A 1 355 ? -40.645 3.061 20.842 1.00 88.75 355 PHE A N 1
ATOM 2774 C CA . PHE A 1 355 ? -41.506 3.079 22.014 1.00 88.75 355 PHE A CA 1
ATOM 2775 C C . PHE A 1 355 ? -42.690 4.008 21.771 1.00 88.75 355 PHE A C 1
ATOM 2777 O O . PHE A 1 355 ? -42.521 5.224 21.659 1.00 88.75 355 PHE A O 1
ATOM 2784 N N . TYR A 1 356 ? -43.888 3.435 21.742 1.00 86.31 356 TYR A N 1
ATOM 2785 C CA . TYR A 1 356 ? -45.140 4.149 21.509 1.00 86.31 356 TYR A CA 1
ATOM 2786 C C . TYR A 1 356 ? -45.924 4.340 22.796 1.00 86.31 356 TYR A C 1
ATOM 2788 O O . TYR A 1 356 ? -45.979 3.438 23.626 1.00 86.31 356 TYR A O 1
ATOM 2796 N N . GLY A 1 357 ? -46.628 5.458 22.910 1.00 83.25 357 GLY A N 1
ATOM 2797 C CA . GLY A 1 357 ? -47.646 5.678 23.934 1.00 83.25 357 GLY A CA 1
ATOM 2798 C C . GLY A 1 357 ? -47.481 7.019 24.627 1.00 83.25 357 GLY A C 1
ATOM 2799 O O . GLY A 1 357 ? -46.387 7.566 24.705 1.00 83.25 357 GLY A O 1
ATOM 2800 N N . LYS A 1 358 ? -48.574 7.552 25.181 1.00 83.25 358 LYS A N 1
ATOM 2801 C CA . LYS A 1 358 ? -48.624 8.910 25.759 1.00 83.25 358 LYS A CA 1
ATOM 2802 C C . LYS A 1 358 ? -47.593 9.179 26.859 1.00 83.25 358 LYS A C 1
ATOM 2804 O O . LYS A 1 358 ? -47.367 10.335 27.196 1.00 83.25 358 LYS A O 1
ATOM 2809 N N . LYS A 1 359 ? -47.035 8.118 27.446 1.00 86.94 359 LYS A N 1
ATOM 2810 C CA . LYS A 1 359 ? -46.083 8.133 28.563 1.00 86.94 359 LYS A CA 1
ATOM 2811 C C . LYS A 1 359 ? -44.713 7.553 28.192 1.00 86.94 359 LYS A C 1
ATOM 2813 O O . LYS A 1 359 ? -43.941 7.184 29.078 1.00 86.94 359 LYS A O 1
ATOM 2818 N N . SER A 1 360 ? -44.408 7.435 26.897 1.00 87.19 360 SER A N 1
ATOM 2819 C CA . SER A 1 360 ? -43.127 6.918 26.398 1.00 87.19 360 SER A CA 1
ATOM 2820 C C . SER A 1 360 ? -41.943 7.822 26.764 1.00 87.19 360 SER A C 1
ATOM 2822 O O . SER A 1 360 ? -40.846 7.327 27.008 1.00 87.19 360 SER A O 1
ATOM 2824 N N . ASP A 1 361 ? -42.154 9.135 26.853 1.00 85.38 361 ASP A N 1
ATOM 2825 C CA . ASP A 1 361 ? -41.163 10.120 27.294 1.00 85.38 361 ASP A CA 1
ATOM 2826 C C . ASP A 1 361 ? -40.795 9.943 28.777 1.00 85.38 361 ASP A C 1
ATOM 2828 O O . ASP A 1 361 ? -39.623 9.994 29.145 1.00 85.38 361 ASP A O 1
ATOM 2832 N N . GLU A 1 362 ? -41.777 9.665 29.635 1.00 87.44 362 GLU A N 1
ATOM 2833 C CA . GLU A 1 362 ? -41.549 9.343 31.046 1.00 87.44 362 GLU A CA 1
ATOM 2834 C C . GLU A 1 362 ? -40.793 8.016 31.204 1.00 87.44 362 GLU A C 1
ATOM 2836 O O . GLU A 1 362 ? -39.895 7.913 32.039 1.00 87.44 362 GLU A O 1
ATOM 2841 N N . PHE A 1 363 ? -41.101 7.017 30.373 1.00 88.75 363 PHE A N 1
ATOM 2842 C CA . PHE A 1 363 ? -40.357 5.756 30.337 1.00 88.75 363 PHE A CA 1
ATOM 2843 C C . PHE A 1 363 ? -38.903 5.959 29.889 1.00 88.75 363 PHE A C 1
ATOM 2845 O O . PHE A 1 363 ? -37.989 5.410 30.499 1.00 88.75 363 PHE A O 1
ATOM 2852 N N . MET A 1 364 ? -38.669 6.803 28.880 1.00 88.56 364 MET A N 1
ATOM 2853 C CA . MET A 1 364 ? -37.330 7.188 28.421 1.00 88.56 364 MET A CA 1
ATOM 2854 C C . MET A 1 364 ? -36.483 7.800 29.546 1.00 88.56 364 MET A C 1
ATOM 2856 O O . MET A 1 364 ? -35.310 7.454 29.695 1.00 88.56 364 MET A O 1
ATOM 2860 N N . LEU A 1 365 ? -37.074 8.658 30.384 1.00 86.00 365 LEU A N 1
ATOM 2861 C CA . LEU A 1 365 ? -36.370 9.244 31.529 1.00 86.00 365 LEU A CA 1
ATOM 2862 C C . LEU A 1 365 ? -35.915 8.179 32.540 1.00 86.00 365 LEU A C 1
ATOM 2864 O O . LEU A 1 365 ? -34.804 8.270 33.063 1.00 86.00 365 LEU A O 1
ATOM 2868 N N . GLU A 1 366 ? -36.729 7.152 32.787 1.00 85.44 366 GLU A N 1
ATOM 2869 C CA . GLU A 1 366 ? -36.341 6.023 33.644 1.00 85.44 366 GLU A CA 1
ATOM 2870 C C . GLU A 1 366 ? -35.270 5.138 32.981 1.00 85.44 366 GLU A C 1
ATOM 2872 O O . GLU A 1 366 ? -34.362 4.651 33.662 1.00 85.44 366 GLU A O 1
ATOM 2877 N N . LEU A 1 367 ? -35.307 4.983 31.649 1.00 84.44 367 LEU A N 1
ATOM 2878 C CA . LEU A 1 367 ? -34.246 4.302 30.900 1.00 84.44 367 LEU A CA 1
ATOM 2879 C C . LEU A 1 367 ? -32.906 5.025 31.014 1.00 84.44 367 LEU A C 1
ATOM 2881 O O . LEU A 1 367 ? -31.894 4.350 31.185 1.00 84.44 367 LEU A O 1
ATOM 2885 N N . PHE A 1 368 ? -32.874 6.362 30.984 1.00 79.56 368 PHE A N 1
ATOM 2886 C CA . PHE A 1 368 ? -31.635 7.099 31.242 1.00 79.56 368 PHE A CA 1
ATOM 2887 C C . PHE A 1 368 ? -31.055 6.717 32.602 1.00 79.56 368 PHE A C 1
ATOM 2889 O O . PHE A 1 368 ? -29.914 6.264 32.678 1.00 79.56 368 PHE A O 1
ATOM 2896 N N . SER A 1 369 ? -31.843 6.818 33.674 1.00 73.62 369 SER A N 1
ATOM 2897 C CA . SER A 1 369 ? -31.367 6.475 35.019 1.00 73.62 369 SER A CA 1
ATOM 2898 C C . SER A 1 369 ? -30.848 5.035 35.122 1.00 73.62 369 SER A C 1
ATOM 2900 O O . SER A 1 369 ? -29.893 4.780 35.855 1.00 73.62 369 SER A O 1
ATOM 2902 N N . LEU A 1 370 ? -31.436 4.101 34.376 1.00 75.38 370 LEU A N 1
ATOM 2903 C CA . LEU A 1 370 ? -31.019 2.702 34.321 1.00 75.38 370 LEU A CA 1
ATOM 2904 C C . LEU A 1 370 ? -29.708 2.498 33.544 1.00 75.38 370 LEU A C 1
ATOM 2906 O O . LEU A 1 370 ? -28.800 1.837 34.054 1.00 75.38 370 LEU A O 1
ATOM 2910 N N . VAL A 1 371 ? -29.584 3.117 32.365 1.00 72.75 371 VAL A N 1
ATOM 2911 C CA . VAL A 1 371 ? -28.365 3.083 31.539 1.00 72.75 371 VAL A CA 1
ATOM 2912 C C . VAL A 1 371 ? -27.166 3.613 32.328 1.00 72.75 371 VAL A C 1
ATOM 2914 O O . VAL A 1 371 ? -26.131 2.959 32.375 1.00 72.75 371 VAL A O 1
ATOM 2917 N N . PHE A 1 372 ? -27.329 4.733 33.037 1.00 68.19 372 PHE A N 1
ATOM 2918 C CA . PHE A 1 372 ? -26.237 5.354 33.793 1.00 68.19 372 PHE A CA 1
ATOM 2919 C C . PHE A 1 372 ? -25.881 4.654 35.111 1.00 68.19 372 PHE A C 1
ATOM 2921 O O . PHE A 1 372 ? -24.773 4.841 35.608 1.00 68.19 372 PHE A O 1
ATOM 2928 N N . SER A 1 373 ? -26.799 3.886 35.706 1.00 62.41 373 SER A N 1
ATOM 2929 C CA . SER A 1 373 ? -26.561 3.284 37.027 1.00 62.41 373 SER A CA 1
ATOM 2930 C C . SER A 1 373 ? -25.980 1.875 36.966 1.00 62.41 373 SER A C 1
ATOM 2932 O O . SER A 1 373 ? -25.257 1.500 37.882 1.00 62.41 373 SER A O 1
ATOM 2934 N N . ASN A 1 374 ? -26.317 1.078 35.943 1.00 57.97 374 ASN A N 1
ATOM 2935 C CA . ASN A 1 374 ? -26.027 -0.361 35.959 1.00 57.97 374 ASN A CA 1
ATOM 2936 C C . ASN A 1 374 ? -25.641 -0.980 34.606 1.00 57.97 374 ASN A C 1
ATOM 2938 O O . ASN A 1 374 ? -25.203 -2.131 34.596 1.00 57.97 374 ASN A O 1
ATOM 2942 N N . TRP A 1 375 ? -25.799 -0.292 33.470 1.00 56.72 375 TRP A N 1
ATOM 2943 C CA . TRP A 1 375 ? -25.661 -0.922 32.150 1.00 56.72 375 TRP A CA 1
ATOM 2944 C C . TRP A 1 375 ? -24.517 -0.329 31.319 1.00 56.72 375 TRP A C 1
ATOM 2946 O O . TRP A 1 375 ? -24.744 0.507 30.459 1.00 56.72 375 TRP A O 1
ATOM 2956 N N . GLY A 1 376 ? -23.299 -0.849 31.515 1.00 51.72 376 GLY A N 1
ATOM 2957 C CA . GLY A 1 376 ? -22.193 -0.757 30.545 1.00 51.72 376 GLY A CA 1
ATOM 2958 C C . GLY A 1 376 ? -21.550 0.630 30.322 1.00 51.72 376 GLY A C 1
ATOM 2959 O O . GLY A 1 376 ? -21.894 1.599 30.993 1.00 51.72 376 GLY A O 1
ATOM 2960 N N . PRO A 1 377 ? -20.577 0.734 29.390 1.00 54.91 377 PRO A N 1
ATOM 2961 C CA . PRO A 1 377 ? -19.713 1.904 29.197 1.00 54.91 377 PRO A CA 1
ATOM 2962 C C . PRO A 1 377 ? -20.333 2.939 28.235 1.00 54.91 377 PRO A C 1
ATOM 2964 O O . PRO A 1 377 ? -19.710 3.325 27.245 1.00 54.91 377 PRO A O 1
ATOM 2967 N N . PHE A 1 378 ? -21.591 3.341 28.447 1.00 65.94 378 PHE A N 1
ATOM 2968 C CA . PHE A 1 378 ? -22.204 4.414 27.650 1.00 65.94 378 PHE A CA 1
ATOM 2969 C C . PHE A 1 378 ? -21.823 5.781 28.234 1.00 65.94 378 PHE A C 1
ATOM 2971 O O . PHE A 1 378 ? -22.578 6.372 29.003 1.00 65.94 378 PHE A O 1
ATOM 2978 N N . ASP A 1 379 ? -20.652 6.292 27.856 1.00 63.69 379 ASP A N 1
ATOM 2979 C CA . ASP A 1 379 ? -20.144 7.568 28.377 1.00 63.69 379 ASP A CA 1
ATOM 2980 C C . ASP A 1 379 ? -20.708 8.785 27.627 1.00 63.69 379 ASP A C 1
ATOM 2982 O O . ASP A 1 379 ? -20.751 9.894 28.167 1.00 63.69 379 ASP A O 1
ATOM 2986 N N . ARG A 1 380 ? -21.141 8.594 26.374 1.00 74.25 380 ARG A N 1
ATOM 2987 C CA . ARG A 1 380 ? -21.519 9.681 25.461 1.00 74.25 380 ARG A CA 1
ATOM 2988 C C . ARG A 1 380 ? -22.890 9.428 24.843 1.00 74.25 380 ARG A C 1
ATOM 2990 O O . ARG A 1 380 ? -23.019 8.800 23.794 1.00 74.25 380 ARG A O 1
ATOM 2997 N N . ILE A 1 381 ? -23.929 9.918 25.513 1.00 79.25 381 ILE A N 1
ATOM 2998 C CA . ILE A 1 381 ? -25.324 9.729 25.100 1.00 79.25 381 ILE A CA 1
ATOM 2999 C C . ILE A 1 381 ? -25.866 11.021 24.496 1.00 79.25 381 ILE A C 1
ATOM 3001 O O . ILE A 1 381 ? -25.692 12.102 25.068 1.00 79.25 381 ILE A O 1
ATOM 3005 N N . TRP A 1 382 ? -26.557 10.897 23.364 1.00 83.94 382 TRP A N 1
ATOM 3006 C CA . TRP A 1 382 ? -27.251 12.012 22.727 1.00 83.94 382 TRP A CA 1
ATOM 3007 C C . TRP A 1 382 ? -28.757 11.907 22.895 1.00 83.94 382 TRP A C 1
ATOM 3009 O O . TRP A 1 382 ? -29.344 10.844 22.710 1.00 83.94 382 TRP A O 1
ATOM 3019 N N . LEU A 1 383 ? -29.376 13.039 23.208 1.00 86.44 383 LEU A N 1
ATOM 3020 C CA . LEU A 1 383 ? -30.818 13.228 23.207 1.00 86.44 383 LEU A CA 1
ATOM 3021 C C . LEU A 1 383 ? -31.187 14.233 22.115 1.00 86.44 383 LEU A C 1
ATOM 3023 O O . LEU A 1 383 ? -30.756 15.384 22.167 1.00 86.44 383 LEU A O 1
ATOM 3027 N N . ILE A 1 384 ? -31.997 13.803 21.153 1.00 86.38 384 ILE A N 1
ATOM 3028 C CA . ILE A 1 384 ? -32.519 14.639 20.071 1.00 86.38 384 ILE A CA 1
ATOM 3029 C C . ILE A 1 384 ? -34.004 14.889 20.335 1.00 86.38 384 ILE A C 1
ATOM 3031 O O . ILE A 1 384 ? -34.788 13.945 20.457 1.00 86.38 384 ILE A O 1
ATOM 3035 N N . ILE A 1 385 ? -34.375 16.161 20.469 1.00 84.69 385 ILE A N 1
ATOM 3036 C CA . ILE A 1 385 ? -35.727 16.610 20.841 1.00 84.69 385 ILE A CA 1
ATOM 3037 C C . ILE A 1 385 ? -36.193 17.755 19.944 1.00 84.69 385 ILE A C 1
ATOM 3039 O O . ILE A 1 385 ? -35.386 18.390 19.261 1.00 84.69 385 ILE A O 1
ATOM 3043 N N . ASP A 1 386 ? -37.489 18.062 19.957 1.00 79.25 386 ASP A N 1
ATOM 3044 C CA . ASP A 1 386 ? -37.988 19.275 19.312 1.00 79.25 386 ASP A CA 1
ATOM 3045 C C . ASP A 1 386 ? -37.399 20.533 19.982 1.00 79.25 386 ASP A C 1
ATOM 3047 O O . ASP A 1 386 ? -37.163 20.568 21.195 1.00 79.25 386 ASP A O 1
ATOM 3051 N N . SER A 1 387 ? -37.154 21.590 19.200 1.00 73.50 387 SER A N 1
ATOM 3052 C CA . SER A 1 387 ? -36.596 22.848 19.712 1.00 73.50 387 SER A CA 1
ATOM 3053 C C . SER A 1 387 ? -37.511 23.538 20.734 1.00 73.50 387 SER A C 1
ATOM 3055 O O . SER A 1 387 ? -37.035 24.344 21.546 1.00 73.50 387 SER A O 1
ATOM 3057 N N . GLN A 1 388 ? -38.800 23.185 20.754 1.00 72.75 388 GLN A N 1
ATOM 3058 C CA . GLN A 1 388 ? -39.779 23.656 21.735 1.00 72.75 388 GLN A CA 1
ATOM 3059 C C . GLN A 1 388 ? -39.760 22.869 23.062 1.00 72.75 388 GLN A C 1
ATOM 3061 O O . GLN A 1 388 ? -40.173 23.406 24.093 1.00 72.75 388 GLN A O 1
ATOM 3066 N N . ASP A 1 389 ? -39.183 21.663 23.112 1.00 75.25 389 ASP A N 1
ATOM 3067 C CA . ASP A 1 389 ? -39.240 20.752 24.272 1.00 75.25 389 ASP A CA 1
ATOM 3068 C C . ASP A 1 389 ? -38.121 20.976 25.306 1.00 75.25 389 ASP A C 1
ATOM 3070 O O . ASP A 1 389 ? -37.558 20.056 25.912 1.00 75.25 389 ASP A O 1
ATOM 3074 N N . LYS A 1 390 ? -37.811 22.244 25.594 1.00 73.19 390 LYS A N 1
ATOM 3075 C CA . LYS A 1 390 ? -36.737 22.626 26.534 1.00 73.19 390 LYS A CA 1
ATOM 3076 C C . LYS A 1 390 ? -36.929 22.062 27.945 1.00 73.19 390 LYS A C 1
ATOM 3078 O O . LYS A 1 390 ? -35.948 21.808 28.645 1.00 73.19 390 LYS A O 1
ATOM 3083 N N . GLN A 1 391 ? -38.174 21.857 28.379 1.00 78.38 391 GLN A N 1
ATOM 3084 C CA . GLN A 1 391 ? -38.464 21.260 29.686 1.00 78.38 391 GLN A CA 1
ATOM 3085 C C . GLN A 1 391 ? -38.047 19.785 29.756 1.00 78.38 391 GLN A C 1
ATOM 3087 O O . GLN A 1 391 ? -37.565 19.341 30.799 1.00 78.38 391 GLN A O 1
ATOM 3092 N N . LEU A 1 392 ? -38.183 19.034 28.659 1.00 81.38 392 LEU A N 1
ATOM 3093 C CA . LEU A 1 392 ? -37.782 17.631 28.598 1.00 81.38 392 LEU A CA 1
ATOM 3094 C C . LEU A 1 392 ? -36.260 17.494 28.671 1.00 81.38 392 LEU A C 1
ATOM 3096 O O . LEU A 1 392 ? -35.760 16.701 29.466 1.00 81.38 392 LEU A O 1
ATOM 3100 N N . ALA A 1 393 ? -35.519 18.349 27.957 1.00 78.38 393 ALA A N 1
ATOM 3101 C CA . ALA A 1 393 ? -34.060 18.428 28.074 1.00 78.38 393 ALA A CA 1
ATOM 3102 C C . ALA A 1 393 ? -33.599 18.684 29.516 1.00 78.38 393 ALA A C 1
ATOM 3104 O O . ALA A 1 393 ? -32.645 18.067 29.990 1.00 78.38 393 ALA A O 1
ATOM 3105 N N . GLN A 1 394 ? -34.275 19.585 30.237 1.00 77.69 394 GLN A N 1
ATOM 3106 C CA . GLN A 1 394 ? -33.956 19.869 31.639 1.00 77.69 394 GLN A CA 1
ATOM 3107 C C . GLN A 1 394 ? -34.259 18.679 32.555 1.00 77.69 394 GLN A C 1
ATOM 3109 O O . GLN A 1 394 ? -33.461 18.391 33.447 1.00 77.69 394 GLN A O 1
ATOM 3114 N N . LYS A 1 395 ? -35.379 17.976 32.344 1.00 81.00 395 LYS A N 1
ATOM 3115 C CA . LYS A 1 395 ? -35.715 16.752 33.091 1.00 81.00 395 LYS A CA 1
ATOM 3116 C C . LYS A 1 395 ? -34.694 15.642 32.831 1.00 81.00 395 LYS A C 1
ATOM 3118 O O . LYS A 1 395 ? -34.196 15.065 33.790 1.00 81.00 395 LYS A O 1
ATOM 3123 N N . ALA A 1 396 ? -34.315 15.420 31.573 1.00 77.62 396 ALA A N 1
ATOM 3124 C CA . ALA A 1 396 ? -33.301 14.439 31.194 1.00 77.62 396 ALA A CA 1
ATOM 3125 C C . ALA A 1 396 ? -31.934 14.760 31.816 1.00 77.62 396 ALA A C 1
ATOM 3127 O O . ALA A 1 396 ? -31.319 13.894 32.427 1.00 77.62 396 ALA A O 1
ATOM 3128 N N . ARG A 1 397 ? -31.497 16.027 31.779 1.00 74.31 397 ARG A N 1
ATOM 3129 C CA . ARG A 1 397 ? -30.256 16.457 32.450 1.00 74.31 397 ARG A CA 1
ATOM 3130 C C . ARG A 1 397 ? -30.288 16.285 33.968 1.00 74.31 397 ARG A C 1
ATOM 3132 O O . ARG A 1 397 ? -29.241 16.083 34.559 1.00 74.31 397 ARG A O 1
ATOM 3139 N N . ARG A 1 398 ? -31.456 16.386 34.612 1.00 72.31 398 ARG A N 1
ATOM 3140 C CA . ARG A 1 398 ? -31.603 16.123 36.057 1.00 72.31 398 ARG A CA 1
ATOM 3141 C C . ARG A 1 398 ? -31.613 14.632 36.391 1.00 72.31 398 ARG A C 1
ATOM 3143 O O . ARG A 1 398 ? -31.256 14.275 37.507 1.00 72.31 398 ARG A O 1
ATOM 3150 N N . ALA A 1 399 ? -32.032 13.784 35.455 1.00 67.25 399 ALA A N 1
ATOM 3151 C CA . ALA A 1 399 ? -32.065 12.331 35.619 1.00 67.25 399 ALA A CA 1
ATOM 3152 C C . ALA A 1 399 ? -30.674 11.669 35.502 1.00 67.25 399 ALA A C 1
ATOM 3154 O O . ALA A 1 399 ? -30.554 10.468 35.743 1.00 67.25 399 ALA A O 1
ATOM 3155 N N . VAL A 1 400 ? -29.635 12.439 35.145 1.00 66.25 400 VAL A N 1
ATOM 3156 C CA . VAL A 1 400 ? -28.285 11.966 34.800 1.00 66.25 400 VAL A CA 1
ATOM 3157 C C . VAL A 1 400 ? -27.216 12.801 35.527 1.00 66.25 400 VAL A C 1
ATOM 3159 O O . VAL A 1 400 ? -27.363 14.014 35.639 1.00 66.25 400 VAL A O 1
ATOM 3162 N N . MET A 1 401 ? -26.125 12.184 36.013 1.00 53.19 401 MET A N 1
ATOM 3163 C CA . MET A 1 401 ? -25.019 12.893 36.699 1.00 53.19 401 MET A CA 1
ATOM 3164 C C . MET A 1 401 ? -23.798 13.240 35.807 1.00 53.19 401 MET A C 1
ATOM 3166 O O . MET A 1 401 ? -22.930 13.987 36.253 1.00 53.19 401 MET A O 1
ATOM 3170 N N . THR A 1 402 ? -23.712 12.745 34.562 1.00 53.50 402 THR A N 1
ATOM 3171 C CA . THR A 1 402 ? -22.597 12.970 33.601 1.00 53.50 402 THR A CA 1
ATOM 3172 C C . THR A 1 402 ? -23.087 13.220 32.145 1.00 53.50 402 THR A C 1
ATOM 3174 O O . THR A 1 402 ? -24.250 13.560 31.949 1.00 53.50 402 THR A O 1
ATOM 3177 N N . GLN A 1 403 ? -22.191 13.187 31.137 1.00 64.50 403 GLN A N 1
ATOM 3178 C CA . GLN A 1 403 ? -22.216 13.889 29.827 1.00 64.50 403 GLN A CA 1
ATOM 3179 C C . GLN A 1 403 ? -23.374 13.559 28.840 1.00 64.50 403 GLN A C 1
ATOM 3181 O O . GLN A 1 403 ? -23.145 13.113 27.717 1.00 64.50 403 GLN A O 1
ATOM 3186 N N . LEU A 1 404 ? -24.628 13.856 29.197 1.00 74.50 404 LEU A N 1
ATOM 3187 C CA . LEU A 1 404 ? -25.743 13.912 28.240 1.00 74.50 404 LEU A CA 1
ATOM 3188 C C . LEU A 1 404 ? -25.605 15.137 27.318 1.00 74.50 404 LEU A C 1
ATOM 3190 O O . LEU A 1 404 ? -25.724 16.283 27.774 1.00 74.50 404 LEU A O 1
ATOM 3194 N N . LYS A 1 405 ? -25.422 14.912 26.014 1.00 79.06 405 LYS A N 1
ATOM 3195 C CA . LYS A 1 405 ? -25.506 15.968 24.993 1.00 79.06 405 LYS A CA 1
ATOM 3196 C C . LYS A 1 405 ? -26.936 16.047 24.455 1.00 79.06 405 LYS A C 1
ATOM 3198 O O . LYS A 1 405 ? -27.599 15.032 24.267 1.00 79.06 405 LYS A O 1
ATOM 3203 N N . VAL A 1 406 ? -27.436 17.265 24.251 1.00 79.44 406 VAL A N 1
ATOM 3204 C CA . VAL A 1 406 ? -28.808 17.508 23.778 1.00 79.44 406 VAL A CA 1
ATOM 3205 C C . VAL A 1 406 ? -28.741 18.301 22.480 1.00 79.44 406 VAL A C 1
ATOM 3207 O O . VAL A 1 406 ? -28.111 19.357 22.463 1.00 79.44 406 VAL A O 1
ATOM 3210 N N . ALA A 1 407 ? -29.403 17.806 21.439 1.00 80.38 407 ALA A N 1
ATOM 3211 C CA . ALA A 1 407 ? -29.559 18.460 20.143 1.00 80.38 407 ALA A CA 1
ATOM 3212 C C . ALA A 1 407 ? -31.041 18.665 19.804 1.00 80.38 407 ALA A C 1
ATOM 3214 O O . ALA A 1 407 ? -31.922 17.994 20.349 1.00 80.38 407 ALA A O 1
ATOM 3215 N N . THR A 1 408 ? -31.308 19.596 18.891 1.00 82.94 408 THR A N 1
ATOM 3216 C CA . THR A 1 408 ? -32.633 19.793 18.292 1.00 82.94 408 THR A CA 1
ATOM 3217 C C . THR A 1 408 ? -32.748 19.019 16.977 1.00 82.94 408 THR A C 1
ATOM 3219 O O . THR A 1 408 ? -31.731 18.673 16.380 1.00 82.94 408 THR A O 1
ATOM 3222 N N . PHE A 1 409 ? -33.969 18.770 16.487 1.00 76.94 409 PHE A N 1
ATOM 3223 C CA . PHE A 1 409 ? -34.194 18.125 15.175 1.00 76.94 409 PHE A CA 1
ATOM 3224 C C . PHE A 1 409 ? -33.522 18.836 13.992 1.00 76.94 409 PHE A C 1
ATOM 3226 O O . PHE A 1 409 ? -33.248 18.189 12.988 1.00 76.94 409 PHE A O 1
ATOM 3233 N N . GLU A 1 410 ? -33.221 20.130 14.119 1.00 77.62 410 GLU A N 1
ATOM 3234 C CA . GLU A 1 410 ? -32.485 20.917 13.115 1.00 77.62 410 GLU A CA 1
ATOM 3235 C C . GLU A 1 410 ? -31.089 20.337 12.835 1.00 77.62 410 GLU A C 1
ATOM 3237 O O . GLU A 1 410 ? -30.507 20.591 11.787 1.00 77.62 410 GLU A O 1
ATOM 3242 N N . ILE A 1 411 ? -30.554 19.493 13.726 1.00 73.69 411 ILE A N 1
ATOM 3243 C CA . ILE A 1 411 ? -29.291 18.796 13.481 1.00 73.69 411 ILE A CA 1
ATOM 3244 C C . ILE A 1 411 ? -29.355 17.836 12.291 1.00 73.69 411 ILE A C 1
ATOM 3246 O O . ILE A 1 411 ? -28.329 17.532 11.694 1.00 73.69 411 ILE A O 1
ATOM 3250 N N . PHE A 1 412 ? -30.547 17.366 11.922 1.00 73.75 412 PHE A N 1
ATOM 3251 C CA . PHE A 1 412 ? -30.719 16.540 10.732 1.00 73.75 412 PHE A CA 1
ATOM 3252 C C . PHE A 1 412 ? -30.680 17.355 9.432 1.00 73.75 412 PHE A C 1
ATOM 3254 O O . PHE A 1 412 ? -30.464 16.762 8.376 1.00 73.75 412 PHE A O 1
ATOM 3261 N N . ASP A 1 413 ? -30.842 18.684 9.499 1.00 71.50 413 ASP A N 1
ATOM 3262 C CA . ASP A 1 413 ? -30.738 19.574 8.334 1.00 71.50 413 ASP A CA 1
ATOM 3263 C C . ASP A 1 413 ? -29.268 19.775 7.912 1.00 71.50 413 ASP A C 1
ATOM 3265 O O . ASP A 1 413 ? -28.978 19.966 6.731 1.00 71.50 413 ASP A O 1
ATOM 3269 N N . ASP A 1 414 ? -28.330 19.654 8.859 1.00 69.06 414 ASP A N 1
ATOM 3270 C CA . ASP A 1 414 ? -26.886 19.604 8.615 1.00 69.06 414 ASP A CA 1
ATOM 3271 C C . ASP A 1 414 ? -26.354 18.175 8.792 1.00 69.06 414 ASP A C 1
ATOM 3273 O O . ASP A 1 414 ? -25.701 17.817 9.776 1.00 69.06 414 ASP A O 1
ATOM 3277 N N . LEU A 1 415 ? -26.621 17.335 7.789 1.00 64.19 415 LEU A N 1
ATOM 3278 C CA . LEU A 1 415 ? -26.118 15.964 7.749 1.00 64.19 415 LEU A CA 1
ATOM 3279 C C . LEU A 1 415 ? -24.589 15.878 7.762 1.00 64.19 415 LEU A C 1
ATOM 3281 O O . LEU A 1 415 ? -24.112 14.767 7.950 1.00 64.19 415 LEU A O 1
ATOM 3285 N N . GLU A 1 416 ? -23.823 16.950 7.523 1.00 61.00 416 GLU A N 1
ATOM 3286 C CA . GLU A 1 416 ? -22.357 16.960 7.642 1.00 61.00 416 GLU A CA 1
ATOM 3287 C C . GLU A 1 416 ? -21.896 17.280 9.080 1.00 61.00 416 GLU A C 1
ATOM 3289 O O . GLU A 1 416 ? -21.000 16.621 9.621 1.00 61.00 416 GLU A O 1
ATOM 3294 N N . GLY A 1 417 ? -22.537 18.253 9.728 1.00 61.66 417 GLY A N 1
ATOM 3295 C CA . GLY A 1 417 ? -22.332 18.616 11.133 1.00 61.66 417 GLY A CA 1
ATOM 3296 C C . GLY A 1 417 ? -22.796 17.528 12.097 1.00 61.66 417 GLY A C 1
ATOM 3297 O O . GLY A 1 417 ? -22.064 17.179 13.028 1.00 61.66 417 GLY A O 1
ATOM 3298 N N . PHE A 1 418 ? -23.927 16.875 11.802 1.00 66.25 418 PHE A N 1
ATOM 3299 C CA . PHE A 1 418 ? -24.372 15.668 12.502 1.00 66.25 418 PHE A CA 1
ATOM 3300 C C . PHE A 1 418 ? -23.235 14.618 12.502 1.00 66.25 418 PHE A C 1
ATOM 3302 O O . PHE A 1 418 ? -22.952 14.049 13.559 1.00 66.25 418 PHE A O 1
ATOM 3309 N N . GLN A 1 419 ? -22.481 14.464 11.390 1.00 61.94 419 GLN A N 1
ATOM 3310 C CA . GLN A 1 419 ? -21.331 13.526 11.295 1.00 61.94 419 GLN A CA 1
ATOM 3311 C C . GLN A 1 419 ? -20.182 13.855 12.187 1.00 61.94 419 GLN A C 1
ATOM 3313 O O . GLN A 1 419 ? -19.633 12.982 12.863 1.00 61.94 419 GLN A O 1
ATOM 3318 N N . LYS A 1 420 ? -19.782 15.111 12.152 1.00 61.59 420 LYS A N 1
ATOM 3319 C CA . LYS A 1 420 ? -18.576 15.518 12.848 1.00 61.59 420 LYS A CA 1
ATOM 3320 C C . LYS A 1 420 ? -18.797 15.533 14.356 1.00 61.59 420 LYS A C 1
ATOM 3322 O O . LYS A 1 420 ? -17.879 15.155 15.077 1.00 61.59 420 LYS A O 1
ATOM 3327 N N . GLU A 1 421 ? -19.992 15.907 14.817 1.00 60.69 421 GLU A N 1
ATOM 3328 C CA . GLU A 1 421 ? -20.252 16.178 16.236 1.00 60.69 421 GLU A CA 1
ATOM 3329 C C . GLU A 1 421 ? -20.968 15.048 16.983 1.00 60.69 421 GLU A C 1
ATOM 3331 O O . GLU A 1 421 ? -20.642 14.781 18.142 1.00 60.69 421 GLU A O 1
ATOM 3336 N N . ILE A 1 422 ? -21.927 14.363 16.348 1.00 60.56 422 ILE A N 1
ATOM 3337 C CA . ILE A 1 422 ? -22.669 13.262 16.979 1.00 60.56 422 ILE A CA 1
ATOM 3338 C C . ILE A 1 422 ? -22.010 11.915 16.651 1.00 60.56 422 ILE A C 1
ATOM 3340 O O . ILE A 1 422 ? -21.907 11.054 17.524 1.00 60.56 422 ILE A O 1
ATOM 3344 N N . TRP A 1 423 ? -21.515 11.698 15.429 1.00 59.47 423 TRP A N 1
ATOM 3345 C CA . TRP A 1 423 ? -21.236 10.332 14.946 1.00 59.47 423 TRP A CA 1
ATOM 3346 C C . TRP A 1 423 ? -19.890 9.746 15.367 1.00 59.47 423 TRP A C 1
ATOM 3348 O O . TRP A 1 423 ? -19.773 8.531 15.491 1.00 59.47 423 TRP A O 1
ATOM 3358 N N . THR A 1 424 ? -18.872 10.568 15.610 1.00 55.06 424 THR A N 1
ATOM 3359 C CA . THR A 1 424 ? -17.551 10.103 16.083 1.00 55.06 424 THR A CA 1
ATOM 3360 C C . THR A 1 424 ? -17.521 9.848 17.592 1.00 55.06 424 THR A C 1
ATOM 3362 O O . THR A 1 424 ? -16.606 9.194 18.106 1.00 55.06 424 THR A O 1
ATOM 3365 N N . GLU A 1 425 ? -18.541 10.330 18.306 1.00 59.38 425 GLU A N 1
ATOM 3366 C CA . GLU A 1 425 ? -18.564 10.360 19.762 1.00 59.38 425 GLU A CA 1
ATOM 3367 C C . GLU A 1 425 ? -19.749 9.638 20.411 1.00 59.38 425 GLU A C 1
ATOM 3369 O O . GLU A 1 425 ? -19.679 9.404 21.606 1.00 59.38 425 GLU A O 1
ATOM 3374 N N . SER A 1 426 ? -20.812 9.258 19.699 1.00 69.19 426 SER A N 1
ATOM 3375 C CA . SER A 1 426 ? -22.003 8.682 20.349 1.00 69.19 426 SE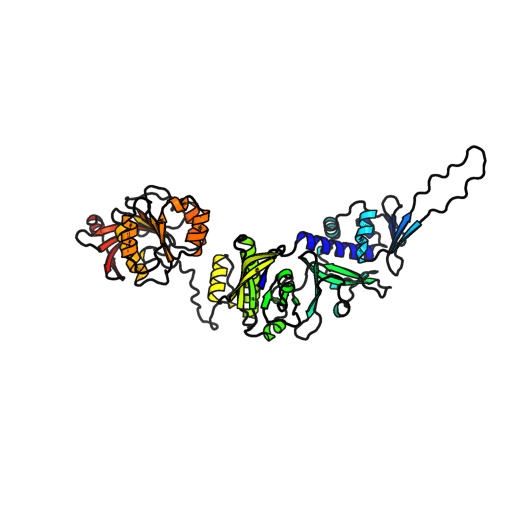R A CA 1
ATOM 3376 C C . SER A 1 426 ? -21.865 7.211 20.697 1.00 69.19 426 SER A C 1
ATOM 3378 O O . SER A 1 426 ? -21.501 6.392 19.854 1.00 69.19 426 SER A O 1
ATOM 3380 N N . ASP A 1 427 ? -22.281 6.863 21.913 1.00 73.75 427 ASP A N 1
ATOM 3381 C CA . ASP A 1 427 ? -22.435 5.480 22.334 1.00 73.75 427 ASP A CA 1
ATOM 3382 C C . ASP A 1 427 ? -23.884 4.969 22.271 1.00 73.75 427 ASP A C 1
ATOM 3384 O O . ASP A 1 427 ? -24.089 3.763 22.108 1.00 73.75 427 ASP A O 1
ATOM 3388 N N . LEU A 1 428 ? -24.860 5.880 22.367 1.00 81.06 428 LEU A N 1
ATOM 3389 C CA . LEU A 1 428 ? -26.303 5.626 22.324 1.00 81.06 428 LEU A CA 1
ATOM 3390 C C . LEU A 1 428 ? -27.045 6.917 21.943 1.00 81.06 428 LEU A C 1
ATOM 3392 O O . LEU A 1 428 ? -26.688 7.998 22.423 1.00 81.06 428 LEU A O 1
ATOM 3396 N N . ILE A 1 429 ? -28.081 6.808 21.109 1.00 85.06 429 ILE A N 1
ATOM 3397 C CA . ILE A 1 429 ? -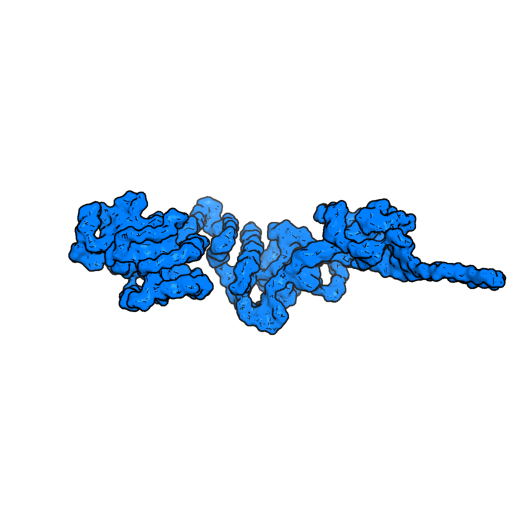28.904 7.949 20.687 1.00 85.06 429 ILE A CA 1
ATOM 3398 C C . ILE A 1 429 ? -30.360 7.728 21.110 1.00 85.06 429 ILE A C 1
ATOM 3400 O O . ILE A 1 429 ? -30.979 6.719 20.780 1.00 85.06 429 ILE A O 1
ATOM 3404 N N . PHE A 1 430 ? -30.922 8.704 21.813 1.00 87.88 430 PHE A N 1
ATOM 3405 C CA . PHE A 1 430 ? -32.345 8.800 22.118 1.00 87.88 430 PHE A CA 1
ATOM 3406 C C . PHE A 1 430 ? -32.971 9.884 21.250 1.00 87.88 430 PHE A C 1
ATOM 3408 O O . PHE A 1 430 ? -32.494 11.019 21.222 1.00 87.88 430 PHE A O 1
ATOM 3415 N N . ILE A 1 431 ? -34.056 9.545 20.566 1.00 87.50 431 ILE A N 1
ATOM 3416 C CA . ILE A 1 431 ? -34.824 10.467 19.738 1.00 87.50 431 ILE A CA 1
ATOM 3417 C C . ILE A 1 431 ? -36.238 10.518 20.297 1.00 87.50 431 ILE A C 1
ATOM 3419 O O . ILE A 1 431 ? -36.943 9.512 20.313 1.00 87.50 431 ILE A O 1
ATOM 3423 N N . VAL A 1 432 ? -36.671 11.689 20.747 1.00 85.56 432 VAL A N 1
ATOM 3424 C CA . VAL A 1 432 ? -38.076 11.916 21.098 1.00 85.56 432 VAL A CA 1
ATOM 3425 C C . VAL A 1 432 ? -38.713 12.516 19.865 1.00 85.56 432 VAL A C 1
ATOM 3427 O O . VAL A 1 432 ? -38.491 13.687 19.574 1.00 85.56 432 VAL A O 1
ATOM 3430 N N . ALA A 1 433 ? -39.397 11.686 19.085 1.00 70.00 433 ALA A N 1
ATOM 3431 C CA . ALA A 1 433 ? -39.864 12.068 17.764 1.00 70.00 433 ALA A CA 1
ATOM 3432 C C . ALA A 1 433 ? -41.092 12.995 17.864 1.00 70.00 433 ALA A C 1
ATOM 3434 O O . ALA A 1 433 ? -42.151 12.547 18.315 1.00 70.00 433 ALA A O 1
ATOM 3435 N N . PRO A 1 434 ? -40.997 14.271 17.433 1.00 60.91 434 PRO A N 1
ATOM 3436 C CA . PRO A 1 434 ? -42.160 15.076 17.122 1.00 60.91 434 PRO A CA 1
ATOM 3437 C C . PRO A 1 434 ? -42.760 14.568 15.806 1.00 60.91 434 PRO A C 1
ATOM 3439 O O . PRO A 1 434 ? -42.239 13.667 15.157 1.00 60.91 434 PRO A O 1
ATOM 3442 N N . GLU A 1 435 ? -43.843 15.189 15.353 1.00 58.28 435 GLU A N 1
ATOM 3443 C CA . GLU A 1 435 ? -44.552 14.847 14.109 1.00 58.28 435 GLU A CA 1
ATOM 3444 C C . GLU A 1 435 ? -43.698 14.913 12.817 1.00 58.28 435 GLU A C 1
ATOM 3446 O O . GLU A 1 435 ? -44.217 14.662 11.731 1.00 58.28 435 GLU A O 1
ATOM 3451 N N . LYS A 1 436 ? -42.404 15.249 12.910 1.00 59.62 436 LYS A N 1
ATOM 3452 C CA . LYS A 1 436 ? -41.458 15.335 11.794 1.00 59.62 436 LYS A CA 1
ATOM 3453 C C . LYS A 1 436 ? -40.818 13.976 11.494 1.00 59.62 436 LYS A C 1
ATOM 3455 O O . LYS A 1 436 ? -40.337 13.286 12.389 1.00 59.62 436 LYS A O 1
ATOM 3460 N N . SER A 1 437 ? -40.751 13.630 10.209 1.00 65.38 437 SER A N 1
ATOM 3461 C CA . SER A 1 437 ? -40.036 12.451 9.718 1.00 65.38 437 SER A CA 1
ATOM 3462 C C . SER A 1 437 ? -38.529 12.584 9.942 1.00 65.38 437 SER A C 1
ATOM 3464 O O . SER A 1 437 ? -37.931 13.589 9.554 1.00 65.38 437 SER A O 1
ATOM 3466 N N . ILE A 1 438 ? -37.913 11.554 10.519 1.00 73.81 438 ILE A N 1
ATOM 3467 C CA . ILE A 1 438 ? -36.453 11.425 10.584 1.00 73.81 438 ILE A CA 1
ATOM 3468 C C . ILE A 1 438 ? -35.957 11.052 9.175 1.00 73.81 438 ILE A C 1
ATOM 3470 O O . ILE A 1 438 ? -36.532 10.137 8.585 1.00 73.81 438 ILE A O 1
ATOM 3474 N N . PRO A 1 439 ? -34.935 11.723 8.612 1.00 73.38 439 PRO A N 1
ATOM 3475 C CA . PRO A 1 439 ? -34.447 11.396 7.272 1.00 73.38 439 PRO A CA 1
ATOM 3476 C C . PRO A 1 439 ? -33.898 9.965 7.176 1.00 73.38 439 PRO A C 1
ATOM 3478 O O . PRO A 1 439 ? -33.089 9.560 8.011 1.00 73.38 439 PRO A O 1
ATOM 3481 N N . ASP A 1 440 ? -34.260 9.229 6.119 1.00 65.69 440 ASP A N 1
ATOM 3482 C CA . ASP A 1 440 ? -33.887 7.812 5.930 1.00 65.69 440 ASP A CA 1
ATOM 3483 C C . ASP A 1 440 ? -32.370 7.565 5.996 1.00 65.69 440 ASP A C 1
ATOM 3485 O O . ASP A 1 440 ? -31.913 6.585 6.585 1.00 65.69 440 ASP A O 1
ATOM 3489 N N . GLY A 1 441 ? -31.570 8.511 5.491 1.00 68.69 441 GLY A N 1
ATOM 3490 C CA . GLY A 1 441 ? -30.106 8.432 5.513 1.00 68.69 441 GLY A CA 1
ATOM 3491 C C . GLY A 1 441 ? -29.476 8.441 6.913 1.00 68.69 441 GLY A C 1
ATOM 3492 O O . GLY A 1 441 ? -28.277 8.191 7.032 1.00 68.69 441 GLY A O 1
ATOM 3493 N N . VAL A 1 442 ? -30.242 8.727 7.972 1.00 73.69 442 VAL A N 1
ATOM 3494 C CA . VAL A 1 442 ? -29.799 8.597 9.370 1.00 73.69 442 VAL A CA 1
ATOM 3495 C C . VAL A 1 442 ? -29.771 7.125 9.789 1.00 73.69 442 VAL A C 1
ATOM 3497 O O . VAL A 1 442 ? -28.789 6.677 10.381 1.00 73.69 442 VAL A O 1
ATOM 3500 N N . PHE A 1 443 ? -30.806 6.355 9.442 1.00 75.56 443 PHE A N 1
ATOM 3501 C CA . PHE A 1 443 ? -30.940 4.956 9.854 1.00 75.56 443 PHE A CA 1
ATOM 3502 C C . PHE A 1 443 ? -29.928 4.050 9.155 1.00 75.56 443 PHE A C 1
ATOM 3504 O O . PHE A 1 443 ? -29.231 3.301 9.839 1.00 75.56 443 PHE A O 1
ATOM 3511 N N . ASP A 1 444 ? -29.756 4.194 7.836 1.00 71.31 444 ASP A N 1
ATOM 3512 C CA . ASP A 1 444 ? -28.721 3.488 7.063 1.00 71.31 444 ASP A CA 1
ATOM 3513 C C . ASP A 1 444 ? -27.331 3.652 7.686 1.00 71.31 444 ASP A C 1
ATOM 3515 O O . ASP A 1 444 ? -26.557 2.703 7.836 1.00 71.31 444 ASP A O 1
ATOM 3519 N N . LYS A 1 445 ? -27.001 4.878 8.094 1.00 67.88 445 LYS A N 1
ATOM 3520 C CA . LYS A 1 445 ? -25.688 5.198 8.658 1.00 67.88 445 LYS A CA 1
ATOM 3521 C C . LYS A 1 445 ? -25.514 4.651 10.073 1.00 67.88 445 LYS A C 1
ATOM 3523 O O . LYS A 1 445 ? -24.451 4.110 10.376 1.00 67.88 445 LYS A O 1
ATOM 3528 N N . CYS A 1 446 ? -26.536 4.735 10.923 1.00 72.31 446 CYS A N 1
ATOM 3529 C CA . CYS A 1 446 ? -26.489 4.156 12.267 1.00 72.31 446 CYS A CA 1
ATOM 3530 C C . CYS A 1 446 ? -26.438 2.622 12.243 1.00 72.31 446 CYS A C 1
ATOM 3532 O O . CYS A 1 446 ? -25.708 2.036 13.045 1.00 72.31 446 CYS A O 1
ATOM 3534 N N . ALA A 1 447 ? -27.123 1.985 11.285 1.00 71.19 447 ALA A N 1
ATOM 3535 C CA . ALA A 1 447 ? -27.047 0.545 11.050 1.00 71.19 447 ALA A CA 1
ATOM 3536 C C . ALA A 1 447 ? -25.623 0.119 10.661 1.00 71.19 447 ALA A C 1
ATOM 3538 O O . ALA A 1 447 ? -25.058 -0.779 11.283 1.00 71.19 447 ALA A O 1
ATOM 3539 N N . ASN A 1 448 ? -25.005 0.818 9.702 1.00 67.69 448 ASN A N 1
ATOM 3540 C CA . ASN A 1 448 ? -23.636 0.534 9.251 1.00 67.69 448 ASN A CA 1
ATOM 3541 C C . ASN A 1 448 ? -22.582 0.663 10.365 1.00 67.69 448 ASN A C 1
ATOM 3543 O O . ASN A 1 448 ? -21.563 -0.024 10.331 1.00 67.69 448 ASN A O 1
ATOM 3547 N N . MET A 1 449 ? -22.817 1.531 11.351 1.00 62.22 449 MET A N 1
ATOM 3548 C CA . MET A 1 449 ? -21.873 1.822 12.439 1.00 62.22 449 MET A CA 1
ATOM 3549 C C . MET A 1 449 ? -22.209 1.113 13.758 1.00 62.22 449 MET A C 1
ATOM 3551 O O . MET A 1 449 ? -21.499 1.298 14.746 1.00 62.22 449 MET A O 1
ATOM 3555 N N . ASN A 1 450 ? -23.275 0.308 13.787 1.00 71.00 450 ASN A N 1
ATOM 3556 C CA . ASN A 1 450 ? -23.749 -0.410 14.972 1.00 71.00 450 ASN A CA 1
ATOM 3557 C C . ASN A 1 450 ? -24.010 0.513 16.187 1.00 71.00 450 ASN A C 1
ATOM 3559 O O . ASN A 1 450 ? -23.729 0.144 17.330 1.00 71.00 450 ASN A O 1
ATOM 3563 N N . VAL A 1 451 ? -24.515 1.731 15.940 1.00 79.00 451 VAL A N 1
ATOM 3564 C CA . VAL A 1 451 ? -24.901 2.690 16.992 1.00 79.00 451 VAL A CA 1
ATOM 3565 C C . VAL A 1 451 ? -26.384 2.505 17.307 1.00 79.00 451 VAL A C 1
ATOM 3567 O O . VAL A 1 451 ? -27.215 2.754 16.431 1.00 79.00 451 VAL A O 1
ATOM 3570 N N . PRO A 1 452 ? -26.746 2.110 18.537 1.00 81.94 452 PRO A N 1
ATOM 3571 C CA . PRO A 1 452 ? -28.140 1.874 18.869 1.00 81.94 452 PRO A CA 1
ATOM 3572 C C . PRO A 1 452 ? -28.962 3.160 18.976 1.00 81.94 452 PRO A C 1
ATOM 3574 O O . PRO A 1 452 ? -28.470 4.184 19.466 1.00 81.94 452 PRO A O 1
ATOM 3577 N N . ILE A 1 453 ? -30.236 3.079 18.585 1.00 84.94 453 ILE A N 1
ATOM 3578 C CA . ILE A 1 453 ? -31.190 4.192 18.667 1.00 84.94 453 ILE A CA 1
ATOM 3579 C C . ILE A 1 453 ? -32.474 3.762 19.374 1.00 84.94 453 ILE A C 1
ATOM 3581 O O . ILE A 1 453 ? -33.049 2.720 19.050 1.00 84.94 453 ILE A O 1
ATOM 3585 N N . GLY A 1 454 ? -32.939 4.596 20.307 1.00 88.44 454 GLY A N 1
ATOM 3586 C CA . GLY A 1 454 ? -34.276 4.522 20.897 1.00 88.44 454 GLY A CA 1
ATOM 3587 C C . GLY A 1 454 ? -35.146 5.674 20.437 1.00 88.44 454 GLY A C 1
ATOM 3588 O O . GLY A 1 454 ? -34.807 6.830 20.686 1.00 88.44 454 GLY A O 1
ATOM 3589 N N . ILE A 1 455 ? -36.264 5.363 19.793 1.00 87.94 455 ILE A N 1
ATOM 3590 C CA . ILE A 1 455 ? -37.224 6.348 19.294 1.00 87.94 455 ILE A CA 1
ATOM 3591 C C . ILE A 1 455 ? -38.450 6.328 20.203 1.00 87.94 455 ILE A C 1
ATOM 3593 O O . ILE A 1 455 ? -39.021 5.270 20.440 1.00 87.94 455 ILE A O 1
ATOM 3597 N N . PHE A 1 456 ? -38.862 7.484 20.715 1.00 88.56 456 PHE A N 1
ATOM 3598 C CA . PHE A 1 456 ? -39.986 7.615 21.642 1.00 88.56 456 PHE A CA 1
ATOM 3599 C C . PHE A 1 456 ? -41.052 8.507 21.018 1.00 88.56 456 PHE A C 1
ATOM 3601 O O . PHE A 1 456 ? -40.790 9.681 20.755 1.00 88.56 456 PHE A O 1
ATOM 3608 N N . SER A 1 457 ? -42.247 7.955 20.804 1.00 83.38 457 SER A N 1
ATOM 3609 C CA . SER A 1 457 ? -43.385 8.656 20.205 1.00 83.38 457 SER A CA 1
ATOM 3610 C C . SER A 1 457 ? -44.611 8.606 21.114 1.00 83.38 457 SER A C 1
ATOM 3612 O O . SER A 1 457 ? -45.066 7.543 21.535 1.00 83.38 457 SER A O 1
ATOM 3614 N N . GLY A 1 458 ? -45.180 9.784 21.382 1.00 72.50 458 GLY A N 1
ATOM 3615 C CA . GLY A 1 458 ? -46.367 9.943 22.226 1.00 72.50 458 GLY A CA 1
ATOM 3616 C C . GLY A 1 458 ? -47.686 9.499 21.578 1.00 72.50 458 GLY A C 1
ATOM 3617 O O . GLY A 1 458 ? -48.716 9.476 22.257 1.00 72.50 458 GLY A O 1
ATOM 3618 N N . LYS A 1 459 ? -47.693 9.177 20.277 1.00 67.44 459 LYS A N 1
ATOM 3619 C CA . LYS A 1 459 ? -48.889 8.737 19.538 1.00 67.44 459 LYS A CA 1
ATOM 3620 C C . LYS A 1 459 ? -48.940 7.210 19.447 1.00 67.44 459 LYS A C 1
ATOM 3622 O O . LYS A 1 459 ? -47.914 6.557 19.280 1.00 67.44 459 LYS A O 1
ATOM 3627 N N . GLU A 1 460 ? -50.145 6.651 19.552 1.00 59.97 460 GLU A N 1
ATOM 3628 C CA . GLU A 1 460 ? -50.381 5.243 19.216 1.00 59.97 460 GLU A CA 1
ATOM 3629 C C . GLU A 1 460 ? -50.194 5.078 17.699 1.00 59.97 460 GLU A C 1
ATOM 3631 O O . GLU A 1 460 ? -50.848 5.773 16.925 1.00 59.97 460 GLU A O 1
ATOM 3636 N N . GLU A 1 461 ? -49.239 4.223 17.316 1.00 56.50 461 GLU A N 1
ATOM 3637 C CA . GLU A 1 461 ? -48.841 3.891 15.939 1.00 56.50 461 GLU A CA 1
ATOM 3638 C C . GLU A 1 461 ? -48.600 5.094 15.009 1.00 56.50 461 GLU A C 1
ATOM 3640 O O . GLU A 1 461 ? -49.447 5.506 14.216 1.00 56.50 461 GLU A O 1
ATOM 3645 N N . GLN A 1 462 ? -47.371 5.611 15.018 1.00 52.72 462 GLN A N 1
ATOM 3646 C CA . GLN A 1 462 ? -46.829 6.254 13.823 1.00 52.72 462 GLN A CA 1
ATOM 3647 C C . GLN A 1 462 ? -46.108 5.195 12.989 1.00 52.72 462 GLN A C 1
ATOM 3649 O O . GLN A 1 462 ? -45.190 4.532 13.466 1.00 52.72 462 GLN A O 1
ATOM 3654 N N . ASN A 1 463 ? -46.512 5.047 11.727 1.00 48.84 463 ASN A N 1
ATOM 3655 C CA . ASN A 1 463 ? -45.737 4.303 10.741 1.00 48.84 463 ASN A CA 1
ATOM 3656 C C . ASN A 1 463 ? -44.488 5.116 10.388 1.00 48.84 463 ASN A C 1
ATOM 3658 O O . ASN A 1 463 ? -44.446 5.786 9.357 1.00 48.84 463 ASN A O 1
ATOM 3662 N N . PHE A 1 464 ? -43.464 5.081 11.239 1.00 53.22 464 PHE A N 1
ATOM 3663 C CA . PHE A 1 464 ? -42.123 5.368 10.752 1.00 53.22 464 PHE A CA 1
ATOM 3664 C C . PHE A 1 464 ? -41.773 4.262 9.747 1.00 53.22 464 PHE A C 1
ATOM 3666 O O . PHE A 1 464 ? -42.030 3.082 10.003 1.00 53.22 464 PHE A O 1
ATOM 3673 N N . LEU A 1 465 ? -41.235 4.642 8.585 1.00 50.97 465 LEU A N 1
ATOM 3674 C CA . LEU A 1 465 ? -40.806 3.746 7.499 1.00 50.97 465 LEU A CA 1
ATOM 3675 C C . LEU A 1 465 ? -39.537 2.964 7.895 1.00 50.97 465 LEU A C 1
ATOM 3677 O O . LEU A 1 465 ? -38.528 2.957 7.204 1.00 50.97 465 LEU A O 1
ATOM 3681 N N . LEU A 1 466 ? -39.580 2.311 9.052 1.00 56.56 466 LEU A N 1
ATOM 3682 C CA . LEU A 1 466 ? -38.480 1.574 9.664 1.00 56.56 466 LEU A CA 1
ATOM 3683 C C . LEU A 1 466 ? -38.542 0.068 9.378 1.00 56.56 466 LEU A C 1
ATOM 3685 O O . LEU A 1 466 ? -37.680 -0.686 9.822 1.00 56.56 466 LEU A O 1
ATOM 3689 N N . GLU A 1 467 ? -39.541 -0.387 8.619 1.00 56.03 467 GLU A N 1
ATOM 3690 C CA . GLU A 1 467 ? -39.795 -1.811 8.354 1.00 56.03 467 GLU A CA 1
ATOM 3691 C C . GLU A 1 467 ? -38.616 -2.531 7.666 1.00 56.03 467 GLU A C 1
ATOM 3693 O O . GLU A 1 467 ? -38.507 -3.750 7.772 1.00 56.03 467 GLU A O 1
ATOM 3698 N N . GLY A 1 468 ? -37.685 -1.793 7.047 1.00 57.03 468 GLY A N 1
ATOM 3699 C CA . GLY A 1 468 ? -36.470 -2.335 6.426 1.00 57.03 468 GLY A CA 1
ATOM 3700 C C . GLY A 1 468 ? -35.284 -2.609 7.365 1.00 57.03 468 GLY A C 1
ATOM 3701 O O . GLY A 1 468 ? -34.359 -3.303 6.954 1.00 57.03 468 GLY A O 1
ATOM 3702 N N . TYR A 1 469 ? -35.289 -2.112 8.609 1.00 62.16 469 TYR A N 1
ATOM 3703 C CA . TYR A 1 469 ? -34.094 -2.101 9.479 1.00 62.16 469 TYR A CA 1
ATOM 3704 C C . TYR A 1 469 ? -34.130 -3.078 10.662 1.00 62.16 469 TYR A C 1
ATOM 3706 O O . TYR A 1 469 ? -33.233 -3.056 11.502 1.00 62.16 469 TYR A O 1
ATOM 3714 N N . GLY A 1 470 ? -35.156 -3.931 10.758 1.00 69.19 470 GLY A N 1
ATOM 3715 C CA . GLY A 1 470 ? -35.299 -4.859 11.884 1.00 69.19 470 GLY A CA 1
ATOM 3716 C C . GLY A 1 470 ? -35.477 -4.123 13.216 1.00 69.19 470 GLY A C 1
ATOM 3717 O O . GLY A 1 470 ? -34.620 -4.193 14.088 1.00 69.19 470 GLY A O 1
ATOM 3718 N N . VAL A 1 471 ? -36.583 -3.391 13.365 1.00 76.88 471 VAL A N 1
ATOM 3719 C CA . VAL A 1 471 ? -36.857 -2.551 14.545 1.00 76.88 471 VAL A CA 1
ATOM 3720 C C . VAL A 1 471 ? -37.710 -3.278 15.580 1.00 76.88 471 VAL A C 1
ATOM 3722 O O . VAL A 1 471 ? -38.704 -3.927 15.243 1.00 76.88 471 VAL A O 1
ATOM 3725 N N . THR A 1 472 ? -37.359 -3.130 16.858 1.00 84.12 472 THR A N 1
ATOM 3726 C CA . THR A 1 472 ? -38.176 -3.616 17.977 1.00 84.12 472 THR A CA 1
ATOM 3727 C C . THR A 1 472 ? -39.252 -2.597 18.328 1.00 84.12 472 THR A C 1
ATOM 3729 O O . THR A 1 472 ? -38.958 -1.541 18.876 1.00 84.12 472 THR A O 1
ATOM 3732 N N . LYS A 1 473 ? -40.512 -2.918 18.029 1.00 85.88 473 LYS A N 1
ATOM 3733 C CA . LYS A 1 473 ? -41.674 -2.066 18.322 1.00 85.88 473 LYS A CA 1
ATOM 3734 C C . LYS A 1 473 ? -42.280 -2.406 19.684 1.00 85.88 473 LYS A C 1
ATOM 3736 O O . LYS A 1 473 ? -42.633 -3.564 19.927 1.00 85.88 473 LYS A O 1
ATOM 3741 N N . ILE A 1 474 ? -42.425 -1.410 20.556 1.00 88.19 474 ILE A N 1
ATOM 3742 C CA . ILE A 1 474 ? -42.886 -1.563 21.941 1.00 88.19 474 ILE A CA 1
ATOM 3743 C C . ILE A 1 474 ? -43.978 -0.548 22.262 1.00 88.19 474 ILE A C 1
ATOM 3745 O O . ILE A 1 474 ? -43.758 0.655 22.200 1.00 88.19 474 ILE A O 1
ATOM 3749 N N . ILE A 1 475 ? -45.145 -1.025 22.688 1.00 88.00 475 ILE A N 1
ATOM 3750 C CA . ILE A 1 475 ? -46.170 -0.165 23.293 1.00 88.00 475 ILE A CA 1
ATOM 3751 C C . ILE A 1 475 ? -45.829 0.021 24.768 1.00 88.00 475 ILE A C 1
ATOM 3753 O O . ILE A 1 475 ? -45.580 -0.960 25.462 1.00 88.00 475 ILE A O 1
ATOM 3757 N N . VAL A 1 476 ? -45.860 1.258 25.248 1.00 89.12 476 VAL A N 1
ATOM 3758 C CA . VAL A 1 476 ? -45.570 1.676 26.618 1.00 89.12 476 VAL A CA 1
ATOM 3759 C C . VAL A 1 476 ? -46.798 2.357 27.206 1.00 89.12 476 VAL A C 1
ATOM 3761 O O . VAL A 1 476 ? -47.287 3.356 26.680 1.00 89.12 476 VAL A O 1
ATOM 3764 N N . LYS A 1 477 ? -47.266 1.851 28.346 1.00 88.94 477 LYS A N 1
ATOM 3765 C CA . LYS A 1 477 ? -48.319 2.480 29.147 1.00 88.94 477 LYS A CA 1
ATOM 3766 C C . LYS A 1 477 ? -47.888 2.634 30.588 1.00 88.94 477 LYS A C 1
ATOM 3768 O O . LYS A 1 477 ? -47.216 1.758 31.138 1.00 88.94 477 LYS A O 1
ATOM 3773 N N . LYS A 1 478 ? -48.295 3.724 31.231 1.00 87.62 478 LYS A N 1
ATOM 3774 C CA . LYS A 1 478 ? -47.985 3.937 32.648 1.00 87.62 478 LYS A CA 1
ATOM 3775 C C . LYS A 1 478 ? -49.080 3.331 33.514 1.00 87.62 478 LYS A C 1
ATOM 3777 O O . LYS A 1 478 ? -50.257 3.578 33.286 1.00 87.62 478 LYS A O 1
ATOM 3782 N N . PHE A 1 479 ? -48.716 2.527 34.509 1.00 82.25 479 PHE A N 1
ATOM 3783 C CA . PHE A 1 479 ? -49.703 1.899 35.387 1.00 82.25 479 PHE A CA 1
ATOM 3784 C C . PHE A 1 479 ? -50.366 2.953 36.286 1.00 82.25 479 PHE A C 1
ATOM 3786 O O . PHE A 1 479 ? -49.680 3.686 37.005 1.00 82.25 479 PHE A O 1
ATOM 3793 N N . SER A 1 480 ? -51.698 3.009 36.269 1.00 70.12 480 SER A N 1
ATOM 3794 C CA . SER A 1 480 ? -52.477 3.964 37.060 1.00 70.12 480 SER A CA 1
ATOM 3795 C C . SER A 1 480 ? -52.173 3.829 38.563 1.00 70.12 480 SER A C 1
ATOM 3797 O O . SER A 1 480 ? -52.161 2.736 39.133 1.00 70.12 480 SER A O 1
ATOM 3799 N N . GLY A 1 481 ? -51.862 4.955 39.217 1.00 66.44 481 GLY A N 1
ATOM 3800 C CA . GLY A 1 481 ? -51.547 5.005 40.652 1.00 66.44 481 GLY A CA 1
ATOM 3801 C C . GLY A 1 481 ? -50.094 4.696 41.044 1.00 66.44 481 GLY A C 1
ATOM 3802 O O . GLY A 1 481 ? -49.806 4.606 42.237 1.00 66.44 481 GLY A O 1
ATOM 3803 N N . SER A 1 482 ? -49.161 4.555 40.093 1.00 70.69 482 SER A N 1
ATOM 3804 C CA . SER A 1 482 ? -47.728 4.432 40.397 1.00 70.69 482 SER A CA 1
ATOM 3805 C C . SER A 1 482 ? -46.861 5.320 39.507 1.00 70.69 482 SER A C 1
ATOM 3807 O O . SER A 1 482 ? -46.991 5.319 38.288 1.00 70.69 482 SER A O 1
ATOM 3809 N N . GLU A 1 483 ? -45.922 6.057 40.108 1.00 70.31 483 GLU A N 1
ATOM 3810 C CA . GLU A 1 483 ? -45.066 6.982 39.357 1.00 70.31 483 GLU A CA 1
ATOM 3811 C C . GLU A 1 483 ? -43.999 6.293 38.495 1.00 70.31 483 GLU A C 1
ATOM 3813 O O . GLU A 1 483 ? -43.546 6.903 37.531 1.00 70.31 483 GLU A O 1
ATOM 3818 N N . ARG A 1 484 ? -43.620 5.043 38.807 1.00 82.44 484 ARG A N 1
ATOM 3819 C CA . ARG A 1 484 ? -42.460 4.345 38.210 1.00 82.44 484 ARG A CA 1
ATOM 3820 C C . ARG A 1 484 ? -42.746 2.916 37.747 1.00 82.44 484 ARG A C 1
ATOM 3822 O O . ARG A 1 484 ? -41.852 2.068 37.719 1.00 82.44 484 ARG A O 1
ATOM 3829 N N . VAL A 1 485 ? -44.008 2.615 37.455 1.00 87.69 485 VAL A N 1
ATOM 3830 C CA . VAL A 1 485 ? -44.414 1.303 36.944 1.00 87.69 485 VAL A CA 1
ATOM 3831 C C . VAL A 1 485 ? -45.000 1.476 35.556 1.00 87.69 485 VAL A C 1
ATOM 3833 O O . VAL A 1 485 ? -45.977 2.198 35.372 1.00 87.69 485 VAL A O 1
ATOM 3836 N N . PHE A 1 486 ? -44.413 0.771 34.598 1.00 89.81 486 PHE A N 1
ATOM 3837 C CA . PHE A 1 486 ? -44.823 0.775 33.203 1.00 89.81 486 PHE A CA 1
ATOM 3838 C C . PHE A 1 486 ? -45.232 -0.633 32.793 1.00 89.81 486 PHE A C 1
ATOM 3840 O O . PHE A 1 486 ? -44.642 -1.612 33.244 1.00 89.81 486 PHE A O 1
ATOM 3847 N N . CYS A 1 487 ? -46.252 -0.737 31.954 1.00 88.81 487 CYS A N 1
ATOM 3848 C CA . CYS A 1 487 ? -46.577 -1.962 31.241 1.00 88.81 487 CYS A CA 1
ATOM 3849 C C . CYS A 1 487 ? -46.108 -1.783 29.804 1.00 88.81 487 CYS A C 1
ATOM 3851 O O . CYS A 1 487 ? -46.472 -0.801 29.151 1.00 88.81 487 CYS A O 1
ATOM 3853 N N . ILE A 1 488 ? -45.267 -2.701 29.345 1.00 90.00 488 ILE A N 1
ATOM 3854 C CA . ILE A 1 488 ? -44.731 -2.687 27.993 1.00 90.00 488 ILE A CA 1
ATOM 3855 C C . ILE A 1 488 ? -45.189 -3.925 27.233 1.00 90.00 488 ILE A C 1
ATOM 3857 O O . ILE A 1 488 ? -45.281 -5.009 27.809 1.00 90.00 488 ILE A O 1
ATOM 3861 N N . LYS A 1 489 ? -45.453 -3.774 25.938 1.00 89.94 489 LYS A N 1
ATOM 3862 C CA . LYS A 1 489 ? -45.820 -4.870 25.039 1.00 89.94 489 LYS A CA 1
ATOM 3863 C C . LYS A 1 489 ? -44.923 -4.852 23.814 1.00 89.94 489 LYS A C 1
ATOM 3865 O O . LYS A 1 489 ? -44.960 -3.896 23.045 1.00 89.94 489 LYS A O 1
ATOM 3870 N N . ASN A 1 490 ? -44.147 -5.914 23.619 1.00 87.25 490 ASN A N 1
ATOM 3871 C CA . ASN A 1 490 ? -43.364 -6.109 22.403 1.00 87.25 490 ASN A CA 1
ATOM 3872 C C . ASN A 1 490 ? -44.295 -6.599 21.283 1.00 87.25 490 ASN A C 1
ATOM 3874 O O . ASN A 1 490 ? -44.954 -7.632 21.405 1.00 87.25 490 ASN A O 1
ATOM 3878 N N . MET A 1 491 ? -44.359 -5.848 20.188 1.00 85.31 491 MET A N 1
ATOM 3879 C CA . MET A 1 491 ? -45.300 -6.094 19.091 1.00 85.31 491 MET A CA 1
ATOM 3880 C C . MET A 1 491 ? -44.895 -7.264 18.191 1.00 85.31 491 MET A C 1
ATOM 3882 O O . MET A 1 491 ? -45.747 -7.829 17.512 1.00 85.31 491 MET A O 1
ATOM 3886 N N . LYS A 1 492 ? -43.619 -7.664 18.200 1.00 81.44 492 LYS A N 1
ATOM 3887 C CA . LYS A 1 492 ? -43.108 -8.793 17.410 1.00 81.44 492 LYS A CA 1
ATOM 3888 C C . LYS A 1 492 ? -43.502 -10.135 18.020 1.00 81.44 492 LYS A C 1
ATOM 3890 O O . LYS A 1 492 ? -43.900 -11.043 17.299 1.00 81.44 492 LYS A O 1
ATOM 3895 N N . ASN A 1 493 ? -43.355 -10.275 19.338 1.00 81.69 493 ASN A N 1
ATOM 3896 C CA . ASN A 1 493 ? -43.582 -11.541 20.046 1.00 81.69 493 ASN A CA 1
ATOM 3897 C C . ASN A 1 493 ? -44.832 -11.534 20.946 1.00 81.69 493 ASN A C 1
ATOM 3899 O O . ASN A 1 493 ? -45.168 -12.563 21.527 1.00 81.69 493 ASN A O 1
ATOM 3903 N N . GLY A 1 494 ? -45.520 -10.395 21.073 1.00 82.69 494 GLY A N 1
ATOM 3904 C CA . GLY A 1 494 ? -46.717 -10.236 21.900 1.00 82.69 494 GLY A CA 1
ATOM 3905 C C . GLY A 1 494 ? -46.459 -10.275 23.409 1.00 82.69 494 GLY A C 1
ATOM 3906 O O . GLY A 1 494 ? -47.415 -10.267 24.183 1.00 82.69 494 GLY A O 1
ATOM 3907 N N . LYS A 1 495 ? -45.197 -10.329 23.852 1.00 87.56 495 LYS A N 1
ATOM 3908 C CA . LYS A 1 495 ? -44.836 -10.432 25.268 1.00 87.56 495 LYS A CA 1
ATOM 3909 C C . LYS A 1 495 ? -45.182 -9.133 25.992 1.00 87.56 495 LYS A C 1
ATOM 3911 O O . LYS A 1 495 ? -44.757 -8.056 25.570 1.00 87.56 495 LYS A O 1
ATOM 3916 N N . ILE A 1 496 ? -45.917 -9.259 27.096 1.00 87.00 496 ILE A N 1
ATOM 3917 C CA . ILE A 1 496 ? -46.279 -8.147 27.978 1.00 87.00 496 ILE A CA 1
ATOM 3918 C C . ILE A 1 496 ? -45.488 -8.262 29.275 1.00 87.00 496 ILE A C 1
ATOM 3920 O O . ILE A 1 496 ? -45.471 -9.316 29.917 1.00 87.00 496 ILE A O 1
ATOM 3924 N N . GLU A 1 497 ? -44.855 -7.166 29.678 1.00 88.75 497 GLU A N 1
ATOM 3925 C CA . GLU A 1 497 ? -44.080 -7.083 30.910 1.00 88.75 497 GLU A CA 1
ATOM 3926 C C . GLU A 1 497 ? -44.500 -5.877 31.739 1.00 88.75 497 GLU A C 1
ATOM 3928 O O . GLU A 1 497 ? -44.720 -4.779 31.229 1.00 88.75 497 GLU A O 1
ATOM 3933 N N . LYS A 1 498 ? -44.582 -6.088 33.051 1.00 88.00 498 LYS A N 1
ATOM 3934 C CA . LYS A 1 498 ? -44.741 -5.028 34.038 1.00 88.00 498 LYS A CA 1
ATOM 3935 C C . LYS A 1 498 ? -43.364 -4.663 34.573 1.00 88.00 498 LYS A C 1
ATOM 3937 O O . LYS A 1 498 ? -42.752 -5.435 35.309 1.00 88.00 498 LYS A O 1
ATOM 3942 N N . CYS A 1 499 ? -42.881 -3.491 34.191 1.00 87.19 499 CYS A N 1
ATOM 3943 C CA . CYS A 1 499 ? -41.572 -2.959 34.534 1.00 87.19 499 CYS A CA 1
ATOM 3944 C C . CYS A 1 499 ? -41.696 -1.991 35.710 1.00 87.19 499 CYS A C 1
ATOM 3946 O O . CYS A 1 499 ? -42.258 -0.903 35.578 1.00 87.19 499 CYS A O 1
ATOM 3948 N N . LYS A 1 500 ? -41.160 -2.376 36.868 1.00 87.25 500 LYS A N 1
ATOM 3949 C CA . LYS A 1 500 ? -41.049 -1.508 38.045 1.00 87.25 500 LYS A CA 1
ATOM 3950 C C . LYS A 1 500 ? -39.625 -0.975 38.156 1.00 87.25 500 LYS A C 1
ATOM 3952 O O . LYS A 1 500 ? -38.702 -1.752 38.400 1.00 87.25 500 LYS A O 1
ATOM 3957 N N . PHE A 1 501 ? -39.463 0.338 38.020 1.00 83.69 501 PHE A N 1
ATOM 3958 C CA . PHE A 1 501 ? -38.167 1.004 38.133 1.00 83.69 501 PHE A CA 1
ATOM 3959 C C . PHE A 1 501 ? -37.872 1.392 39.585 1.00 83.69 501 PHE A C 1
ATOM 3961 O O . PHE A 1 501 ? -38.712 1.966 40.286 1.00 83.69 501 PHE A O 1
ATOM 3968 N N . HIS A 1 502 ? -36.668 1.071 40.057 1.00 76.44 502 HIS A N 1
ATOM 3969 C CA . HIS A 1 502 ? -36.191 1.414 41.393 1.00 76.44 502 HIS A CA 1
ATOM 3970 C C . HIS A 1 502 ? -34.686 1.684 41.375 1.00 76.44 502 HIS A C 1
ATOM 3972 O O . HIS A 1 502 ? -33.917 0.776 41.094 1.00 76.44 502 HIS A O 1
ATOM 3978 N N . LEU A 1 503 ? -34.287 2.923 41.699 1.00 65.94 503 LEU A N 1
ATOM 3979 C CA . LEU A 1 503 ? -32.894 3.337 41.948 1.00 65.94 503 LEU A CA 1
ATOM 3980 C C . LEU A 1 503 ? -31.865 2.681 41.004 1.00 65.94 503 LEU A C 1
ATOM 3982 O O . LEU A 1 503 ? -30.972 1.964 41.446 1.00 65.94 503 LEU A O 1
ATOM 3986 N N . GLY A 1 504 ? -32.019 2.907 39.696 1.00 64.56 504 GLY A N 1
ATOM 3987 C CA . GLY A 1 504 ? -31.072 2.403 38.698 1.00 64.56 504 GLY A CA 1
ATOM 3988 C C . GLY A 1 504 ? -31.218 0.919 38.355 1.00 64.56 504 GLY A C 1
ATOM 3989 O O . GLY A 1 504 ? -30.372 0.381 37.654 1.00 64.56 504 GLY A O 1
ATOM 3990 N N . ALA A 1 505 ? -32.269 0.248 38.825 1.00 70.56 505 ALA A N 1
ATOM 3991 C CA . ALA A 1 505 ? -32.629 -1.117 38.458 1.00 70.56 505 ALA A CA 1
ATOM 3992 C C . ALA A 1 505 ? -34.071 -1.185 37.937 1.00 70.56 505 ALA A C 1
ATOM 3994 O O . ALA A 1 505 ? -34.919 -0.348 38.265 1.00 70.56 505 ALA A O 1
ATOM 3995 N N . VAL A 1 506 ? -34.360 -2.222 37.152 1.00 82.06 506 VAL A N 1
ATOM 3996 C CA . VAL A 1 506 ? -35.712 -2.545 36.692 1.00 82.06 506 VAL A CA 1
ATOM 3997 C C . VAL A 1 506 ? -36.049 -3.984 37.056 1.00 82.06 506 VAL A C 1
ATOM 3999 O O . VAL A 1 506 ? -35.256 -4.897 36.837 1.00 82.06 506 VAL A O 1
ATOM 4002 N N . ILE A 1 507 ? -37.236 -4.183 37.622 1.00 81.88 507 ILE A N 1
ATOM 4003 C CA . ILE A 1 507 ? -37.813 -5.508 37.841 1.00 81.88 507 ILE A CA 1
ATOM 4004 C C . ILE A 1 507 ? -38.917 -5.682 36.804 1.00 81.88 507 ILE A C 1
ATOM 4006 O O . ILE A 1 507 ? -39.931 -4.985 36.864 1.00 81.88 507 ILE A O 1
ATOM 4010 N N . ALA A 1 508 ? -38.701 -6.587 35.851 1.00 81.69 508 ALA A N 1
ATOM 4011 C CA . ALA A 1 508 ? -39.701 -6.989 34.872 1.00 81.69 508 ALA A CA 1
ATOM 4012 C C . ALA A 1 508 ? -40.385 -8.277 35.342 1.00 81.69 508 ALA A C 1
ATOM 4014 O O . ALA A 1 508 ? -39.724 -9.288 35.583 1.00 81.69 508 ALA A O 1
ATOM 4015 N N . THR A 1 509 ? -41.707 -8.247 35.483 1.00 84.00 509 THR A N 1
ATOM 4016 C CA . THR A 1 509 ? -42.524 -9.445 35.719 1.00 84.00 509 THR A CA 1
ATOM 4017 C C . THR A 1 509 ? -43.487 -9.663 34.556 1.00 84.00 509 THR A C 1
ATOM 4019 O O . THR A 1 509 ? -43.855 -8.684 33.902 1.00 84.00 509 THR A O 1
ATOM 4022 N N . PRO A 1 510 ? -43.951 -10.900 34.305 1.00 86.31 510 PRO A N 1
ATOM 4023 C CA . PRO A 1 510 ? -44.995 -11.145 33.314 1.00 86.31 510 PRO A CA 1
ATOM 4024 C C . PRO A 1 510 ? -46.223 -10.259 33.571 1.00 86.31 510 PRO A C 1
ATOM 4026 O O . PRO A 1 510 ? -46.656 -10.126 34.717 1.00 86.31 510 PRO A O 1
ATOM 4029 N N . GLY A 1 511 ? -46.745 -9.630 32.519 1.00 84.75 511 GLY A N 1
ATOM 4030 C CA . GLY A 1 511 ? -47.967 -8.825 32.546 1.00 84.75 511 GLY A CA 1
ATOM 4031 C C . GLY A 1 511 ? -49.067 -9.418 31.665 1.00 84.75 511 GLY A C 1
ATOM 4032 O O . GLY A 1 511 ? -48.867 -10.426 30.986 1.00 84.75 511 GLY A O 1
ATOM 4033 N N . THR A 1 512 ? -50.238 -8.787 31.680 1.00 85.75 512 THR A N 1
ATOM 4034 C CA . THR A 1 512 ? -51.433 -9.221 30.941 1.00 85.75 512 THR A CA 1
ATOM 4035 C C . THR A 1 512 ? -52.018 -8.097 30.082 1.00 85.75 512 THR A C 1
ATOM 4037 O O . THR A 1 512 ? -51.726 -6.921 30.291 1.00 85.75 512 THR A O 1
ATOM 4040 N N . GLU A 1 513 ? -52.892 -8.435 29.129 1.00 85.88 513 GLU A N 1
ATOM 4041 C CA . GLU A 1 513 ? -53.663 -7.429 28.371 1.0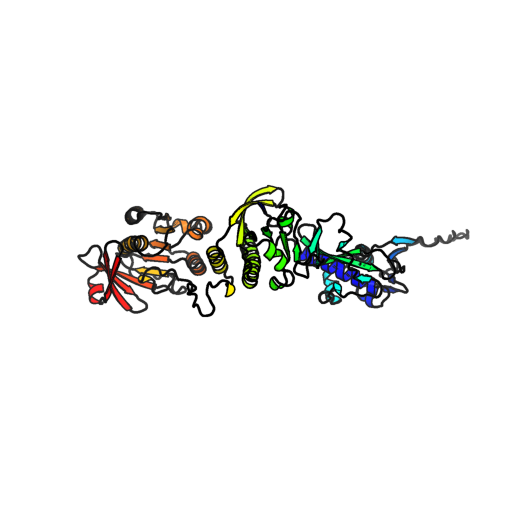0 85.88 513 GLU A CA 1
ATOM 4042 C C . GLU A 1 513 ? -54.550 -6.571 29.294 1.00 85.88 513 GLU A C 1
ATOM 4044 O O . GLU A 1 513 ? -54.754 -5.383 29.048 1.00 85.88 513 GLU A O 1
ATOM 4049 N N . ASP A 1 514 ? -55.006 -7.135 30.416 1.00 83.69 514 ASP A N 1
ATOM 4050 C CA . ASP A 1 514 ? -55.717 -6.401 31.466 1.00 83.69 514 ASP A CA 1
ATOM 4051 C C . ASP A 1 514 ? -54.833 -5.354 32.162 1.00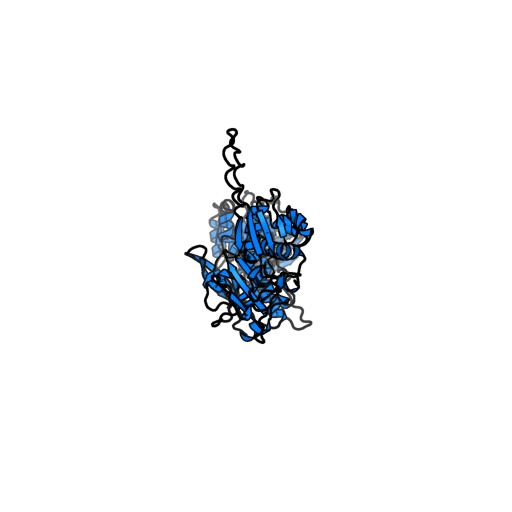 83.69 514 ASP A C 1
ATOM 4053 O O . ASP A 1 514 ? -55.329 -4.324 32.614 1.00 83.69 514 ASP A O 1
ATOM 4057 N N . ASP A 1 515 ? -53.523 -5.586 32.261 1.00 80.88 515 ASP A N 1
ATOM 4058 C CA . ASP A 1 515 ? -52.587 -4.577 32.765 1.00 80.88 515 ASP A CA 1
ATOM 4059 C C . ASP A 1 515 ? -52.386 -3.453 31.737 1.00 80.88 515 ASP A C 1
ATOM 4061 O O . ASP A 1 515 ? -52.335 -2.279 32.110 1.00 80.88 515 ASP A O 1
ATOM 4065 N N . MET A 1 516 ? -52.350 -3.793 30.443 1.00 82.44 516 MET A N 1
ATOM 4066 C CA . MET A 1 516 ? -52.277 -2.820 29.344 1.00 82.44 516 MET A CA 1
ATOM 4067 C C . MET A 1 516 ? -53.559 -1.985 29.212 1.00 82.44 516 MET A C 1
ATOM 4069 O O . MET A 1 516 ? -53.500 -0.822 28.812 1.00 82.44 516 MET A O 1
ATOM 4073 N N . SER A 1 517 ? -54.731 -2.529 29.543 1.00 79.62 517 SER A N 1
ATOM 4074 C CA . SER A 1 517 ? -55.995 -1.777 29.500 1.00 79.62 517 SER A CA 1
ATOM 4075 C C . SER A 1 517 ? -56.157 -0.803 30.673 1.00 79.62 517 SER A C 1
ATOM 4077 O O . SER A 1 517 ? -56.823 0.219 30.527 1.00 79.62 517 SER A O 1
ATOM 4079 N N . LYS A 1 518 ? -55.505 -1.075 31.812 1.00 74.81 518 LYS A N 1
ATOM 4080 C CA . LYS A 1 518 ? -55.507 -0.228 33.024 1.00 74.81 518 LYS A CA 1
ATOM 4081 C C . LYS A 1 518 ? -54.426 0.857 33.037 1.00 74.81 518 LYS A C 1
ATOM 4083 O O . LYS A 1 518 ? -54.395 1.668 33.969 1.00 74.81 518 LYS A O 1
ATOM 4088 N N . GLY A 1 519 ? -53.515 0.831 32.067 1.00 71.31 519 GLY A N 1
ATOM 4089 C CA . GLY A 1 519 ? -52.464 1.828 31.909 1.00 71.31 519 GLY A CA 1
ATOM 4090 C C . GLY A 1 519 ? -52.921 3.052 31.109 1.00 71.31 519 GLY A C 1
ATOM 4091 O O . GLY A 1 519 ? -53.722 2.922 30.180 1.00 71.31 519 GLY A O 1
ATOM 4092 N N . GLU A 1 520 ? -52.392 4.218 31.481 1.00 68.31 520 GLU A N 1
ATOM 4093 C CA . GLU A 1 520 ? -52.610 5.517 30.821 1.00 68.31 520 GLU A CA 1
ATOM 4094 C C . GLU A 1 520 ? -51.684 5.755 29.625 1.00 68.31 520 GLU A C 1
ATOM 4096 O O . GLU A 1 520 ? -50.498 5.331 29.691 1.00 68.31 520 GLU A O 1
#

pLDDT: mean 80.97, std 13.82, range [31.84, 98.0]

Foldseek 3Di:
DKDFPLQDDPVVQQQQQLLLLVLLVCQLCQQPPVNCLLVWDHDHQGTAAPVNQWTWGDPLQAIKIKGFDDDDPQPDPPPPPDGDPPDDTDIDIDTADSSRVVVSSCVRSVHGRSNVSCVVVVRVVDDQQPDDGPFKDWDPCPVPDDDPPWDWQFFAAPVRHTDFIWTADPQDIWTWTWMHTPRYPDTDIGTHDDQAKTKGFAPQAQQEEECRVVVQVVDRRYMHIDQNVHLLRYNLSVSQVNAQRHEYEQEDEPVDVPSSLVSLLVSLRNCLSCLVVVGNYWYKYWYFDADDDDRMGHTDIDTDDLVRSVLVCVLSVHDDDCSSQPDDVVPPRPPVPVQLLVLPVQFVSFLAEEEEAQCLLVVVLLSLQQCQQPRDDFQEEEEEEAPPPVVSVVSSVVSHDHDYHYHYLCVQVPPPNCCVPVPVGGQEYEYADDPDARDPVVLVVCLSRSHHYYYYYHHDDDPRVCVPRPYFYKYWFAAPPDSAWIWIATPVVRWIWIWGRDRNDIDTDGDDVVRVVRTD

Sequence (520 aa):
MLITKNNGDDAFVQGIDTQSQVAIWAINHLNSRQISKLGLTHIPGGAADASGMKILRDTGCGLTLENNIAIEPIIVPLDGSQPLAPTLPQRELYNVPANNILLALNDMTKGFDPVYTANSLGLFKRIMDKVSGPKLCREFREPQIPVPGLFNMECRDAEGNFTGRYVLFNGSVFEAKIFKYTDSPDGAYFHFAPSKSAIYIPQNCNGCFTTNANIAVCNPGMGWLCTADGVENLDWEIIRRFGKSARLTWTVFPDDPLLTRNNFAEAFAIVTEAKRQGIEMKMLKATAREKKSGDFWEAEEELLPDQSVKKLARNYGIRIDPVWKNGLPGEIDFDEEPQVRQVTPFWDGNIFAEFYGKKSDEFMLELFSLVFSNWGPFDRIWLIIDSQDKQLAQKARRAVMTQLKVATFEIFDDLEGFQKEIWTESDLIFIVAPEKSIPDGVFDKCANMNVPIGIFSGKEEQNFLLEGYGVTKIIVKKFSGSERVFCIKNMKNGKIEKCKFHLGAVIATPGTEDDMSKGE

Radius of gyration: 35.84 Å; chains: 1; bounding box: 88×49×112 Å

Secondary structure (DSSP, 8-state):
-EEES----HHHHHHHHHHHHHHHHHHHHTTSGGGGGGTPEEETTEEE-TTSSEEEEE-SSSEEEEEEPPPPP----TT-PPPPP-PPPPEEEEEE-GGGHHHHHHHHHTS--HHHHHHHTTGGG--GGG-B-SSEEEE--GGGSPPTTSEEEEEE-TT--EEEEEEEETTEEEEEEEEEETT-S-EEEEEE---S-EEE--TT--SEEES-HHHHHHSTTEEEEE-TT-GGGS-HHHHHTTGGG-EEEEEE-TT-HHHHHHHHHHHHHHHHHHHHTT--PEEEEEEEEEEEETTEEEEEEEEEPHHHHHHHHHHTTPPPPGGGS---TT-------------TGGGTT-SEEEEESTTHHHHHHHHHHHHHHHS-----EEEEE-TT-HHHHHHHHHS-SS-EEEEEGGGGT-TTHHIIIIITT-SEEEEE--SSPPPHHHHHHHHHTT--EEEEESSS----S-TTS-EEEEEEEEBTT-TTEEEEEETTT--EEEEEEETTEEEEEE--HHHHHSB-

=== Feature glossary ===
The record interleaves many kinds of information about one protein. Here is each kind framed as the question it answers.

Q: What are the backbone torsion angles?
A: φ (phi) and ψ (psi) are the two rotatable backbone dihedrals per residue: φ is the C(i-1)–N–Cα–C torsion, ψ is the N–Cα–C–N(i+1) torsion, both in degrees on (−180°, 180°]. α-helical residues cluster near (−60°, −45°); β-strand residues near (−120°, +130°). A Ramachandran plot is simply a scatter of (φ, ψ) for every residue.

Q: What is the amino-acid chain?
A: This is the polypeptide sequence — one letter per residue, N-terminus first. Length ranges from a few dozen residues for small domains to over a thousand for large multi-domain proteins.

Q: How mobile is each atom in the crystal?
A: For experimental (PDB) structures, the B-factor (temperature factor) quantifies the positional spread of each atom in the crystal — a combination of thermal vibration and static disorder — in units of Å². High B-factors mark flexible loops or poorly resolved regions; low B-factors mark the rigid, well-ordered core.

Q: Are the domains correctly placed relative to each other?
A: Predicted Aligned Error (PAE) is an AlphaFold confidence matrix: entry (i, j) is the expected error in the position of residue j, in ångströms, when the prediction is superimposed on the true structure at residue i. Low PAE within a block of residues means that block is internally rigid and well-predicted; high PAE between two blocks means their relative placement is uncertain even if each block individually is confident.

Q: How confident is the AlphaFold model at each residue?
A: pLDDT is the predicted lDDT-Cα score: AlphaFold's confidence that the local environment of each residue (all inter-atomic distances within 15 Å) is correctly placed. It is a per-residue number between 0 and 100, with higher meaning more reliable.

Q: What family and function is it annotated with?
A: Functional annotations link the protein to curated databases. InterPro entries identify conserved domains and families by matching the sequence against member-database signatures (Pfam, PROSITE, CDD, …). Gene Ontology (GO) terms describe molecular function, biological process, and cellular component in a controlled vocabulary. CATH places the structure in a hierarchical fold classification (Class/Architecture/Topology/Homologous-superfamily). The organism is the source specie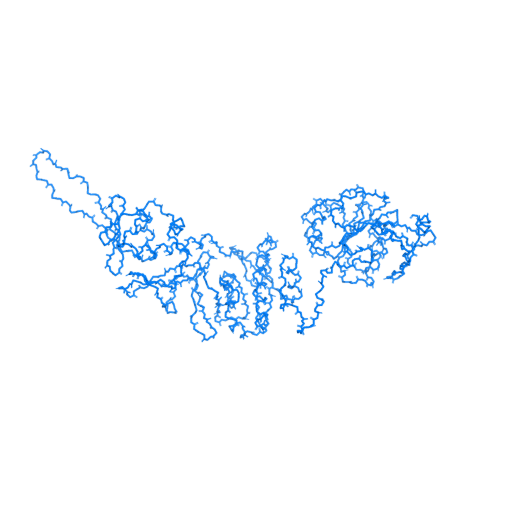s.

Q: How big and how compact is the whole molecule?
A: Three whole-structure scalars: the radius of gyration (RMS distance of Cα from centroid, in Å), the count of Cα–Cα contacts (pairs closer than 8 Å and separated by more than four residues in sequence — i.e. tertiary, not local, contacts), and the bounding-box dimensions. Together they distinguish compact globular folds from extended fibres or disordered chains.

Q: What known structures does this most resemble?
A: The Foldseek neighbor list gives the closest experimentally determined structures in the PDB, ranked by structural alignment. TM-score near 1 means near-identical fold; near 0.3 means only rough topology match. This is how one finds what a novel AlphaFold prediction most resembles in the solved-structure universe.

Q: Which residues are buried vs exposed?
A: SASA measures how much of the protein is reachable by solvent. It is computed by rolling a water-sized probe over the atomic surface and summing the exposed area (Å²). Per-residue SASA distinguishes core (buried, low SASA) from surface (exposed, high SASA) residues; total SASA is a whole-molecule size measure.

Q: Which residues are in helices, strands, or loops?
A: Eight-state secondary structure (DSSP): H is the canonical α-helix, G the tighter 3₁₀-helix, I the wider π-helix; E/B are β-structure, T and S are turns and bends, and '-' is everything else. DSSP derives these from the pattern of main-chain N–H···O=C hydrogen bonds, not from the sequence.

Q: Where is each backbone atom in 3D?
A: Structure coordinates are given as an mmCIF _atom_site loop: one row per atom with element, residue name, chain id, sequence number, and x/y/z position in Å. Only the four main-chain atoms per residue are included here; side chains are omitted to keep the record compact.

Q: What if only a Cα trace is available?
A: Three-state secondary structure (P-SEA) collapses the eight DSSP classes into helix (a), strand (b), and coil (c). P-SEA assigns these from Cα geometry alone — distances and angles — without requiring backbone oxygens, so it works on any Cα trace.

Q: What do the rendered images show?
A: The six renders are orthographic views along the three Cartesian axes in both directions. Representation (cartoon, sticks, or surface) and color scheme (sequence-rainbow or by-chain) vary across proteins so the training set covers all the common visualization conventions.

Q: What does the local fold look like, residue by residue?
A: Foldseek's 3Di representation compresses backbone geometry into a per-residue letter drawn from a learned twenty-state alphabet. It captures the tertiary interaction pattern around each residue — which residues are packed against it in space, regardless of where they are in sequence.

Q: What do the diagnostic plots show?
A: The contact map is a binary N×N matrix image: pixel (i, j) is dark where Cα_i and Cα_j are within 8 Å and |i−j|>4. Because the |i−j|>4 filter removes local helical contacts, off-diagonal stripes parallel to the main diagonal indicate parallel β-sheets; stripes perpendicular to it indicate antiparallel β-sheets. The Ramachandran plot scatters every residue's (φ, ψ) pair against the sterically allowed regions. The PAE heatmap renders the predicted-aligned-error matrix.